Protein AF-A0A2V8UEK8-F1 (afdb_monomer_lite)

Radius of gyration: 35.35 Å; chains: 1; bounding box: 73×98×123 Å

pLDDT: mean 70.82, std 28.94, range [21.5, 98.19]

Structure (mmCIF, N/CA/C/O backbone):
data_AF-A0A2V8UEK8-F1
#
_entry.id   AF-A0A2V8UEK8-F1
#
loop_
_atom_site.group_PDB
_atom_site.id
_atom_site.type_symbol
_atom_site.label_atom_id
_atom_site.label_alt_id
_atom_site.label_comp_id
_atom_site.label_asym_id
_atom_site.label_entity_id
_atom_site.label_seq_id
_atom_site.pdbx_PDB_ins_code
_atom_site.Cartn_x
_atom_site.Cartn_y
_atom_site.Cartn_z
_atom_site.occupancy
_atom_site.B_iso_or_equiv
_atom_site.auth_seq_id
_atom_site.auth_comp_id
_atom_site.auth_asym_id
_atom_site.auth_atom_id
_atom_site.pdbx_PDB_model_num
ATOM 1 N N . MET A 1 1 ? -19.293 9.475 17.665 1.00 94.44 1 MET A N 1
ATOM 2 C CA . MET A 1 1 ? -17.972 9.534 16.999 1.00 94.44 1 MET A CA 1
ATOM 3 C C . MET A 1 1 ? -16.938 9.902 18.039 1.00 94.44 1 MET A C 1
ATOM 5 O O . MET A 1 1 ? -17.152 10.875 18.748 1.00 94.44 1 MET A O 1
ATOM 9 N N . GLN A 1 2 ? -15.843 9.156 18.135 1.00 96.62 2 GLN A N 1
ATOM 10 C CA . GLN A 1 2 ? -14.799 9.394 19.135 1.00 96.62 2 GLN A CA 1
ATOM 11 C C . GLN A 1 2 ? -13.412 9.442 18.499 1.00 96.62 2 GLN A C 1
ATOM 13 O O . GLN A 1 2 ? -13.095 8.666 17.598 1.00 96.62 2 GLN A O 1
ATOM 18 N N . LEU A 1 3 ? -12.566 10.345 18.976 1.00 96.81 3 LEU A N 1
ATOM 19 C CA . LEU A 1 3 ? -11.169 10.457 18.582 1.00 96.81 3 LEU A CA 1
ATOM 20 C C . LEU A 1 3 ? -10.285 10.130 19.789 1.00 96.81 3 LEU A C 1
ATOM 22 O O . LEU A 1 3 ? -10.272 10.858 20.774 1.00 96.81 3 LEU A O 1
ATOM 26 N N . LEU A 1 4 ? -9.538 9.028 19.720 1.00 95.31 4 LEU A N 1
ATOM 27 C CA . LEU A 1 4 ? -8.606 8.614 20.768 1.00 95.31 4 LEU A CA 1
ATOM 28 C C . LEU A 1 4 ? -7.188 9.075 20.431 1.00 95.31 4 LEU A C 1
ATOM 30 O O . LEU A 1 4 ? -6.543 8.514 19.539 1.00 95.31 4 LEU A O 1
ATOM 34 N N . THR A 1 5 ? -6.677 10.052 21.176 1.00 93.94 5 THR A N 1
ATOM 35 C CA . THR A 1 5 ? -5.314 10.570 20.995 1.00 93.94 5 THR A CA 1
ATOM 36 C C . THR A 1 5 ? -4.381 10.159 22.128 1.00 93.94 5 THR A C 1
ATOM 38 O O . THR A 1 5 ? -4.794 9.656 23.172 1.00 93.94 5 THR A O 1
ATOM 41 N N . GLY A 1 6 ? -3.076 10.282 21.908 1.00 90.25 6 GLY A N 1
ATOM 42 C CA . GLY A 1 6 ? -2.052 10.075 22.931 1.00 90.25 6 GLY A CA 1
ATOM 43 C C . GLY A 1 6 ? -0.683 9.796 22.318 1.00 90.25 6 GLY A C 1
ATOM 44 O O . GLY A 1 6 ? -0.573 9.425 21.145 1.00 90.25 6 GLY A O 1
ATOM 45 N N . ALA A 1 7 ? 0.377 9.900 23.117 1.00 86.56 7 ALA A N 1
ATOM 46 C CA . ALA A 1 7 ? 1.740 9.604 22.676 1.00 86.56 7 ALA A CA 1
ATOM 47 C C . ALA A 1 7 ? 1.918 8.142 22.207 1.00 86.56 7 ALA A C 1
ATOM 49 O O . ALA A 1 7 ? 1.105 7.250 22.483 1.00 86.56 7 ALA A O 1
ATOM 50 N N . ALA A 1 8 ? 2.994 7.857 21.470 1.00 83.81 8 ALA A N 1
ATOM 51 C CA . ALA A 1 8 ? 3.349 6.480 21.129 1.00 83.81 8 ALA A CA 1
ATOM 52 C C . ALA A 1 8 ? 3.545 5.648 22.413 1.00 83.81 8 ALA A C 1
ATOM 54 O O . ALA A 1 8 ? 4.325 6.020 23.282 1.00 83.81 8 ALA A O 1
ATOM 55 N N . GLY A 1 9 ? 2.837 4.519 22.531 1.00 83.12 9 GLY A N 1
ATOM 56 C CA . GLY A 1 9 ? 2.848 3.689 23.744 1.00 83.12 9 GLY A CA 1
ATOM 57 C C . GLY A 1 9 ? 1.742 3.993 24.765 1.00 83.12 9 GLY A C 1
ATOM 58 O O . GLY A 1 9 ? 1.603 3.231 25.714 1.00 83.12 9 GLY A O 1
ATOM 59 N N . SER A 1 10 ? 0.885 4.998 24.540 1.00 86.69 10 SER A N 1
ATOM 60 C CA . SER A 1 10 ? -0.218 5.356 25.456 1.00 86.69 10 SER A CA 1
ATOM 61 C C . SER A 1 10 ? -1.346 4.312 25.575 1.00 86.69 10 SER A C 1
ATOM 63 O O . SER A 1 10 ? -2.283 4.483 26.350 1.00 86.69 10 SER A O 1
ATOM 65 N N . GLY A 1 11 ? -1.290 3.218 24.808 1.00 89.12 11 GLY A N 1
ATOM 66 C CA . GLY A 1 11 ? -2.294 2.151 24.847 1.00 89.12 11 GLY A CA 1
ATOM 67 C C . GLY A 1 11 ? -3.506 2.352 23.928 1.00 89.12 11 GLY A C 1
ATOM 68 O O . GLY A 1 11 ? -4.516 1.686 24.135 1.00 89.12 11 GLY A O 1
ATOM 69 N N . LYS A 1 12 ? -3.416 3.205 22.896 1.00 92.88 12 LYS A N 1
ATOM 70 C CA . LYS A 1 12 ? -4.469 3.380 21.866 1.00 92.88 12 LYS A CA 1
ATOM 71 C C . LYS A 1 12 ? -4.897 2.052 21.232 1.00 92.88 12 LYS A C 1
ATOM 73 O O . LYS A 1 12 ? -6.015 1.598 21.454 1.00 92.88 12 LYS A O 1
ATOM 78 N N . THR A 1 13 ? -3.963 1.374 20.561 1.00 93.25 13 THR A N 1
ATOM 79 C CA . THR A 1 13 ? -4.191 0.051 19.961 1.00 93.25 13 THR A CA 1
ATOM 80 C C . THR A 1 13 ? -4.655 -0.967 21.000 1.00 93.25 13 THR A C 1
ATOM 82 O O . THR A 1 13 ? -5.566 -1.742 20.740 1.00 93.25 13 THR A O 1
ATOM 85 N N . PHE A 1 14 ? -4.089 -0.943 22.213 1.00 92.50 14 PHE A N 1
ATOM 86 C CA . PHE A 1 14 ? -4.525 -1.829 23.298 1.00 92.50 14 PHE A CA 1
ATOM 87 C C . PHE A 1 14 ? -6.008 -1.624 23.646 1.00 92.50 14 PHE A C 1
ATOM 89 O O . PHE A 1 14 ? -6.734 -2.601 23.780 1.00 92.50 14 PHE A O 1
ATOM 96 N N . THR A 1 15 ? -6.468 -0.374 23.721 1.00 93.94 15 THR A N 1
ATOM 97 C CA . THR A 1 15 ? -7.869 -0.024 24.006 1.00 93.94 15 THR A CA 1
ATOM 98 C C . THR A 1 15 ? -8.808 -0.558 22.923 1.00 93.94 15 THR A C 1
ATOM 100 O O . THR A 1 15 ? -9.812 -1.191 23.243 1.00 93.94 15 THR A O 1
ATOM 103 N N . VAL A 1 16 ? -8.451 -0.379 21.645 1.00 95.44 16 VAL A N 1
ATOM 104 C CA . VAL A 1 16 ? -9.220 -0.916 20.507 1.00 95.44 16 VAL A CA 1
ATOM 105 C C . VAL A 1 16 ? -9.274 -2.446 20.545 1.00 95.44 16 VAL A C 1
ATOM 107 O O . VAL A 1 16 ? -10.338 -3.039 20.373 1.00 95.44 16 VAL A O 1
ATOM 110 N N . LEU A 1 17 ? -8.142 -3.105 20.808 1.00 94.75 17 LEU A N 1
ATOM 111 C CA . LEU A 1 17 ? -8.080 -4.565 20.862 1.00 94.75 17 LEU A CA 1
ATOM 112 C C . LEU A 1 17 ? -8.841 -5.142 22.058 1.00 94.75 17 LEU A C 1
ATOM 114 O O . LEU A 1 17 ? -9.505 -6.158 21.892 1.00 94.75 17 LEU A O 1
ATOM 118 N N . GLU A 1 18 ? -8.801 -4.519 23.237 1.00 94.50 18 GLU A N 1
ATOM 119 C CA . GLU A 1 18 ? -9.632 -4.938 24.377 1.00 94.50 18 GLU A CA 1
ATOM 120 C C . GLU A 1 18 ? -11.126 -4.785 24.075 1.00 94.50 18 GLU A C 1
ATOM 122 O O . GLU A 1 18 ? -11.905 -5.701 24.354 1.00 94.50 18 GLU A O 1
ATOM 127 N N . GLY A 1 19 ? -11.520 -3.689 23.418 1.00 95.06 19 GLY A N 1
ATOM 128 C CA . GLY A 1 19 ? -12.879 -3.516 22.901 1.00 95.06 19 GLY A CA 1
ATOM 129 C C . GLY A 1 19 ? -13.280 -4.654 21.960 1.00 95.06 19 GLY A C 1
ATOM 130 O O . GLY A 1 19 ? -14.350 -5.249 22.114 1.00 95.06 19 GLY A O 1
ATOM 131 N N . LEU A 1 20 ? -12.383 -5.035 21.046 1.00 95.56 20 LEU A N 1
ATOM 132 C CA . LEU A 1 20 ? -12.596 -6.159 20.137 1.00 95.56 20 LEU A CA 1
ATOM 133 C C . LEU A 1 20 ? -12.695 -7.495 20.883 1.00 95.56 20 LEU A C 1
ATOM 135 O O . LEU A 1 20 ? -13.594 -8.282 20.596 1.00 95.56 20 LEU A O 1
ATOM 139 N N . ARG A 1 21 ? -11.830 -7.757 21.871 1.00 95.12 21 ARG A N 1
ATOM 140 C CA . ARG A 1 21 ? -11.907 -8.967 22.710 1.00 95.12 21 ARG A CA 1
ATOM 141 C C . ARG A 1 21 ? -13.257 -9.059 23.415 1.00 95.12 21 ARG A C 1
ATOM 143 O O . ARG A 1 21 ? -13.873 -10.123 23.417 1.00 95.12 21 ARG A O 1
ATOM 150 N N . ALA A 1 22 ? -13.732 -7.955 23.986 1.00 94.88 22 ALA A N 1
ATOM 151 C CA . ALA A 1 22 ? -15.025 -7.902 24.657 1.00 94.88 22 ALA A CA 1
ATOM 152 C C . ALA A 1 22 ? -16.191 -8.154 23.685 1.00 94.88 22 ALA A C 1
ATOM 154 O O . ALA A 1 22 ? -17.085 -8.938 24.001 1.00 94.88 22 ALA A O 1
ATOM 155 N N . ALA A 1 23 ? -16.159 -7.556 22.491 1.00 94.69 23 ALA A N 1
ATOM 156 C CA . ALA A 1 23 ? -17.160 -7.782 21.449 1.00 94.69 23 ALA A CA 1
ATOM 157 C C . ALA A 1 23 ? -17.199 -9.247 20.982 1.00 94.69 23 ALA A C 1
ATOM 159 O O . ALA A 1 23 ? -18.268 -9.852 20.919 1.00 94.69 23 ALA A O 1
ATOM 160 N N . LEU A 1 24 ? -16.032 -9.855 20.744 1.00 93.62 24 LEU A N 1
ATOM 161 C CA . LEU A 1 24 ? -15.925 -11.258 20.336 1.00 93.62 24 LEU A CA 1
ATOM 162 C C . LEU A 1 24 ? -16.458 -12.218 21.408 1.00 93.62 24 LEU A C 1
ATOM 164 O O . LEU A 1 24 ? -17.166 -13.164 21.072 1.00 93.62 24 LEU A O 1
ATOM 168 N N . ARG A 1 25 ? -16.192 -11.956 22.696 1.00 92.38 25 ARG A N 1
ATOM 169 C CA . ARG A 1 25 ? -16.760 -12.744 23.809 1.00 92.38 25 ARG A CA 1
ATOM 170 C C . ARG A 1 25 ? -18.288 -12.677 23.847 1.00 92.38 25 ARG A C 1
ATOM 172 O O . ARG A 1 25 ? -18.927 -13.678 24.150 1.00 92.38 25 ARG A O 1
ATOM 179 N N . ARG A 1 26 ? -18.869 -11.526 23.492 1.00 94.00 26 ARG A N 1
ATOM 180 C CA . ARG A 1 26 ? -20.325 -11.341 23.351 1.00 94.00 26 ARG A CA 1
ATOM 181 C C . ARG A 1 26 ? -20.888 -11.860 22.022 1.00 94.00 26 ARG A C 1
ATOM 183 O O . ARG A 1 26 ? -22.087 -11.743 21.804 1.00 94.00 26 ARG A O 1
ATOM 190 N N . LYS A 1 27 ? -20.049 -12.425 21.141 1.00 91.00 27 LYS A N 1
ATOM 191 C CA . LYS A 1 27 ? -20.405 -12.848 19.773 1.00 91.00 27 LYS A CA 1
ATOM 192 C C . LYS A 1 27 ? -21.012 -11.718 18.929 1.00 91.00 27 LYS A C 1
ATOM 194 O O . LYS A 1 27 ? -21.853 -11.955 18.066 1.00 91.00 27 LYS A O 1
ATOM 199 N N . ASP A 1 28 ? -20.561 -10.489 19.160 1.00 91.69 28 ASP A N 1
ATOM 200 C CA . ASP A 1 28 ? -21.034 -9.320 18.429 1.00 91.69 28 ASP A CA 1
ATOM 201 C C . ASP A 1 28 ? -20.384 -9.245 17.038 1.00 91.69 28 ASP A C 1
ATOM 203 O O . ASP A 1 28 ? -19.223 -8.862 16.873 1.00 91.69 28 ASP A O 1
ATOM 207 N N . ALA A 1 29 ? -21.152 -9.625 16.017 1.00 88.31 29 ALA A N 1
ATOM 208 C CA . ALA A 1 29 ? -20.717 -9.610 14.624 1.00 88.31 29 ALA A CA 1
ATOM 209 C C . ALA A 1 29 ? -20.779 -8.214 13.972 1.00 88.31 29 ALA A C 1
ATOM 211 O O . ALA A 1 29 ? -20.388 -8.077 12.806 1.00 88.31 29 ALA A O 1
ATOM 212 N N . SER A 1 30 ? -21.248 -7.186 14.688 1.00 94.06 30 SER A N 1
ATOM 213 C CA . SER A 1 30 ? -21.422 -5.823 14.171 1.00 94.06 30 SER A CA 1
ATOM 214 C C . SER A 1 30 ? -20.175 -4.939 14.305 1.00 94.06 30 SER A C 1
ATOM 216 O O . SER A 1 30 ? -20.149 -3.813 13.808 1.00 94.06 30 SER A O 1
ATOM 218 N N . VAL A 1 31 ? -19.110 -5.449 14.926 1.00 96.38 31 VAL A N 1
ATOM 219 C CA . VAL A 1 31 ? -17.871 -4.699 15.164 1.00 96.38 31 VAL A CA 1
ATOM 220 C C . VAL A 1 31 ? -16.866 -4.888 14.030 1.00 96.38 31 VAL A C 1
ATOM 222 O O . VAL A 1 31 ? -16.656 -6.001 13.541 1.00 96.38 31 VAL A O 1
ATOM 225 N N . ARG A 1 32 ? -16.209 -3.805 13.610 1.00 97.12 32 ARG A N 1
ATOM 226 C CA . ARG A 1 32 ? -15.123 -3.820 12.622 1.00 97.12 32 ARG A CA 1
ATOM 227 C C . ARG A 1 32 ? -13.915 -3.037 13.125 1.00 97.12 32 ARG A C 1
ATOM 229 O O . ARG A 1 32 ? -14.060 -1.954 13.676 1.00 97.12 32 ARG A O 1
ATOM 236 N N . VAL A 1 33 ? -12.724 -3.569 12.873 1.00 97.81 33 VAL A N 1
ATOM 237 C CA . VAL A 1 33 ? -11.439 -2.897 13.072 1.00 97.81 33 VAL A CA 1
ATOM 238 C C . VAL A 1 33 ? -10.767 -2.728 11.723 1.00 97.81 33 VAL A C 1
ATOM 240 O O . VAL A 1 33 ? -10.531 -3.701 11.002 1.00 97.81 33 VAL A O 1
ATOM 243 N N . LEU A 1 34 ? -10.472 -1.480 11.387 1.00 97.94 34 LEU A N 1
ATOM 244 C CA . LEU A 1 34 ? -9.828 -1.074 10.155 1.00 97.94 34 LEU A CA 1
ATOM 245 C C . LEU A 1 34 ? -8.414 -0.598 10.468 1.00 97.94 34 LEU A C 1
ATOM 247 O O . LEU A 1 34 ? -8.206 0.220 11.361 1.00 97.94 34 LEU A O 1
ATOM 251 N N . VAL A 1 35 ? -7.448 -1.107 9.715 1.00 97.50 35 VAL A N 1
ATOM 252 C CA . VAL A 1 35 ? -6.029 -0.748 9.839 1.00 97.50 35 VAL A CA 1
ATOM 253 C C . VAL A 1 35 ? -5.451 -0.354 8.477 1.00 97.50 35 VAL A C 1
ATOM 255 O O . VAL A 1 35 ? -6.007 -0.743 7.444 1.00 97.50 35 VAL A O 1
ATOM 258 N N . PRO A 1 36 ? -4.349 0.411 8.415 1.00 94.31 36 PRO A N 1
ATOM 259 C CA . PRO A 1 36 ? -3.842 0.927 7.143 1.00 94.31 36 PRO A CA 1
ATOM 260 C C . PRO A 1 36 ? -3.289 -0.163 6.218 1.00 94.31 36 PRO A C 1
ATOM 262 O O . PRO A 1 36 ? -3.483 -0.094 5.005 1.00 94.31 36 PRO A O 1
ATOM 265 N N . THR A 1 37 ? -2.613 -1.181 6.764 1.00 93.44 37 THR A N 1
ATOM 266 C CA . THR A 1 37 ? -1.841 -2.149 5.966 1.00 93.44 37 THR A CA 1
ATOM 267 C C . THR A 1 37 ? -2.265 -3.594 6.202 1.00 93.44 37 THR A C 1
ATOM 269 O O . THR A 1 37 ? -2.695 -3.981 7.292 1.00 93.44 37 THR A O 1
ATOM 272 N N . VAL A 1 38 ? -2.099 -4.427 5.169 1.00 92.19 38 VAL A N 1
ATOM 273 C CA . VAL A 1 38 ? -2.359 -5.876 5.246 1.00 92.19 38 VAL A CA 1
ATOM 274 C C . VAL A 1 38 ? -1.447 -6.531 6.282 1.00 92.19 38 VAL A C 1
ATOM 276 O O . VAL A 1 38 ? -1.898 -7.387 7.041 1.00 92.19 38 VAL A O 1
ATOM 279 N N . THR A 1 39 ? -0.194 -6.079 6.368 1.00 91.44 39 THR A N 1
ATOM 280 C CA . THR A 1 39 ? 0.784 -6.544 7.355 1.00 91.44 39 THR A CA 1
ATOM 281 C C . THR A 1 39 ? 0.323 -6.283 8.785 1.00 91.44 39 THR A C 1
ATOM 283 O O . THR A 1 39 ? 0.366 -7.194 9.609 1.00 91.44 39 THR A O 1
ATOM 286 N N . MET A 1 40 ? -0.182 -5.080 9.082 1.00 93.38 40 MET A N 1
ATOM 287 C CA . MET A 1 40 ? -0.743 -4.773 10.400 1.00 93.38 40 MET A CA 1
ATOM 288 C C . MET A 1 40 ? -1.984 -5.627 10.679 1.00 93.38 40 MET A C 1
ATOM 290 O O . MET A 1 40 ? -2.095 -6.210 11.756 1.00 93.38 40 MET A O 1
ATOM 294 N N . ALA A 1 41 ? -2.875 -5.786 9.695 1.00 95.12 41 ALA A N 1
ATOM 295 C CA . ALA A 1 41 ? -4.062 -6.626 9.846 1.00 95.12 41 ALA A CA 1
ATOM 296 C C . ALA A 1 41 ? -3.706 -8.091 10.128 1.00 95.12 41 ALA A C 1
ATOM 298 O O . ALA A 1 41 ? -4.364 -8.758 10.924 1.00 95.12 41 ALA A O 1
ATOM 299 N N . GLN A 1 42 ? -2.679 -8.620 9.462 1.00 92.94 42 GLN A N 1
ATOM 300 C CA . GLN A 1 42 ? -2.164 -9.957 9.730 1.00 92.94 42 GLN A CA 1
ATOM 301 C C . GLN A 1 42 ? -1.561 -10.032 11.136 1.00 92.94 42 GLN A C 1
ATOM 303 O O . GLN A 1 42 ? -1.957 -10.893 11.912 1.00 92.94 42 GLN A O 1
ATOM 308 N N . HIS A 1 43 ? -0.679 -9.097 11.494 1.00 91.56 43 HIS A N 1
ATOM 309 C CA . HIS A 1 43 ? -0.009 -9.090 12.791 1.00 91.56 43 HIS A CA 1
ATOM 310 C C . HIS A 1 43 ? -0.994 -9.079 13.968 1.00 91.56 43 HIS A C 1
ATOM 312 O O . HIS A 1 43 ? -0.854 -9.876 14.896 1.00 91.56 43 HIS A O 1
ATOM 318 N N . LEU A 1 44 ? -2.013 -8.217 13.912 1.00 93.69 44 LEU A N 1
ATOM 319 C CA . LEU A 1 44 ? -3.023 -8.122 14.964 1.00 93.69 44 LEU A CA 1
ATOM 320 C C . LEU A 1 44 ? -3.917 -9.368 15.028 1.00 93.69 44 LEU A C 1
ATOM 322 O O . LEU A 1 44 ? -4.252 -9.821 16.120 1.00 93.69 44 LEU A O 1
ATOM 326 N N . ARG A 1 45 ? -4.275 -9.965 13.883 1.00 94.75 45 ARG A N 1
ATOM 327 C CA . ARG A 1 45 ? -5.006 -11.245 13.862 1.00 94.75 45 ARG A CA 1
ATOM 328 C C . ARG A 1 45 ? -4.179 -12.370 14.476 1.00 94.75 45 ARG A C 1
ATOM 330 O O . ARG A 1 45 ? -4.700 -13.102 15.310 1.00 94.75 45 ARG A O 1
ATOM 337 N N . ASP A 1 46 ? -2.896 -12.457 14.136 1.00 91.62 46 ASP A N 1
ATOM 338 C CA . ASP A 1 46 ? -1.985 -13.457 14.698 1.00 91.62 46 ASP A CA 1
ATOM 339 C C . ASP A 1 46 ? -1.796 -13.252 16.212 1.00 91.62 46 ASP A C 1
ATOM 341 O O . ASP A 1 46 ? -1.710 -14.217 16.972 1.00 91.62 46 ASP A O 1
ATOM 345 N N . GLU A 1 47 ? -1.745 -12.000 16.681 1.00 91.12 47 GLU A N 1
ATOM 346 C CA . GLU A 1 47 ? -1.711 -11.678 18.112 1.00 91.12 47 GLU A CA 1
ATOM 347 C C . GLU A 1 47 ? -2.972 -12.158 18.837 1.00 91.12 47 GLU A C 1
ATOM 349 O O . GLU A 1 47 ? -2.872 -12.775 19.898 1.00 91.12 47 GLU A O 1
ATOM 354 N N . MET A 1 48 ? -4.147 -11.918 18.261 1.00 91.88 48 MET A N 1
ATOM 355 C CA . MET A 1 48 ? -5.423 -12.326 18.849 1.00 91.88 48 MET A CA 1
ATOM 356 C C . MET A 1 48 ? -5.612 -13.848 18.829 1.00 91.88 48 MET A C 1
ATOM 358 O O . MET A 1 48 ? -6.045 -14.417 19.832 1.00 91.88 48 MET A O 1
ATOM 362 N N . ALA A 1 49 ? -5.209 -14.514 17.743 1.00 92.06 49 ALA A N 1
ATOM 363 C CA . ALA A 1 49 ? -5.254 -15.969 17.614 1.00 92.06 49 ALA A CA 1
ATOM 364 C C . ALA A 1 49 ? -4.384 -16.663 18.670 1.00 92.06 49 ALA A C 1
ATOM 366 O O . ALA A 1 49 ? -4.812 -17.641 19.280 1.00 92.06 49 ALA A O 1
ATOM 367 N N . ARG A 1 50 ? -3.201 -16.111 18.974 1.00 89.44 50 ARG A N 1
ATOM 368 C CA . ARG A 1 50 ? -2.353 -16.593 20.081 1.00 89.44 50 ARG A CA 1
ATOM 369 C C . ARG A 1 50 ? -3.013 -16.454 21.454 1.00 89.44 50 ARG A C 1
ATOM 371 O O . ARG A 1 50 ? -2.685 -17.213 22.356 1.00 89.44 50 ARG A O 1
ATOM 378 N N . GLY A 1 51 ? -3.929 -15.501 21.609 1.00 87.81 51 GLY A N 1
ATOM 379 C CA . GLY A 1 51 ? -4.771 -15.353 22.797 1.00 87.81 51 GLY A CA 1
ATOM 380 C C . GLY A 1 51 ? -6.005 -16.263 22.811 1.00 87.81 51 GLY A C 1
ATOM 381 O O . GLY A 1 51 ? -6.871 -16.064 23.657 1.00 87.81 51 GLY A O 1
ATOM 382 N N . GLY A 1 52 ? -6.121 -17.210 21.871 1.00 91.50 52 GLY A N 1
ATOM 383 C CA . GLY A 1 52 ? -7.245 -18.145 21.766 1.00 91.50 52 GLY A CA 1
ATOM 384 C C . GLY A 1 52 ? -8.483 -17.584 21.061 1.00 91.50 52 GLY A C 1
ATOM 385 O O . GLY A 1 52 ? -9.540 -18.206 21.106 1.00 91.50 52 GLY A O 1
ATOM 386 N N . LEU A 1 53 ? -8.388 -16.415 20.417 1.00 91.69 53 LEU A N 1
ATOM 387 C CA . LEU A 1 53 ? -9.517 -15.782 19.732 1.00 91.69 53 LEU A CA 1
ATOM 388 C C . LEU A 1 53 ? -9.404 -15.954 18.219 1.00 91.69 53 LEU A C 1
ATOM 390 O O . LEU A 1 53 ? -8.552 -15.342 17.577 1.00 91.69 53 LEU A O 1
ATOM 394 N N . VAL A 1 54 ? -10.310 -16.745 17.648 1.00 89.69 54 VAL A N 1
ATOM 395 C CA . VAL A 1 54 ? -10.443 -16.941 16.200 1.00 89.69 54 VAL A CA 1
ATOM 396 C C . VAL A 1 54 ? -11.729 -16.276 15.725 1.00 89.69 54 VAL A C 1
ATOM 398 O O . VAL A 1 54 ? -12.783 -16.423 16.339 1.00 89.69 54 VAL A O 1
ATOM 401 N N . PHE A 1 55 ? -11.641 -15.517 14.638 1.00 93.00 55 PHE A N 1
ATOM 402 C CA . PHE A 1 55 ? -12.760 -14.763 14.081 1.00 93.00 55 PHE A CA 1
ATOM 403 C C . PHE A 1 55 ? -12.595 -14.583 12.570 1.00 93.00 55 PHE A C 1
ATOM 405 O O . PHE A 1 55 ? -11.500 -14.737 12.025 1.00 93.00 55 PHE A O 1
ATOM 412 N N . SER A 1 56 ? -13.689 -14.237 11.885 1.00 91.88 56 SER A N 1
ATOM 413 C CA . SER A 1 56 ? -13.657 -13.970 10.444 1.00 91.88 56 SER A CA 1
ATOM 414 C C . SER A 1 56 ? -12.680 -12.831 10.114 1.00 91.88 56 SER A C 1
ATOM 416 O O . SER A 1 56 ? -12.762 -11.772 10.742 1.00 91.88 56 SER A O 1
ATOM 418 N N . PRO A 1 57 ? -11.831 -12.959 9.074 1.00 91.88 57 PRO A N 1
ATOM 419 C CA . PRO A 1 57 ? -10.963 -11.874 8.616 1.00 91.88 57 PRO A CA 1
ATOM 420 C C . PRO A 1 57 ? -11.691 -10.555 8.327 1.00 91.88 57 PRO A C 1
ATOM 422 O O . PRO A 1 57 ? -11.063 -9.507 8.366 1.00 91.88 57 PRO A O 1
ATOM 425 N N . SER A 1 58 ? -13.004 -10.577 8.067 1.00 92.75 58 SER A N 1
ATOM 426 C CA . SER A 1 58 ? -13.798 -9.359 7.866 1.00 92.75 58 SER A CA 1
ATOM 427 C C . SER A 1 58 ? -13.919 -8.484 9.118 1.00 92.75 58 SER A C 1
ATOM 429 O O . SER A 1 58 ? -14.255 -7.311 8.996 1.00 92.75 58 SER A O 1
ATOM 431 N N . VAL A 1 59 ? -13.685 -9.029 10.318 1.00 95.19 59 VAL A N 1
ATOM 432 C CA . VAL A 1 59 ? -13.760 -8.277 11.583 1.00 95.19 59 VAL A CA 1
ATOM 433 C C . VAL A 1 59 ? -12.542 -7.372 11.767 1.00 95.19 59 VAL A C 1
ATOM 435 O O . VAL A 1 59 ? -12.700 -6.266 12.268 1.00 95.19 59 VAL A O 1
ATOM 438 N N . LEU A 1 60 ? -11.351 -7.801 11.334 1.00 96.56 60 LEU A N 1
ATOM 439 C CA . LEU A 1 60 ? -10.110 -7.022 11.398 1.00 96.56 60 LEU A CA 1
ATOM 440 C C . LEU A 1 60 ? -9.424 -7.050 10.030 1.00 96.56 60 LEU A C 1
ATOM 442 O O . LEU A 1 60 ? -8.796 -8.044 9.657 1.00 96.56 60 LEU A O 1
ATOM 446 N N . GLN A 1 61 ? -9.544 -5.952 9.288 1.00 96.94 61 GLN A N 1
ATOM 447 C CA . GLN A 1 61 ? -9.106 -5.856 7.895 1.00 96.94 61 GLN A CA 1
ATOM 448 C C . GLN A 1 61 ? -8.609 -4.453 7.536 1.00 96.94 61 GLN A C 1
ATOM 450 O O . GLN A 1 61 ? -8.596 -3.549 8.363 1.00 96.94 61 GLN A O 1
ATOM 455 N N . THR A 1 62 ? -8.163 -4.265 6.295 1.00 96.88 62 THR A N 1
ATOM 456 C CA . THR A 1 62 ? -7.770 -2.942 5.803 1.00 96.88 62 THR A CA 1
ATOM 457 C C . THR A 1 62 ? -8.973 -2.131 5.345 1.00 96.88 62 THR A C 1
ATOM 459 O O . THR A 1 62 ? -10.008 -2.695 4.986 1.00 96.88 62 THR A O 1
ATOM 462 N N . LEU A 1 63 ? -8.815 -0.805 5.278 1.00 94.38 63 LEU A N 1
ATOM 463 C CA . LEU A 1 63 ? -9.825 0.077 4.683 1.00 94.38 63 LEU A CA 1
ATOM 464 C C . LEU A 1 63 ? -10.148 -0.320 3.231 1.00 94.38 63 LEU A C 1
ATOM 466 O O . LEU A 1 63 ? -11.311 -0.356 2.846 1.00 94.38 63 LEU A O 1
ATOM 470 N N . ALA A 1 64 ? -9.126 -0.694 2.452 1.00 92.69 64 ALA A N 1
ATOM 471 C CA . ALA A 1 64 ? -9.290 -1.127 1.063 1.00 92.69 64 ALA A CA 1
ATOM 472 C C . ALA A 1 64 ? -10.167 -2.384 0.940 1.00 92.69 64 ALA A C 1
ATOM 474 O O . ALA A 1 64 ? -11.079 -2.411 0.123 1.00 92.69 64 ALA A O 1
ATOM 475 N N . ARG A 1 65 ? -9.944 -3.394 1.794 1.00 95.06 65 ARG A N 1
ATOM 476 C CA . ARG A 1 65 ? -10.758 -4.618 1.795 1.00 95.06 65 ARG A CA 1
ATOM 477 C C . ARG A 1 65 ? -12.168 -4.372 2.325 1.00 95.06 65 ARG A C 1
ATOM 479 O O . ARG A 1 65 ? -13.123 -5.006 1.887 1.00 95.06 65 ARG A O 1
ATOM 486 N N . PHE A 1 66 ? -12.302 -3.452 3.278 1.00 95.94 66 PHE A N 1
ATOM 487 C CA . PHE A 1 66 ? -13.596 -3.091 3.834 1.00 95.94 66 PHE A CA 1
ATOM 488 C C . PHE A 1 66 ? -14.527 -2.513 2.770 1.00 95.94 66 PHE A C 1
ATOM 490 O O . PHE A 1 66 ? -15.684 -2.905 2.746 1.00 95.94 66 PHE A O 1
ATOM 497 N N . ILE A 1 67 ? -14.042 -1.651 1.872 1.00 95.94 67 ILE A N 1
ATOM 498 C CA . ILE A 1 67 ? -14.902 -1.013 0.865 1.00 95.94 67 ILE A CA 1
ATOM 499 C C . ILE A 1 67 ? -15.296 -1.925 -0.304 1.00 95.94 67 ILE A C 1
ATOM 501 O O . ILE A 1 67 ? -16.261 -1.606 -0.993 1.00 95.94 67 ILE A O 1
ATOM 505 N N . ASP A 1 68 ? -14.607 -3.051 -0.527 1.00 95.00 68 ASP A N 1
ATOM 506 C CA . ASP A 1 68 ? -14.816 -3.932 -1.689 1.00 95.00 68 ASP A CA 1
ATOM 507 C C . ASP A 1 68 ? -16.288 -4.278 -1.985 1.00 95.00 68 ASP A C 1
ATOM 509 O O . ASP A 1 68 ? -16.671 -4.230 -3.157 1.00 95.00 68 ASP A O 1
ATOM 513 N N . PRO A 1 69 ? -17.154 -4.574 -0.990 1.00 95.00 69 PRO A N 1
ATOM 514 C CA . PRO A 1 69 ? -18.562 -4.861 -1.246 1.00 95.00 69 PRO A CA 1
ATOM 515 C C . PRO A 1 69 ? -19.322 -3.725 -1.939 1.00 95.00 69 PRO A C 1
ATOM 517 O O . PRO A 1 69 ? -20.263 -4.006 -2.677 1.00 95.00 69 PRO A O 1
ATOM 520 N N . TRP A 1 70 ? -18.905 -2.474 -1.727 1.00 96.44 70 TRP A N 1
ATOM 521 C CA . TRP A 1 70 ? -19.532 -1.275 -2.285 1.00 96.44 70 TRP A CA 1
ATOM 522 C C . TRP A 1 70 ? -18.944 -0.841 -3.623 1.00 96.44 70 TRP A C 1
ATOM 524 O O . TRP A 1 70 ? -19.493 0.069 -4.229 1.00 96.44 70 TRP A O 1
ATOM 534 N N . VAL A 1 71 ? -17.857 -1.451 -4.096 1.00 96.31 71 VAL A N 1
ATOM 535 C CA . VAL A 1 71 ? -17.159 -1.034 -5.331 1.00 96.31 71 VAL A CA 1
ATOM 536 C C . VAL A 1 71 ? -16.788 -2.221 -6.223 1.00 96.31 71 VAL A C 1
ATOM 538 O O . VAL A 1 71 ? -15.781 -2.198 -6.932 1.00 96.31 71 VAL A O 1
ATOM 541 N N . LYS A 1 72 ? -17.592 -3.291 -6.177 1.00 94.19 72 LYS A N 1
ATOM 542 C CA . LYS A 1 72 ? -17.377 -4.511 -6.977 1.00 94.19 72 LYS A CA 1
ATOM 543 C C . LYS A 1 72 ? -17.392 -4.250 -8.485 1.00 94.19 72 LYS A C 1
ATOM 545 O O . LYS A 1 72 ? -16.702 -4.928 -9.233 1.00 94.19 72 LYS A O 1
ATOM 550 N N . ASP A 1 73 ? -18.188 -3.279 -8.909 1.00 95.00 73 ASP A N 1
ATOM 551 C CA . ASP A 1 73 ? -18.376 -2.828 -10.287 1.00 95.00 73 ASP A CA 1
ATOM 552 C C . ASP A 1 73 ? -17.294 -1.854 -10.775 1.00 95.00 73 ASP A C 1
ATOM 554 O O . ASP A 1 73 ? -17.266 -1.534 -11.960 1.00 95.00 73 ASP A O 1
ATOM 558 N N . LEU A 1 74 ? -16.396 -1.418 -9.885 1.00 96.56 74 LEU A N 1
ATOM 559 C CA . LEU A 1 74 ? -15.297 -0.506 -10.201 1.00 96.56 74 LEU A CA 1
ATOM 560 C C . LEU A 1 74 ? -13.958 -1.063 -9.683 1.00 96.56 74 LEU A C 1
ATOM 562 O O . LEU A 1 74 ? -13.408 -0.533 -8.710 1.00 96.56 74 LEU A O 1
ATOM 566 N N . PRO A 1 75 ? -13.427 -2.158 -10.263 1.00 95.50 75 PRO A N 1
ATOM 567 C CA . PRO A 1 75 ? -12.141 -2.737 -9.873 1.00 95.50 75 PRO A CA 1
ATOM 568 C C . PRO A 1 75 ? -11.000 -1.712 -9.897 1.00 95.50 75 PRO A C 1
ATOM 570 O O . PRO A 1 75 ? -10.975 -0.795 -10.718 1.00 95.50 75 PRO A O 1
ATOM 573 N N . GLN A 1 76 ? -10.045 -1.862 -8.975 1.00 95.38 76 GLN A N 1
ATOM 574 C CA . GLN A 1 76 ? -8.894 -0.966 -8.920 1.00 95.38 76 GLN A CA 1
ATOM 575 C C . GLN A 1 76 ? -7.932 -1.255 -10.077 1.00 95.38 76 GLN A C 1
ATOM 577 O O . GLN A 1 76 ? -7.565 -2.410 -10.297 1.00 95.38 76 GLN A O 1
ATOM 582 N N . VAL A 1 77 ? -7.489 -0.214 -10.782 1.00 95.31 77 VAL A N 1
ATOM 583 C CA . VAL A 1 77 ? -6.408 -0.343 -11.768 1.00 95.31 77 VAL A CA 1
ATOM 584 C C . VAL A 1 77 ? -5.091 -0.699 -11.067 1.00 95.31 77 VAL A C 1
ATOM 586 O O . VAL A 1 77 ? -4.785 -0.171 -9.995 1.00 95.31 77 VAL A O 1
ATOM 589 N N . SER A 1 78 ? -4.314 -1.622 -11.638 1.00 93.06 78 SER A N 1
ATOM 590 C CA . SER A 1 78 ? -2.968 -1.908 -11.130 1.00 93.06 78 SER A CA 1
ATOM 591 C C . SER A 1 78 ? -1.986 -0.821 -11.587 1.00 93.06 78 SER A C 1
ATOM 593 O O . SER A 1 78 ? -2.146 -0.319 -12.701 1.00 93.06 78 SER A O 1
ATOM 595 N N . PRO A 1 79 ? -0.948 -0.484 -10.798 1.00 91.19 79 PRO A N 1
ATOM 596 C CA . PRO A 1 79 ? -0.002 0.571 -11.171 1.00 91.19 79 PRO A CA 1
ATOM 597 C C . PRO A 1 79 ? 0.617 0.399 -12.573 1.00 91.19 79 PRO A C 1
ATOM 599 O O . PRO A 1 79 ? 0.542 1.340 -13.356 1.00 91.19 79 PRO A O 1
ATOM 602 N N . PRO A 1 80 ? 1.078 -0.801 -12.997 1.00 89.50 80 PRO A N 1
ATOM 603 C CA . PRO A 1 80 ? 1.635 -0.964 -14.345 1.00 89.50 80 PRO A CA 1
ATOM 604 C C . PRO A 1 80 ? 0.607 -0.753 -15.464 1.00 89.50 80 PRO A C 1
ATOM 606 O O . PRO A 1 80 ? 0.931 -0.238 -16.531 1.00 89.50 80 PRO A O 1
ATOM 609 N N . VAL A 1 81 ? -0.650 -1.160 -15.244 1.00 92.25 81 VAL A N 1
ATOM 610 C CA . VAL A 1 81 ? -1.726 -0.921 -16.219 1.00 92.25 81 VAL A CA 1
ATOM 611 C C . VAL A 1 81 ? -2.061 0.565 -16.273 1.00 92.25 81 VAL A C 1
ATOM 613 O O . VAL A 1 81 ? -2.354 1.077 -17.350 1.00 92.25 81 VAL A O 1
ATOM 616 N N . PHE A 1 82 ? -2.009 1.256 -15.135 1.00 95.00 82 PHE A N 1
ATOM 617 C CA . PHE A 1 82 ? -2.229 2.692 -15.070 1.00 95.00 82 PHE A CA 1
ATOM 618 C C . PHE A 1 82 ? -1.132 3.470 -15.808 1.00 95.00 82 PHE A C 1
ATOM 620 O O . PHE A 1 82 ? -1.468 4.293 -16.655 1.00 95.00 82 PHE A O 1
ATOM 627 N N . ASP A 1 83 ? 0.145 3.132 -15.610 1.00 92.69 83 ASP A N 1
ATOM 628 C CA . ASP A 1 83 ? 1.270 3.744 -16.333 1.00 92.69 83 ASP A CA 1
ATOM 629 C C . ASP A 1 83 ? 1.120 3.597 -17.858 1.00 92.69 83 ASP A C 1
ATOM 631 O O . ASP A 1 83 ? 1.206 4.580 -18.597 1.00 92.69 83 ASP A O 1
ATOM 635 N N . LEU A 1 84 ? 0.791 2.390 -18.338 1.00 92.81 84 LEU A N 1
ATOM 636 C CA . LEU A 1 84 ? 0.539 2.126 -19.763 1.00 92.81 84 LEU A CA 1
ATOM 637 C C . LEU A 1 84 ? -0.689 2.877 -20.301 1.00 92.81 84 LEU A C 1
ATOM 639 O O . LEU A 1 84 ? -0.736 3.271 -21.471 1.00 92.81 84 LEU A O 1
ATOM 643 N N . LEU A 1 85 ? -1.723 3.060 -19.472 1.00 95.44 85 LEU A N 1
ATOM 644 C CA . LEU A 1 85 ? -2.886 3.865 -19.843 1.00 95.44 85 LEU A CA 1
ATOM 645 C C . LEU A 1 85 ? -2.499 5.333 -19.992 1.00 95.44 85 LEU A C 1
ATOM 647 O O . LEU A 1 85 ? -2.901 5.953 -20.977 1.00 95.44 85 LEU A O 1
ATOM 651 N N . VAL A 1 86 ? -1.703 5.867 -19.066 1.00 96.50 86 VAL A N 1
ATOM 652 C CA . VAL A 1 86 ? -1.197 7.243 -19.113 1.00 96.50 86 VAL A CA 1
ATOM 653 C C . VAL A 1 86 ? -0.330 7.458 -20.351 1.00 96.50 86 VAL A C 1
ATOM 655 O O . VAL A 1 86 ? -0.583 8.410 -21.089 1.00 96.50 86 VAL A O 1
ATOM 658 N N . GLU A 1 87 ? 0.603 6.551 -20.652 1.00 95.88 87 GLU A N 1
ATOM 659 C CA . GLU A 1 87 ? 1.398 6.563 -21.890 1.00 95.88 87 GLU A CA 1
ATOM 660 C C . GLU A 1 87 ? 0.495 6.640 -23.132 1.00 95.88 87 GLU A C 1
ATOM 662 O O . GLU A 1 87 ? 0.637 7.522 -23.986 1.00 95.88 87 GLU A O 1
ATOM 667 N N . ARG A 1 88 ? -0.490 5.740 -23.229 1.00 95.69 88 ARG A N 1
ATOM 668 C CA . ARG A 1 88 ? -1.392 5.688 -24.384 1.00 95.69 88 ARG A CA 1
ATOM 669 C C . ARG A 1 88 ? -2.242 6.951 -24.518 1.00 95.69 88 ARG A C 1
ATOM 671 O O . ARG A 1 88 ? -2.524 7.370 -25.643 1.00 95.69 88 ARG A O 1
ATOM 678 N N . CYS A 1 89 ? -2.692 7.525 -23.405 1.00 97.06 89 CYS A N 1
ATOM 679 C CA . CYS A 1 89 ? -3.468 8.763 -23.401 1.00 97.06 89 CYS A CA 1
ATOM 680 C C . CYS A 1 89 ? -2.594 9.947 -23.817 1.00 97.06 89 CYS A C 1
ATOM 682 O O . CYS A 1 89 ? -2.987 10.697 -24.706 1.00 97.06 89 CYS A O 1
ATOM 684 N N . LEU A 1 90 ? -1.376 10.050 -23.283 1.00 96.56 90 LEU A N 1
ATOM 685 C CA . LEU A 1 90 ? -0.402 11.072 -23.662 1.00 96.56 90 LEU A CA 1
ATOM 686 C C . LEU A 1 90 ? -0.134 11.070 -25.173 1.00 96.56 90 LEU A C 1
ATOM 688 O O . LEU A 1 90 ? -0.203 12.120 -25.812 1.00 96.56 90 LEU A O 1
ATOM 692 N N . HIS A 1 91 ? 0.100 9.896 -25.765 1.00 94.88 91 HIS A N 1
ATOM 693 C CA . HIS A 1 91 ? 0.304 9.770 -27.211 1.00 94.88 91 HIS A CA 1
ATOM 694 C C . HIS A 1 91 ? -0.945 10.070 -28.042 1.00 94.88 91 HIS A C 1
ATOM 696 O O . HIS A 1 91 ? -0.822 10.486 -29.193 1.00 94.88 91 HIS A O 1
ATOM 702 N N . ARG A 1 92 ? -2.144 9.856 -27.492 1.00 94.38 92 ARG A N 1
ATOM 703 C CA . ARG A 1 92 ? -3.395 10.168 -28.190 1.00 94.38 92 ARG A CA 1
ATOM 704 C C . ARG A 1 92 ? -3.684 11.662 -28.202 1.00 94.38 92 ARG A C 1
ATOM 706 O O . ARG A 1 92 ? -4.092 12.173 -29.239 1.00 94.38 92 ARG A O 1
ATOM 713 N N . VAL A 1 93 ? -3.484 12.331 -27.068 1.00 95.00 93 VAL A N 1
ATOM 714 C CA . VAL A 1 93 ? -3.670 13.782 -26.961 1.00 95.00 93 VAL A CA 1
ATOM 715 C C . VAL A 1 93 ? -2.581 14.506 -27.759 1.00 95.00 93 VAL A C 1
ATOM 717 O O . VAL A 1 93 ? -2.886 15.438 -28.496 1.00 95.00 93 VAL A O 1
ATOM 720 N N . ASN A 1 94 ? -1.333 14.022 -27.696 1.00 93.25 94 ASN A N 1
ATOM 721 C CA . ASN A 1 94 ? -0.209 14.500 -28.507 1.00 93.25 94 ASN A CA 1
ATOM 722 C C . ASN A 1 94 ? 0.016 16.027 -28.416 1.00 93.25 94 ASN A C 1
ATOM 724 O O . ASN A 1 94 ? 0.204 16.702 -29.432 1.00 93.25 94 ASN A O 1
ATOM 728 N N . CYS A 1 95 ? -0.008 16.574 -27.195 1.00 93.31 95 CYS A N 1
ATOM 729 C CA . CYS A 1 95 ? 0.263 17.992 -26.943 1.00 93.31 95 CYS A CA 1
ATOM 730 C C . CYS A 1 95 ? 1.687 18.369 -27.386 1.00 93.31 95 CYS A C 1
ATOM 732 O O . CYS A 1 95 ? 2.655 17.655 -27.097 1.00 93.31 95 CYS A O 1
ATOM 734 N N . ALA A 1 96 ? 1.838 19.531 -28.027 1.00 94.06 96 ALA A N 1
ATOM 735 C CA . ALA A 1 96 ? 3.134 20.017 -28.503 1.00 94.06 96 ALA A CA 1
ATOM 736 C C . ALA A 1 96 ? 4.119 20.278 -27.348 1.00 94.06 96 ALA A C 1
ATOM 738 O O . ALA A 1 96 ? 5.323 20.060 -27.483 1.00 94.06 96 ALA A O 1
ATOM 739 N N . GLU A 1 97 ? 3.599 20.684 -26.192 1.00 94.81 97 GLU A N 1
ATOM 740 C CA . GLU A 1 97 ? 4.343 21.002 -24.976 1.00 94.81 97 GLU A CA 1
ATOM 741 C C . GLU A 1 97 ? 5.105 19.794 -24.421 1.00 94.81 97 GLU A C 1
ATOM 743 O O . GLU A 1 97 ? 6.189 19.949 -23.857 1.00 94.81 97 GLU A O 1
ATOM 748 N N . PHE A 1 98 ? 4.575 18.584 -24.620 1.00 95.50 98 PHE A N 1
ATOM 749 C CA . PHE A 1 98 ? 5.201 17.345 -24.162 1.00 95.50 98 PHE A CA 1
ATOM 750 C C . PHE A 1 98 ? 6.001 16.628 -25.254 1.00 95.50 98 PHE A C 1
ATOM 752 O O . PHE A 1 98 ? 6.649 15.628 -24.959 1.00 95.50 98 PHE A O 1
ATOM 759 N N . ALA A 1 99 ? 6.049 17.137 -26.490 1.00 93.25 99 ALA A N 1
ATOM 760 C CA . ALA A 1 99 ? 6.644 16.433 -27.632 1.00 93.25 99 ALA A CA 1
ATOM 761 C C . ALA A 1 99 ? 8.097 15.967 -27.400 1.00 93.25 99 ALA A C 1
ATOM 763 O O . ALA A 1 99 ? 8.483 14.882 -27.833 1.00 93.25 99 ALA A O 1
ATOM 764 N N . LYS A 1 100 ? 8.903 16.759 -26.677 1.00 94.75 100 LYS A N 1
ATOM 765 C CA . LYS A 1 100 ? 10.310 16.429 -26.377 1.00 94.75 100 LYS A CA 1
ATOM 766 C C . LYS A 1 100 ? 10.477 15.304 -25.354 1.00 94.75 100 LYS A C 1
ATOM 768 O O . LYS A 1 100 ? 11.517 14.660 -25.349 1.00 94.75 100 LYS A O 1
ATOM 773 N N . VAL A 1 101 ? 9.484 15.079 -24.496 1.00 95.62 101 VAL A N 1
ATOM 774 C CA . VAL A 1 101 ? 9.568 14.153 -23.352 1.00 95.62 101 VAL A CA 1
ATOM 775 C C . VAL A 1 101 ? 8.557 13.012 -23.425 1.00 95.62 101 VAL A C 1
ATOM 777 O O . VAL A 1 101 ? 8.678 12.048 -22.680 1.00 95.62 101 VAL A O 1
ATOM 780 N N . ALA A 1 102 ? 7.600 13.067 -24.353 1.00 93.81 102 ALA A N 1
ATOM 781 C CA . ALA A 1 102 ? 6.501 12.110 -24.449 1.00 93.81 102 ALA A CA 1
ATOM 782 C C . ALA A 1 102 ? 6.929 10.667 -24.751 1.00 93.81 102 ALA A C 1
ATOM 784 O O . ALA A 1 102 ? 6.125 9.762 -24.583 1.00 93.81 102 ALA A O 1
ATOM 785 N N . HIS A 1 103 ? 8.168 10.441 -25.190 1.00 91.19 103 HIS A N 1
ATOM 786 C CA . HIS A 1 103 ? 8.729 9.110 -25.438 1.00 91.19 103 HIS A CA 1
ATOM 787 C C . HIS A 1 103 ? 9.503 8.540 -24.234 1.00 91.19 103 HIS A C 1
ATOM 789 O O . HIS A 1 103 ? 9.960 7.401 -24.286 1.00 91.19 103 HIS A O 1
ATOM 795 N N . LEU A 1 104 ? 9.710 9.328 -23.173 1.00 94.31 104 LEU A N 1
ATOM 796 C CA . LEU A 1 104 ? 10.512 8.933 -22.018 1.00 94.31 104 LEU A CA 1
ATOM 797 C C . LEU A 1 104 ? 9.638 8.197 -20.996 1.00 94.31 104 LEU A C 1
ATOM 799 O O . LEU A 1 104 ? 8.744 8.799 -20.404 1.00 94.31 104 LEU A O 1
ATOM 803 N N . ALA A 1 105 ? 9.958 6.936 -20.699 1.00 90.06 105 ALA A N 1
ATOM 804 C CA . ALA A 1 105 ? 9.223 6.135 -19.711 1.00 90.06 105 ALA A CA 1
ATOM 805 C C . ALA A 1 105 ? 9.159 6.799 -18.319 1.00 90.06 105 ALA A C 1
ATOM 807 O O . ALA A 1 105 ? 8.126 6.786 -17.653 1.00 90.06 105 ALA A O 1
ATOM 808 N N . GLY A 1 106 ? 10.243 7.462 -17.897 1.00 92.44 106 GLY A N 1
ATOM 809 C CA . GLY A 1 106 ? 10.267 8.208 -16.633 1.00 92.44 106 GLY A CA 1
ATOM 810 C C . GLY A 1 106 ? 9.283 9.384 -16.598 1.00 92.44 106 GLY A C 1
ATOM 811 O O . GLY A 1 106 ? 8.768 9.724 -15.534 1.00 92.44 106 GLY A O 1
ATOM 812 N N . PHE A 1 107 ? 8.972 9.981 -17.754 1.00 94.94 107 PHE A N 1
ATOM 813 C CA . PHE A 1 107 ? 7.957 11.028 -17.848 1.00 94.94 107 PHE A CA 1
ATOM 814 C C . PHE A 1 107 ? 6.544 10.451 -17.705 1.00 94.94 107 PHE A C 1
ATOM 816 O O . PHE A 1 107 ? 5.731 11.042 -16.998 1.00 94.94 107 PHE A O 1
ATOM 823 N N . HIS A 1 108 ? 6.265 9.278 -18.290 1.00 94.44 108 HIS A N 1
ATOM 824 C CA . HIS A 1 108 ? 4.981 8.582 -18.114 1.00 94.44 108 HIS A CA 1
ATOM 825 C C . HIS A 1 108 ? 4.714 8.264 -16.644 1.00 94.44 108 HIS A C 1
ATOM 827 O O . HIS A 1 108 ? 3.670 8.650 -16.122 1.00 94.44 108 HIS A O 1
ATOM 833 N N . ALA A 1 109 ? 5.693 7.663 -15.960 1.00 92.19 109 ALA A N 1
ATOM 834 C CA . ALA A 1 109 ? 5.596 7.347 -14.536 1.00 92.19 109 ALA A CA 1
ATOM 835 C C . ALA A 1 109 ? 5.392 8.609 -13.682 1.00 92.19 109 ALA A C 1
ATOM 837 O O . ALA A 1 109 ? 4.585 8.626 -12.751 1.00 92.19 109 ALA A O 1
ATOM 838 N N . LYS A 1 110 ? 6.085 9.710 -14.011 1.00 96.00 110 LYS A N 1
ATOM 839 C CA . LYS A 1 110 ? 5.901 10.969 -13.281 1.00 96.00 110 LYS A CA 1
ATOM 840 C C . LYS A 1 110 ? 4.518 11.576 -13.516 1.00 96.00 110 LYS A C 1
ATOM 842 O O . LYS A 1 110 ? 3.933 12.111 -12.578 1.00 96.00 110 LYS A O 1
ATOM 847 N N . LEU A 1 111 ? 3.993 11.487 -14.736 1.00 95.75 111 LEU A N 1
ATOM 848 C CA . LEU A 1 111 ? 2.657 11.966 -15.073 1.00 95.75 111 LEU A CA 1
ATOM 849 C C . LEU A 1 111 ? 1.570 11.148 -14.364 1.00 95.75 111 LEU A C 1
ATOM 851 O O . LEU A 1 111 ? 0.644 11.733 -13.805 1.00 95.75 111 LEU A O 1
ATOM 855 N N . ALA A 1 112 ? 1.722 9.823 -14.318 1.00 96.44 112 ALA A N 1
ATOM 856 C CA . ALA A 1 112 ? 0.855 8.932 -13.554 1.00 96.44 112 ALA A CA 1
ATOM 857 C C . ALA A 1 112 ? 0.839 9.310 -12.064 1.00 96.44 112 ALA A C 1
ATOM 859 O O . ALA A 1 112 ? -0.232 9.525 -11.498 1.00 96.44 112 ALA A O 1
ATOM 860 N N . ALA A 1 113 ? 2.016 9.507 -11.459 1.00 95.81 113 ALA A N 1
ATOM 861 C CA . ALA A 1 113 ? 2.129 9.935 -10.065 1.00 95.81 113 ALA A CA 1
ATOM 862 C C . ALA A 1 113 ? 1.431 11.282 -9.799 1.00 95.81 113 ALA A C 1
ATOM 864 O O . ALA A 1 113 ? 0.684 11.403 -8.834 1.00 95.81 113 ALA A O 1
ATOM 865 N N . VAL A 1 114 ? 1.613 12.282 -10.672 1.00 95.31 114 VAL A N 1
ATOM 866 C CA . VAL A 1 114 ? 0.946 13.592 -10.533 1.00 95.31 114 VAL A CA 1
ATOM 867 C C . VAL A 1 114 ? -0.576 13.459 -10.613 1.00 95.31 114 VAL A C 1
ATOM 869 O O . VAL A 1 114 ? -1.291 14.093 -9.836 1.00 95.31 114 VAL A O 1
ATOM 872 N N . ILE A 1 115 ? -1.085 12.632 -11.529 1.00 95.44 115 ILE A N 1
ATOM 873 C CA . ILE A 1 115 ? -2.523 12.368 -11.639 1.00 95.44 115 ILE A CA 1
ATOM 874 C C . ILE A 1 115 ? -3.038 11.694 -10.359 1.00 95.44 115 ILE A C 1
ATOM 876 O O . ILE A 1 115 ? -4.036 12.143 -9.797 1.00 95.44 115 ILE A O 1
ATOM 880 N N . GLU A 1 116 ? -2.355 10.664 -9.853 1.00 93.94 116 GLU A N 1
ATOM 881 C CA . GLU A 1 116 ? -2.735 10.007 -8.595 1.00 93.94 116 GLU A CA 1
ATOM 882 C C . GLU A 1 116 ? -2.709 10.963 -7.397 1.00 93.94 116 GLU A C 1
ATOM 884 O O . GLU A 1 116 ? -3.626 10.926 -6.572 1.00 93.94 116 GLU A O 1
ATOM 889 N N . GLU A 1 117 ? -1.705 11.838 -7.308 1.00 93.50 117 GLU A N 1
ATOM 890 C CA . GLU A 1 117 ? -1.605 12.876 -6.277 1.00 93.50 117 GLU A CA 1
ATOM 891 C C . GLU A 1 117 ? -2.803 13.835 -6.342 1.00 93.50 117 GLU A C 1
ATOM 893 O O . GLU A 1 117 ? -3.438 14.089 -5.315 1.00 93.50 117 GLU A O 1
ATOM 898 N N . CYS A 1 118 ? -3.171 14.304 -7.542 1.00 92.19 118 CYS A N 1
ATOM 899 C CA . CYS A 1 118 ? -4.333 15.173 -7.739 1.00 92.19 118 CYS A CA 1
ATOM 900 C C . CYS A 1 118 ? -5.623 14.490 -7.271 1.00 92.19 118 CYS A C 1
ATOM 902 O O . CYS A 1 118 ? -6.354 15.048 -6.451 1.00 92.19 118 CYS A O 1
ATOM 904 N N . VAL A 1 119 ? -5.879 13.257 -7.721 1.00 92.00 119 VAL A N 1
ATOM 905 C CA . VAL A 1 119 ? -7.097 12.516 -7.353 1.00 92.00 119 VAL A CA 1
ATOM 906 C C . VAL A 1 119 ? -7.119 12.213 -5.849 1.00 92.00 119 VAL A C 1
ATOM 908 O O . VAL A 1 119 ? -8.169 12.304 -5.213 1.00 92.00 119 VAL A O 1
ATOM 911 N N . THR A 1 120 ? -5.968 11.906 -5.245 1.00 89.88 120 THR A N 1
ATOM 912 C CA . THR A 1 120 ? -5.843 11.675 -3.794 1.00 89.88 120 THR A CA 1
ATOM 913 C C . THR A 1 120 ? -6.147 12.934 -2.980 1.00 89.88 120 THR A C 1
ATOM 915 O O . THR A 1 120 ? -6.741 12.843 -1.905 1.00 89.88 120 THR A O 1
ATOM 918 N N . ALA A 1 121 ? -5.805 14.107 -3.513 1.00 86.75 121 ALA A N 1
ATOM 919 C CA . ALA A 1 121 ? -6.173 15.405 -2.957 1.00 86.75 121 ALA A CA 1
ATOM 920 C C . ALA A 1 121 ? -7.623 15.828 -3.278 1.00 86.75 121 ALA A C 1
ATOM 922 O O . ALA A 1 121 ? -8.025 16.933 -2.926 1.00 86.75 121 ALA A O 1
ATOM 923 N N . GLY A 1 122 ? -8.416 14.984 -3.952 1.00 83.75 122 GLY A N 1
ATOM 924 C CA . GLY A 1 122 ? -9.789 15.308 -4.352 1.00 83.75 122 GLY A CA 1
ATOM 925 C C . GLY A 1 122 ? -9.884 16.296 -5.521 1.00 83.75 122 GLY A C 1
ATOM 926 O O . GLY A 1 122 ? -10.920 16.930 -5.703 1.00 83.75 122 GLY A O 1
ATOM 927 N N . CYS A 1 123 ? -8.815 16.446 -6.305 1.00 89.56 123 CYS A N 1
ATOM 928 C CA . CYS A 1 123 ? -8.743 17.326 -7.465 1.00 89.56 123 CYS A CA 1
ATOM 929 C C . CYS A 1 123 ? -8.850 16.505 -8.761 1.00 89.56 123 CYS A C 1
ATOM 931 O O . CYS A 1 123 ? -7.928 15.772 -9.119 1.00 89.56 123 CYS A O 1
ATOM 933 N N . ASP A 1 124 ? -9.980 16.618 -9.461 1.00 90.06 124 ASP A N 1
ATOM 934 C CA . ASP A 1 124 ? -10.169 16.028 -10.791 1.00 90.06 124 ASP A CA 1
ATOM 935 C C . ASP A 1 124 ? -9.591 16.916 -11.914 1.00 90.06 124 ASP A C 1
ATOM 937 O O . ASP A 1 124 ? -9.086 18.015 -11.676 1.00 90.06 124 ASP A O 1
ATOM 941 N N . ALA A 1 125 ? -9.650 16.446 -13.165 1.00 91.12 125 ALA A N 1
ATOM 942 C CA . ALA A 1 125 ? -9.086 17.166 -14.309 1.00 91.12 125 ALA A CA 1
ATOM 943 C C . ALA A 1 125 ? -9.711 18.558 -14.526 1.00 91.12 125 ALA A C 1
ATOM 945 O O . ALA A 1 125 ? -9.016 19.497 -14.928 1.00 91.12 125 ALA A O 1
ATOM 946 N N . ARG A 1 126 ? -11.009 18.716 -14.233 1.00 90.12 126 ARG A N 1
ATOM 947 C CA . ARG A 1 126 ? -11.717 19.996 -14.354 1.00 90.12 126 ARG A CA 1
ATOM 948 C C . ARG A 1 126 ? -11.284 20.951 -13.245 1.00 90.12 126 ARG A C 1
ATOM 950 O O . ARG A 1 126 ? -10.880 22.077 -13.525 1.00 90.12 126 ARG A O 1
ATOM 957 N N . ALA A 1 127 ? -11.319 20.480 -12.005 1.00 90.31 127 ALA A N 1
ATOM 958 C CA . ALA A 1 127 ? -10.881 21.196 -10.818 1.00 90.31 127 ALA A CA 1
ATOM 959 C C . ALA A 1 127 ? -9.417 21.643 -10.928 1.00 90.31 127 ALA A C 1
ATOM 961 O O . ALA A 1 127 ? -9.075 22.736 -10.467 1.00 90.31 127 ALA A O 1
ATOM 962 N N . LEU A 1 128 ? -8.569 20.820 -11.551 1.00 90.38 128 LEU A N 1
ATOM 963 C CA . LEU A 1 128 ? -7.175 21.138 -11.827 1.00 90.38 128 LEU A CA 1
ATOM 964 C C . LEU A 1 128 ? -7.061 22.248 -12.880 1.00 90.38 128 LEU A C 1
ATOM 966 O O . LEU A 1 128 ? -6.336 23.215 -12.664 1.00 90.38 128 LEU A O 1
ATOM 970 N N . ARG A 1 129 ? -7.814 22.161 -13.984 1.00 90.25 129 ARG A N 1
ATOM 971 C CA . ARG A 1 129 ? -7.844 23.191 -15.037 1.00 90.25 129 ARG A CA 1
ATOM 972 C C . ARG A 1 129 ? -8.252 24.565 -14.506 1.00 90.25 129 ARG A C 1
ATOM 974 O O . ARG A 1 129 ? -7.671 25.561 -14.918 1.00 90.25 129 ARG A O 1
ATOM 981 N N . GLU A 1 130 ? -9.232 24.612 -13.607 1.00 90.06 130 GLU A N 1
ATOM 982 C CA . GLU A 1 130 ? -9.727 25.855 -12.999 1.00 90.06 130 GLU A CA 1
ATOM 983 C C . GLU A 1 130 ? -8.714 26.485 -12.023 1.00 90.06 130 GLU A C 1
ATOM 985 O O . GLU A 1 130 ? -8.711 27.701 -11.842 1.00 90.06 130 GLU A O 1
ATOM 990 N N . ARG A 1 131 ? -7.846 25.676 -11.398 1.00 88.81 131 ARG A N 1
ATOM 991 C CA . ARG A 1 131 ? -6.865 26.124 -10.390 1.00 88.81 131 ARG A CA 1
ATOM 992 C C . ARG A 1 131 ? -5.469 26.383 -10.950 1.00 88.81 131 ARG A C 1
ATOM 994 O O . ARG A 1 131 ? -4.687 27.091 -10.317 1.00 88.81 131 ARG A O 1
ATOM 1001 N N . LEU A 1 132 ? -5.123 25.783 -12.087 1.00 86.38 132 LEU A N 1
ATOM 1002 C CA . LEU A 1 132 ? -3.810 25.963 -12.693 1.00 86.38 132 LEU A CA 1
ATOM 1003 C C . LEU A 1 132 ? -3.687 27.346 -13.350 1.00 86.38 132 LEU A C 1
ATOM 1005 O O . LEU A 1 132 ? -4.624 27.812 -14.000 1.00 86.38 132 LEU A O 1
ATOM 1009 N N . PRO A 1 133 ? -2.509 27.991 -13.257 1.00 81.38 133 PRO A N 1
ATOM 1010 C CA . PRO A 1 133 ? -2.241 29.195 -14.029 1.00 81.38 133 PRO A CA 1
ATOM 1011 C C . PRO A 1 133 ? -2.350 28.885 -15.526 1.00 81.38 133 PRO A C 1
ATOM 1013 O O . PRO A 1 133 ? -1.975 27.794 -15.970 1.00 81.38 133 PRO A O 1
ATOM 1016 N N . ALA A 1 134 ? -2.831 29.858 -16.307 1.00 81.81 134 ALA A N 1
ATOM 1017 C CA . ALA A 1 134 ? -3.089 29.739 -17.744 1.00 81.81 134 ALA A CA 1
ATOM 1018 C C . ALA A 1 134 ? -1.794 29.615 -18.576 1.00 81.81 134 ALA A C 1
ATOM 1020 O O . ALA A 1 134 ? -1.434 30.492 -19.355 1.00 81.81 134 ALA A O 1
ATOM 1021 N N . THR A 1 135 ? -1.096 28.496 -18.408 1.00 89.81 135 THR A N 1
ATOM 1022 C CA . THR A 1 135 ? 0.147 28.124 -19.087 1.00 89.81 135 THR A CA 1
ATOM 1023 C C . THR A 1 135 ? -0.119 26.982 -20.067 1.00 89.81 135 THR A C 1
ATOM 1025 O O . THR A 1 135 ? -1.027 26.176 -19.850 1.00 89.81 135 THR A O 1
ATOM 1028 N N . GLY A 1 136 ? 0.684 26.875 -21.134 1.00 88.31 136 GLY A N 1
ATOM 1029 C CA . GLY A 1 136 ? 0.573 25.762 -22.092 1.00 88.31 136 GLY A CA 1
ATOM 1030 C C . GLY A 1 136 ? 0.736 24.395 -21.417 1.00 88.31 136 GLY A C 1
ATOM 1031 O O . GLY A 1 136 ? -0.065 23.493 -21.636 1.00 88.31 136 GLY A O 1
ATOM 1032 N N . LEU A 1 137 ? 1.696 24.276 -20.491 1.00 90.44 137 LEU A N 1
ATOM 1033 C CA . LEU A 1 137 ? 1.925 23.046 -19.724 1.00 90.44 137 LEU A CA 1
ATOM 1034 C C . LEU A 1 137 ? 0.745 22.682 -18.817 1.00 90.44 137 LEU A C 1
ATOM 1036 O O . LEU A 1 137 ? 0.385 21.511 -18.730 1.00 90.44 137 LEU A O 1
ATOM 1040 N N . GLY A 1 138 ? 0.127 23.669 -18.159 1.00 90.94 138 GLY A N 1
ATOM 1041 C CA . 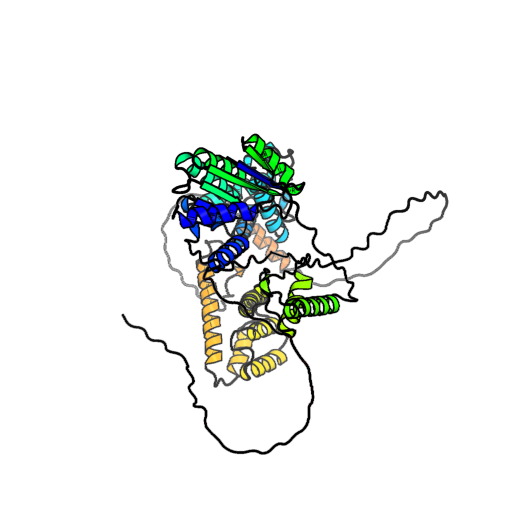GLY A 1 138 ? -1.038 23.427 -17.310 1.00 90.94 138 GLY A CA 1
ATOM 1042 C C . GLY A 1 138 ? -2.247 22.928 -18.104 1.00 90.94 138 GLY A C 1
ATOM 1043 O O . GLY A 1 138 ? -2.927 21.998 -17.674 1.00 90.94 138 GLY A O 1
ATOM 1044 N N . ARG A 1 139 ? -2.472 23.490 -19.300 1.00 90.44 139 ARG A N 1
ATOM 1045 C CA . ARG A 1 139 ? -3.520 23.020 -20.220 1.00 90.44 139 ARG A CA 1
ATOM 1046 C C . ARG A 1 139 ? -3.243 21.601 -20.707 1.00 90.44 139 ARG A C 1
ATOM 1048 O O . ARG A 1 139 ? -4.113 20.749 -20.558 1.00 90.44 139 ARG A O 1
ATOM 1055 N N . ALA A 1 140 ? -2.026 21.334 -21.180 1.00 93.38 140 ALA A N 1
ATOM 1056 C CA . ALA A 1 140 ? -1.618 20.010 -21.643 1.00 93.38 140 ALA A CA 1
ATOM 1057 C C . ALA A 1 140 ? -1.766 18.940 -20.544 1.00 93.38 140 ALA A C 1
ATOM 1059 O O . ALA A 1 140 ? -2.284 17.854 -20.797 1.00 93.38 140 ALA A O 1
ATOM 1060 N N . LEU A 1 141 ? -1.379 19.249 -19.299 1.00 94.31 141 LEU A N 1
ATOM 1061 C CA . LEU A 1 141 ? -1.572 18.350 -18.156 1.00 94.31 141 LEU A CA 1
ATOM 1062 C C . LEU A 1 141 ? -3.058 18.047 -17.916 1.00 94.31 141 LEU A C 1
ATOM 1064 O O . LEU A 1 141 ? -3.428 16.883 -17.765 1.00 94.31 141 LEU A O 1
ATOM 1068 N N . ALA A 1 142 ? -3.911 19.075 -17.900 1.00 94.44 142 ALA A N 1
ATOM 1069 C CA . ALA A 1 142 ? -5.345 18.900 -17.689 1.00 94.44 142 ALA A CA 1
ATOM 1070 C C . ALA A 1 142 ? -6.017 18.109 -18.827 1.00 94.44 142 ALA A C 1
ATOM 1072 O O . ALA A 1 142 ? -6.911 17.311 -18.565 1.00 94.44 142 ALA A O 1
ATOM 1073 N N . GLU A 1 143 ? -5.595 18.305 -20.079 1.00 94.94 143 GLU A N 1
ATOM 1074 C CA . GLU A 1 143 ? -6.086 17.544 -21.238 1.00 94.94 143 GLU A CA 1
ATOM 1075 C C . GLU A 1 143 ? -5.713 16.061 -21.152 1.00 94.94 143 GLU A C 1
ATOM 1077 O O . GLU A 1 143 ? -6.572 15.196 -21.344 1.00 94.94 143 GLU A O 1
ATOM 1082 N N . VAL A 1 144 ? -4.457 15.750 -20.812 1.00 96.50 144 VAL A N 1
ATOM 1083 C CA . VAL A 1 144 ? -4.032 14.355 -20.630 1.00 96.50 144 VAL A CA 1
ATOM 1084 C C . VAL A 1 144 ? -4.755 13.719 -19.447 1.00 96.50 144 VAL A C 1
ATOM 1086 O O . VAL A 1 144 ? -5.231 12.593 -19.568 1.00 96.50 144 VAL A O 1
ATOM 1089 N N . PHE A 1 145 ? -4.903 14.428 -18.326 1.00 96.81 145 PHE A N 1
ATOM 1090 C CA . PHE A 1 145 ? -5.644 13.922 -17.171 1.00 96.81 145 PHE A CA 1
ATOM 1091 C C . PHE A 1 145 ? -7.128 13.666 -17.509 1.00 96.81 145 PHE A C 1
ATOM 1093 O O . PHE A 1 145 ? -7.689 12.639 -17.120 1.00 96.81 145 PHE A O 1
ATOM 1100 N N . GLU A 1 146 ? -7.767 14.533 -18.296 1.00 96.62 146 GLU A N 1
ATOM 1101 C CA . GLU A 1 146 ? -9.140 14.314 -18.762 1.00 96.62 146 GLU A CA 1
ATOM 1102 C C . GLU A 1 146 ? -9.253 13.072 -19.665 1.00 96.62 146 GLU A C 1
ATOM 1104 O O . GLU A 1 146 ? -10.167 12.266 -19.489 1.00 96.62 146 GLU A O 1
ATOM 1109 N N . GLU A 1 147 ? -8.314 12.867 -20.594 1.00 97.69 147 GLU A N 1
ATOM 1110 C CA . GLU A 1 147 ? -8.273 11.656 -21.430 1.00 97.69 147 GLU A CA 1
ATOM 1111 C C . GLU A 1 147 ? -8.029 10.387 -20.598 1.00 97.69 147 GLU A C 1
ATOM 1113 O O . GLU A 1 147 ? -8.676 9.366 -20.834 1.00 97.69 147 GLU A O 1
ATOM 1118 N N . VAL A 1 148 ? -7.145 10.447 -19.596 1.00 97.50 148 VAL A N 1
ATOM 1119 C CA . VAL A 1 148 ? -6.895 9.333 -18.667 1.00 97.50 148 VAL A CA 1
ATOM 1120 C C . VAL A 1 148 ? -8.156 8.992 -17.879 1.00 97.50 148 VAL A C 1
ATOM 1122 O O . VAL A 1 148 ? -8.503 7.816 -17.779 1.00 97.50 148 VAL A O 1
ATOM 1125 N N . SER A 1 149 ? -8.868 10.001 -17.373 1.00 96.25 149 SER A N 1
ATOM 1126 C CA . SER A 1 149 ? -10.121 9.816 -16.630 1.00 96.25 149 SER A CA 1
ATOM 1127 C C . SER A 1 149 ? -11.181 9.145 -17.506 1.00 96.25 149 SER A C 1
ATOM 1129 O O . SER A 1 149 ? -11.709 8.102 -17.131 1.00 96.25 149 SER A O 1
ATOM 1131 N N . ARG A 1 150 ? -11.385 9.644 -18.735 1.00 96.50 150 ARG A N 1
ATOM 1132 C CA . ARG A 1 150 ? -12.294 9.023 -19.716 1.00 96.50 150 ARG A CA 1
ATOM 1133 C C . ARG A 1 150 ? -11.904 7.575 -20.027 1.00 96.50 150 ARG A C 1
ATOM 1135 O O . ARG A 1 150 ? -12.749 6.688 -20.032 1.00 96.50 150 ARG A O 1
ATOM 1142 N N . SER A 1 151 ? -10.614 7.309 -20.228 1.00 96.62 151 SER A N 1
ATOM 1143 C CA . SER A 1 151 ? -10.116 5.959 -20.513 1.00 96.62 151 SER A CA 1
ATOM 1144 C C . SER A 1 151 ? -10.278 4.993 -19.327 1.00 96.62 151 SER A C 1
ATOM 1146 O O . SER A 1 151 ? -10.429 3.788 -19.544 1.00 96.62 151 SER A O 1
ATOM 1148 N N . LEU A 1 152 ? -10.216 5.479 -18.084 1.00 96.44 152 LEU A N 1
ATOM 1149 C CA . LEU A 1 152 ? -10.519 4.688 -16.888 1.00 96.44 152 LEU A CA 1
ATOM 1150 C C . LEU A 1 152 ? -12.015 4.358 -16.807 1.00 96.44 152 LEU A C 1
ATOM 1152 O O . LEU A 1 152 ? -12.363 3.188 -16.619 1.00 96.44 152 LEU A O 1
ATOM 1156 N N . ASP A 1 153 ? -12.877 5.350 -17.039 1.00 95.00 153 ASP A N 1
ATOM 1157 C CA . ASP A 1 153 ? -14.336 5.196 -17.022 1.00 95.00 153 ASP A CA 1
ATOM 1158 C C . ASP A 1 153 ? -14.821 4.208 -18.093 1.00 95.00 153 ASP A C 1
ATOM 1160 O O . ASP A 1 153 ? -15.551 3.264 -17.780 1.00 95.00 153 ASP A O 1
ATOM 1164 N N . ASP A 1 154 ? -14.328 4.334 -19.331 1.00 95.94 154 ASP A N 1
ATOM 1165 C CA . ASP A 1 154 ? -14.639 3.426 -20.448 1.00 95.94 154 ASP A CA 1
ATOM 1166 C C . ASP A 1 154 ? -14.313 1.960 -20.118 1.00 95.94 154 ASP A C 1
ATOM 1168 O O . ASP A 1 154 ? -14.960 1.023 -20.594 1.00 95.94 154 ASP A O 1
ATOM 1172 N N . ARG A 1 155 ? -13.285 1.746 -19.290 1.00 95.12 155 ARG A N 1
ATOM 1173 C CA . ARG A 1 155 ? -12.816 0.421 -18.863 1.00 95.12 155 ARG A CA 1
ATOM 1174 C C . ARG A 1 155 ? -13.429 -0.036 -17.546 1.00 95.12 155 ARG A C 1
ATOM 1176 O O . ARG A 1 155 ? -13.143 -1.157 -17.127 1.00 95.12 155 ARG A O 1
ATOM 1183 N N . LYS A 1 156 ? -14.245 0.802 -16.898 1.00 95.81 156 LYS A N 1
ATOM 1184 C CA . LYS A 1 156 ? -14.781 0.583 -15.548 1.00 95.81 156 LYS A CA 1
ATOM 1185 C C . LYS A 1 156 ? -13.672 0.291 -14.534 1.00 95.81 156 LYS A C 1
ATOM 1187 O O . LYS A 1 156 ? -13.796 -0.598 -13.695 1.00 95.81 156 LYS A O 1
ATOM 1192 N N . LEU A 1 157 ? -12.565 1.022 -14.634 1.00 96.44 157 LEU A N 1
ATOM 1193 C CA . LEU A 1 157 ? -11.435 0.924 -13.717 1.00 96.44 157 LEU A CA 1
ATOM 1194 C C . LEU A 1 157 ? -11.382 2.163 -12.828 1.00 96.44 157 LEU A C 1
ATOM 1196 O O . LEU A 1 157 ? -11.518 3.281 -13.306 1.00 96.44 157 LEU A O 1
ATOM 1200 N N . GLY A 1 158 ? -11.147 1.969 -11.533 1.00 94.81 158 GLY A N 1
ATOM 1201 C CA . GLY A 1 158 ? -11.037 3.060 -10.569 1.00 94.81 158 GLY A CA 1
ATOM 1202 C C . GLY A 1 158 ? -9.633 3.201 -9.998 1.00 94.81 158 GLY A C 1
ATOM 1203 O O . GLY A 1 158 ? -8.961 2.210 -9.708 1.00 94.81 158 GLY A O 1
ATOM 1204 N N . LEU A 1 159 ? -9.217 4.437 -9.737 1.00 95.38 159 LEU A N 1
ATOM 1205 C CA . LEU A 1 159 ? -8.132 4.704 -8.794 1.00 95.38 159 LEU A CA 1
ATOM 1206 C C . LEU A 1 159 ? -8.622 4.474 -7.357 1.00 95.38 159 LEU A C 1
ATOM 1208 O O . LEU A 1 159 ? -9.827 4.464 -7.082 1.00 95.38 159 LEU A O 1
ATOM 1212 N N . ARG A 1 160 ? -7.687 4.309 -6.411 1.00 93.62 160 ARG A N 1
ATOM 1213 C CA . ARG A 1 160 ? -8.017 4.104 -4.987 1.00 93.62 160 ARG A CA 1
ATOM 1214 C C . ARG A 1 160 ? -8.943 5.202 -4.455 1.00 93.62 160 ARG A C 1
ATOM 1216 O O . ARG A 1 160 ? -9.939 4.898 -3.806 1.00 93.62 160 ARG A O 1
ATOM 1223 N N . ALA A 1 161 ? -8.623 6.460 -4.742 1.00 93.00 161 ALA A N 1
ATOM 1224 C CA . ALA A 1 161 ? -9.394 7.615 -4.298 1.00 93.00 161 ALA A CA 1
ATOM 1225 C C . ALA A 1 161 ? -10.814 7.646 -4.898 1.00 93.00 161 ALA A C 1
ATOM 1227 O O . ALA A 1 161 ? -11.777 7.833 -4.156 1.00 93.00 161 ALA A O 1
ATOM 1228 N N . THR A 1 162 ? -10.974 7.343 -6.191 1.00 93.50 162 THR A N 1
ATOM 1229 C CA . THR A 1 162 ? -12.293 7.225 -6.843 1.00 93.50 162 THR A CA 1
ATOM 1230 C C . THR A 1 162 ? -13.136 6.112 -6.220 1.00 93.50 162 THR A C 1
ATOM 1232 O O . THR A 1 162 ? -14.319 6.299 -5.944 1.00 93.50 162 THR A O 1
ATOM 1235 N N . ARG A 1 163 ? -12.520 4.959 -5.922 1.00 96.12 163 ARG A N 1
ATOM 1236 C CA . ARG A 1 163 ? -13.185 3.854 -5.215 1.00 96.12 163 ARG A CA 1
ATOM 1237 C C . ARG A 1 163 ? -13.630 4.264 -3.811 1.00 96.12 163 ARG A C 1
ATOM 1239 O O . ARG A 1 163 ? -14.750 3.959 -3.420 1.00 96.12 163 ARG A O 1
ATOM 1246 N N . LEU A 1 164 ? -12.790 4.974 -3.059 1.00 95.44 164 LEU A N 1
ATOM 1247 C CA . LEU A 1 164 ? -13.152 5.486 -1.732 1.00 95.44 164 LEU A CA 1
ATOM 1248 C C . LEU A 1 164 ? -14.327 6.470 -1.800 1.00 95.44 164 LEU A C 1
ATOM 1250 O O . LEU A 1 164 ? -15.245 6.361 -0.991 1.00 95.44 164 LEU A O 1
ATOM 1254 N N . ALA A 1 165 ? -14.334 7.375 -2.781 1.00 93.38 165 ALA A N 1
ATOM 1255 C CA . ALA A 1 165 ? -15.426 8.324 -2.986 1.00 93.38 165 ALA A CA 1
ATOM 1256 C C . ALA A 1 165 ? -16.750 7.618 -3.334 1.00 93.38 165 ALA A C 1
ATOM 1258 O O . ALA A 1 165 ? -17.778 7.897 -2.715 1.00 93.38 165 ALA A O 1
ATOM 1259 N N . LEU A 1 166 ? -16.721 6.647 -4.256 1.00 95.19 166 LEU A N 1
ATOM 1260 C CA . LEU A 1 166 ? -17.897 5.841 -4.605 1.00 95.19 166 LEU A CA 1
ATOM 1261 C C . LEU A 1 166 ? -18.408 5.028 -3.406 1.00 95.19 166 LEU A C 1
ATOM 1263 O O . LEU A 1 166 ? -19.613 4.978 -3.151 1.00 95.19 166 LEU A O 1
ATOM 1267 N N . ALA A 1 167 ? -17.497 4.421 -2.641 1.00 97.06 167 ALA A N 1
ATOM 1268 C CA . ALA A 1 167 ? -17.846 3.703 -1.422 1.00 97.06 167 ALA A CA 1
ATOM 1269 C C . ALA A 1 167 ? -18.484 4.634 -0.383 1.00 97.06 167 ALA A C 1
ATOM 1271 O O . ALA A 1 167 ? -19.489 4.266 0.216 1.00 97.06 167 ALA A O 1
ATOM 1272 N N . ALA A 1 168 ? -17.948 5.843 -0.195 1.00 96.44 168 ALA A N 1
ATOM 1273 C CA . ALA A 1 168 ? -18.501 6.834 0.723 1.00 96.44 168 ALA A CA 1
ATOM 1274 C C . ALA A 1 168 ? -19.934 7.235 0.338 1.00 96.44 168 ALA A C 1
ATOM 1276 O O . ALA A 1 168 ? -20.803 7.274 1.208 1.00 96.44 168 ALA A O 1
ATOM 1277 N N . ALA A 1 169 ? -20.198 7.470 -0.953 1.00 95.69 169 ALA A N 1
ATOM 1278 C CA . ALA A 1 169 ? -21.540 7.778 -1.448 1.00 95.69 169 ALA A CA 1
ATOM 1279 C C . ALA A 1 169 ? -22.528 6.639 -1.136 1.00 95.69 169 ALA A C 1
ATOM 1281 O O . ALA A 1 169 ? -23.520 6.846 -0.434 1.00 95.69 169 ALA A O 1
ATOM 1282 N N . ARG A 1 170 ? -22.193 5.407 -1.542 1.00 96.56 170 ARG A N 1
ATOM 1283 C CA . ARG A 1 170 ? -23.054 4.232 -1.334 1.00 96.56 170 ARG A CA 1
ATOM 1284 C C . ARG A 1 170 ? -23.249 3.897 0.146 1.00 96.56 170 ARG A C 1
ATOM 1286 O O . ARG A 1 170 ? -24.361 3.599 0.563 1.00 96.56 170 ARG A O 1
ATOM 1293 N N . ILE A 1 171 ? -22.203 3.994 0.970 1.00 96.25 171 ILE A N 1
ATOM 1294 C CA . ILE A 1 171 ? -22.302 3.804 2.428 1.00 96.25 171 ILE A CA 1
ATOM 1295 C C . ILE A 1 171 ? -23.174 4.890 3.067 1.00 96.25 171 ILE A C 1
ATOM 1297 O O . ILE A 1 171 ? -23.903 4.599 4.014 1.00 96.25 171 ILE A O 1
ATOM 1301 N N . GLY A 1 172 ? -23.143 6.123 2.560 1.00 93.44 172 GLY A N 1
ATOM 1302 C CA . GLY A 1 172 ? -24.037 7.185 3.019 1.00 93.44 172 GLY A CA 1
ATOM 1303 C C . GLY A 1 172 ? -25.515 6.833 2.814 1.00 93.44 172 GLY A C 1
ATOM 1304 O O . GLY A 1 172 ? -26.334 7.045 3.714 1.00 93.44 172 GLY A O 1
ATOM 1305 N N . GLU A 1 173 ? -25.835 6.241 1.665 1.00 92.00 173 GLU A N 1
ATOM 1306 C CA . GLU A 1 173 ? -27.187 5.816 1.290 1.00 92.00 173 GLU A CA 1
ATOM 1307 C C . GLU A 1 173 ? -27.620 4.550 2.045 1.00 92.00 173 GLU A C 1
ATOM 1309 O O . GLU A 1 173 ? -28.603 4.579 2.789 1.00 92.00 173 GLU A O 1
ATOM 1314 N N . THR A 1 174 ? -26.861 3.457 1.916 1.00 91.56 174 THR A N 1
ATOM 1315 C CA . THR A 1 174 ? -27.251 2.114 2.385 1.00 91.56 174 THR A CA 1
ATOM 1316 C C . THR A 1 174 ? -26.752 1.769 3.789 1.00 91.56 174 THR A C 1
ATOM 1318 O O . THR A 1 174 ? -27.174 0.775 4.376 1.00 91.56 174 THR A O 1
ATOM 1321 N N . GLY A 1 175 ? -25.810 2.543 4.332 1.00 89.31 175 GLY A N 1
ATOM 1322 C CA . GLY A 1 175 ? -25.057 2.202 5.538 1.00 89.31 175 GLY A CA 1
ATOM 1323 C C . GLY A 1 175 ? -23.900 1.228 5.297 1.00 89.31 175 GLY A C 1
ATOM 1324 O O . GLY A 1 175 ? -23.742 0.643 4.224 1.00 89.31 175 GLY A O 1
ATOM 1325 N N . ALA A 1 176 ? -23.093 1.034 6.344 1.00 90.50 176 ALA A N 1
ATOM 1326 C CA . ALA A 1 176 ? -21.902 0.179 6.372 1.00 90.50 176 ALA A CA 1
ATOM 1327 C C . ALA A 1 176 ? -22.226 -1.328 6.547 1.00 90.50 176 ALA A C 1
ATOM 1329 O O . ALA A 1 176 ? -21.491 -2.081 7.193 1.00 90.50 176 ALA A O 1
ATOM 1330 N N . GLY A 1 177 ? -23.349 -1.782 5.981 1.00 88.06 177 GLY A N 1
ATOM 1331 C CA . GLY A 1 177 ? -23.828 -3.157 6.096 1.00 88.06 177 GLY A CA 1
ATOM 1332 C C . GLY A 1 177 ? -24.158 -3.515 7.547 1.00 88.06 177 GLY A C 1
ATOM 1333 O O . GLY A 1 177 ? -24.861 -2.778 8.235 1.00 88.06 177 GLY A O 1
ATOM 1334 N N . LEU A 1 178 ? -23.628 -4.645 8.024 1.00 87.00 178 LEU A N 1
ATOM 1335 C CA . LEU A 1 178 ? -23.815 -5.095 9.410 1.00 87.00 178 LEU A CA 1
ATOM 1336 C C . LEU A 1 178 ? -22.955 -4.328 10.427 1.00 87.00 178 LEU A C 1
ATOM 1338 O O . LEU A 1 178 ? -23.121 -4.536 11.626 1.00 87.00 178 LEU A O 1
ATOM 1342 N N . ALA A 1 179 ? -22.019 -3.483 9.982 1.00 92.88 179 ALA A N 1
ATOM 1343 C CA . ALA A 1 179 ? -21.119 -2.786 10.890 1.00 92.88 179 ALA A CA 1
ATOM 1344 C C . ALA A 1 179 ? -21.856 -1.664 11.642 1.00 92.88 179 ALA A C 1
ATOM 1346 O O . ALA A 1 179 ? -22.316 -0.701 11.029 1.00 92.88 179 ALA A O 1
ATOM 1347 N N . LYS A 1 180 ? -21.957 -1.791 12.968 1.00 94.88 180 LYS A N 1
ATOM 1348 C CA . LYS A 1 180 ? -22.524 -0.774 13.871 1.00 94.88 180 LYS A CA 1
ATOM 1349 C C . LYS A 1 180 ? -21.458 -0.056 14.684 1.00 94.88 180 LYS A C 1
ATOM 1351 O O . LYS A 1 180 ? -21.672 1.092 15.056 1.00 94.88 180 LYS A O 1
ATOM 1356 N N . THR A 1 181 ? -20.306 -0.690 14.883 1.00 96.88 181 THR A N 1
ATOM 1357 C CA . THR A 1 181 ? -19.143 -0.089 15.540 1.00 96.88 181 THR A CA 1
ATOM 1358 C C . THR A 1 181 ? -17.911 -0.296 14.674 1.00 96.88 181 THR A C 1
ATOM 1360 O O . THR A 1 181 ? -17.618 -1.419 14.258 1.00 96.88 181 THR A O 1
ATOM 1363 N N . ILE A 1 182 ? -17.191 0.784 14.383 1.00 97.88 182 ILE A N 1
ATOM 1364 C CA . ILE A 1 182 ? -16.024 0.782 13.502 1.00 97.88 182 ILE A CA 1
ATOM 1365 C C . ILE A 1 182 ? -14.871 1.493 14.205 1.00 97.88 182 ILE A C 1
ATOM 1367 O O . ILE A 1 182 ? -14.951 2.678 14.518 1.00 97.88 182 ILE A O 1
ATOM 1371 N N . TRP A 1 183 ? -13.769 0.781 14.412 1.00 98.19 183 TRP A N 1
ATOM 1372 C CA . TRP A 1 183 ? -12.545 1.337 14.977 1.00 98.19 183 TRP A CA 1
ATOM 1373 C C . TRP A 1 183 ? -11.463 1.426 13.911 1.00 98.19 183 TRP A C 1
ATOM 1375 O O . TRP A 1 183 ? -11.147 0.429 13.269 1.00 98.19 183 TRP A O 1
ATOM 1385 N N . LEU A 1 184 ? -10.885 2.608 13.726 1.00 97.81 184 LEU A N 1
ATOM 1386 C CA . LEU A 1 184 ? -9.758 2.847 12.834 1.00 97.81 184 LEU A CA 1
ATOM 1387 C C . LEU A 1 184 ? -8.494 3.011 13.679 1.00 97.81 184 LEU A C 1
ATOM 1389 O O . LEU A 1 184 ? -8.419 3.942 14.477 1.00 97.81 184 LEU A O 1
ATOM 1393 N N . ASP A 1 185 ? -7.515 2.119 13.510 1.00 96.62 185 ASP A N 1
ATOM 1394 C CA . ASP A 1 185 ? -6.273 2.122 14.295 1.00 96.62 185 ASP A CA 1
ATOM 1395 C C . ASP A 1 185 ? -5.019 2.076 13.413 1.00 96.62 185 ASP A C 1
ATOM 1397 O O . ASP A 1 185 ? -4.968 1.365 12.409 1.00 96.62 185 ASP A O 1
ATOM 1401 N N . GLY A 1 186 ? -3.990 2.830 13.808 1.00 92.62 186 GLY A N 1
ATOM 1402 C CA . GLY A 1 186 ? -2.676 2.831 13.153 1.00 92.62 186 GLY A CA 1
ATOM 1403 C C . GLY A 1 186 ? -2.514 3.810 11.987 1.00 92.62 186 GLY A C 1
ATOM 1404 O O . GLY A 1 186 ? -1.461 3.812 11.352 1.00 92.62 186 GLY A O 1
ATOM 1405 N N . PHE A 1 187 ? -3.519 4.639 11.702 1.00 92.88 187 PHE A N 1
ATOM 1406 C CA . PHE A 1 187 ? -3.415 5.715 10.714 1.00 92.88 187 PHE A CA 1
ATOM 1407 C C . PHE A 1 187 ? -2.656 6.914 11.306 1.00 92.88 187 PHE A C 1
ATOM 1409 O O . PHE A 1 187 ? -2.818 7.242 12.479 1.00 92.88 187 PHE A O 1
ATOM 1416 N N . PHE A 1 188 ? -1.825 7.564 10.490 1.00 88.44 188 PHE A N 1
ATOM 1417 C CA . PHE A 1 188 ? -1.087 8.783 10.867 1.00 88.44 188 PHE A CA 1
ATOM 1418 C C . PHE A 1 188 ? -1.651 10.011 10.155 1.00 88.44 188 PHE A C 1
ATOM 1420 O O . PHE A 1 188 ? -1.782 11.080 10.742 1.00 88.44 188 PHE A O 1
ATOM 1427 N N . SER A 1 189 ? -2.030 9.829 8.894 1.00 91.12 189 SER A N 1
ATOM 1428 C CA . SER A 1 189 ? -2.724 10.810 8.078 1.00 91.12 189 SER A CA 1
ATOM 1429 C C . SER A 1 189 ? -3.916 10.159 7.386 1.00 91.12 189 SER A C 1
ATOM 1431 O O . SER A 1 189 ? -3.933 8.944 7.172 1.00 91.12 189 SER A O 1
ATOM 1433 N N . LEU A 1 190 ? -4.926 10.969 7.076 1.00 92.00 190 LEU A N 1
ATOM 1434 C CA . LEU A 1 190 ? -6.093 10.554 6.304 1.00 92.00 190 LEU A CA 1
ATOM 1435 C C . LEU A 1 190 ? -6.306 11.545 5.162 1.00 92.00 190 LEU A C 1
ATOM 1437 O O . LEU A 1 190 ? -6.343 12.760 5.371 1.00 92.00 190 LEU A O 1
ATOM 1441 N N . THR A 1 191 ? -6.430 11.001 3.957 1.00 91.12 191 THR A N 1
ATOM 1442 C CA . THR A 1 191 ? -6.688 11.760 2.727 1.00 91.12 191 THR A CA 1
ATOM 1443 C C . THR A 1 191 ? -8.145 12.224 2.654 1.00 91.12 191 THR A C 1
ATOM 1445 O O . THR A 1 191 ? -9.005 11.744 3.396 1.00 91.12 191 THR A O 1
ATOM 1448 N N . ASP A 1 192 ? -8.451 13.146 1.741 1.00 90.12 192 ASP A N 1
ATOM 1449 C CA . ASP A 1 192 ? -9.804 13.687 1.555 1.00 90.12 192 ASP A CA 1
ATOM 1450 C C . ASP A 1 192 ? -10.854 12.593 1.280 1.00 90.12 192 ASP A C 1
ATOM 1452 O O . ASP A 1 192 ? -11.878 12.574 1.973 1.00 90.12 192 ASP A O 1
ATOM 1456 N N . PRO A 1 193 ? -10.605 11.618 0.380 1.00 91.81 193 PRO A N 1
ATOM 1457 C CA . PRO A 1 193 ? -11.520 10.496 0.177 1.00 91.81 193 PRO A CA 1
ATOM 1458 C C . PRO A 1 193 ? -11.683 9.601 1.415 1.00 91.81 193 PRO A C 1
ATOM 1460 O O . PRO A 1 193 ? -12.777 9.100 1.677 1.00 91.81 193 PRO A O 1
ATOM 1463 N N . GLU A 1 194 ? -10.622 9.396 2.202 1.00 94.75 194 GLU A N 1
ATOM 1464 C CA . GLU A 1 194 ? -10.683 8.578 3.423 1.00 94.75 194 GLU A CA 1
ATOM 1465 C C . GLU A 1 194 ? -11.507 9.267 4.516 1.00 94.75 194 GLU A C 1
ATOM 1467 O O . GLU A 1 194 ? -12.318 8.624 5.182 1.00 94.75 194 GLU A O 1
ATOM 1472 N N . LEU A 1 195 ? -11.369 10.585 4.662 1.00 94.62 195 LEU A N 1
ATOM 1473 C CA . LEU A 1 195 ? -12.177 11.376 5.587 1.00 94.62 195 LEU A CA 1
ATOM 1474 C C . LEU A 1 195 ? -13.641 11.464 5.147 1.00 94.62 195 LEU A C 1
ATOM 1476 O O . LEU A 1 195 ? -14.534 11.352 5.989 1.00 94.62 195 LEU A O 1
ATOM 1480 N N . ALA A 1 196 ? -13.907 11.601 3.845 1.00 93.50 196 ALA A N 1
ATOM 1481 C CA . ALA A 1 196 ? -15.264 11.547 3.304 1.00 93.50 196 ALA A CA 1
ATOM 1482 C C . ALA A 1 196 ? -15.938 10.199 3.612 1.00 93.50 196 ALA A C 1
ATOM 1484 O O . ALA A 1 196 ? -17.095 10.162 4.037 1.00 93.50 196 ALA A O 1
ATOM 1485 N N . LEU A 1 197 ? -15.194 9.098 3.483 1.00 95.75 197 LEU A N 1
ATOM 1486 C CA . LEU A 1 197 ? -15.656 7.764 3.853 1.00 95.75 197 LEU A CA 1
ATOM 1487 C C . LEU A 1 197 ? -15.917 7.635 5.361 1.00 95.75 197 LEU A C 1
ATOM 1489 O O . LEU A 1 197 ? -16.960 7.116 5.754 1.00 95.75 197 LEU A O 1
ATOM 1493 N N . ILE A 1 198 ? -15.018 8.133 6.214 1.00 96.38 198 ILE A N 1
ATOM 1494 C CA . ILE A 1 198 ? -15.212 8.146 7.674 1.00 96.38 198 ILE A CA 1
ATOM 1495 C C . ILE A 1 198 ? -16.473 8.923 8.048 1.00 96.38 198 ILE A C 1
ATOM 1497 O O . ILE A 1 198 ? -17.294 8.425 8.820 1.00 96.38 198 ILE A O 1
ATOM 1501 N N . LYS A 1 199 ? -16.676 10.096 7.442 1.00 95.38 199 LYS A N 1
ATOM 1502 C CA . LYS A 1 199 ? -17.882 10.905 7.626 1.00 95.38 199 LYS A CA 1
ATOM 1503 C C . LYS A 1 199 ? -19.141 10.159 7.182 1.00 95.38 199 LYS A C 1
ATOM 1505 O O . LYS A 1 199 ? -20.152 10.215 7.877 1.00 95.38 199 LYS A O 1
ATOM 1510 N N . ALA A 1 200 ? -19.095 9.446 6.056 1.00 95.88 200 ALA A N 1
ATOM 1511 C CA . ALA A 1 200 ? -20.220 8.645 5.578 1.00 95.88 200 ALA A CA 1
ATOM 1512 C C . ALA A 1 200 ? -20.558 7.490 6.536 1.00 95.88 200 ALA A C 1
ATOM 1514 O O . ALA A 1 200 ? -21.726 7.303 6.876 1.00 95.88 200 ALA A O 1
ATOM 1515 N N . MET A 1 201 ? -19.547 6.762 7.024 1.00 96.12 201 MET A N 1
ATOM 1516 C CA . MET A 1 201 ? -19.725 5.684 8.007 1.00 96.12 201 MET A CA 1
ATOM 1517 C C . MET A 1 201 ? -20.331 6.201 9.315 1.00 96.12 201 MET A C 1
ATOM 1519 O O . MET A 1 201 ? -21.271 5.609 9.847 1.00 96.12 201 MET A O 1
ATOM 1523 N N . ALA A 1 202 ? -19.838 7.338 9.802 1.00 94.75 202 ALA A N 1
ATOM 1524 C CA . ALA A 1 202 ? -20.248 7.913 11.074 1.00 94.75 202 ALA A CA 1
ATOM 1525 C C . ALA A 1 202 ? -21.715 8.365 11.140 1.00 94.75 202 ALA A C 1
ATOM 1527 O O . ALA A 1 202 ? -22.253 8.537 12.230 1.00 94.75 202 ALA A O 1
ATOM 1528 N N . ARG A 1 203 ? -22.392 8.521 9.995 1.00 92.19 203 ARG A N 1
ATOM 1529 C CA . ARG A 1 203 ? -23.832 8.825 9.960 1.00 92.19 203 ARG A CA 1
ATOM 1530 C C . ARG A 1 203 ? -24.700 7.688 10.505 1.00 92.19 203 ARG A C 1
ATOM 1532 O O . ARG A 1 203 ? -25.832 7.938 10.900 1.00 92.19 203 ARG A O 1
ATOM 1539 N N . ARG A 1 204 ? -24.223 6.438 10.449 1.00 90.38 204 ARG A N 1
ATOM 1540 C CA . ARG A 1 204 ? -25.030 5.236 10.749 1.00 90.38 204 ARG A CA 1
ATOM 1541 C C . ARG A 1 204 ? -24.311 4.198 11.622 1.00 90.38 204 ARG A C 1
ATOM 1543 O O . ARG A 1 204 ? -24.907 3.164 11.929 1.00 90.38 204 ARG A O 1
ATOM 1550 N N . ALA A 1 205 ? -23.060 4.450 11.998 1.00 94.81 205 ALA A N 1
ATOM 1551 C CA . ALA A 1 205 ? -22.249 3.598 12.860 1.00 94.81 205 ALA A CA 1
ATOM 1552 C C . ALA A 1 205 ? -21.482 4.446 13.883 1.00 94.81 205 ALA A C 1
ATOM 1554 O O . ALA A 1 205 ? -21.116 5.589 13.605 1.00 94.81 205 ALA A O 1
ATOM 1555 N N . ASP A 1 206 ? -21.196 3.869 15.047 1.00 96.00 206 ASP A N 1
ATOM 1556 C CA . ASP A 1 206 ? -20.276 4.473 15.999 1.00 96.00 206 ASP A CA 1
ATOM 1557 C C . ASP A 1 206 ? -18.839 4.286 15.508 1.00 96.00 206 ASP A C 1
ATOM 1559 O O . ASP A 1 206 ? -18.352 3.163 15.359 1.00 96.00 206 ASP A O 1
ATOM 1563 N N . VAL A 1 207 ? -18.178 5.401 15.204 1.00 97.62 207 VAL A N 1
ATOM 1564 C CA . VAL A 1 207 ? -16.828 5.414 14.645 1.00 97.62 207 VAL A CA 1
ATOM 1565 C C . VAL A 1 207 ? -15.853 5.953 15.680 1.00 97.62 207 VAL A C 1
ATOM 1567 O O . VAL A 1 207 ? -16.002 7.088 16.143 1.00 97.62 207 VAL A O 1
ATOM 1570 N N . THR A 1 208 ? -14.822 5.167 15.986 1.00 97.88 208 THR A N 1
ATOM 1571 C CA . THR A 1 208 ? -13.660 5.620 16.758 1.00 97.88 208 THR A CA 1
ATOM 1572 C C . THR A 1 208 ? -12.424 5.643 15.875 1.00 97.88 208 THR A C 1
ATOM 1574 O O . THR A 1 208 ? -12.109 4.647 15.229 1.00 97.88 208 THR A O 1
ATOM 1577 N N . VAL A 1 209 ? -11.691 6.751 15.872 1.00 97.69 209 VAL A N 1
ATOM 1578 C CA . VAL A 1 209 ? -10.391 6.862 15.196 1.00 97.69 209 VAL A CA 1
ATOM 1579 C C . VAL A 1 209 ? -9.307 7.002 16.255 1.00 97.69 209 VAL A C 1
ATOM 1581 O O . VAL A 1 209 ? -9.468 7.784 17.189 1.00 97.69 209 VAL A O 1
ATOM 1584 N N . THR A 1 210 ? -8.203 6.268 16.129 1.00 96.50 210 THR A N 1
ATOM 1585 C CA . THR A 1 210 ? -7.008 6.496 16.947 1.00 96.50 210 THR A CA 1
ATOM 1586 C C . THR A 1 210 ? -5.973 7.293 16.161 1.00 96.50 210 THR A C 1
ATOM 1588 O O . THR A 1 210 ? -5.725 7.010 14.991 1.00 96.50 210 THR A O 1
ATOM 1591 N N . LEU A 1 211 ? -5.356 8.289 16.802 1.00 94.44 211 LEU A N 1
ATOM 1592 C CA . LEU A 1 211 ? -4.250 9.063 16.231 1.00 94.44 211 LEU A CA 1
ATOM 1593 C C . LEU A 1 211 ? -3.141 9.268 17.273 1.00 94.44 211 LEU A C 1
ATOM 1595 O O . LEU A 1 211 ? -3.424 9.399 18.467 1.0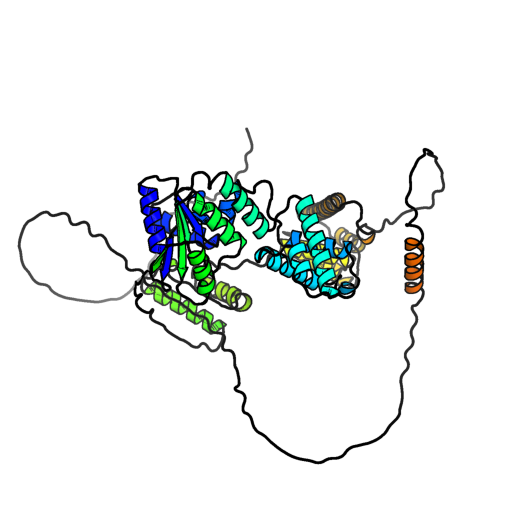0 94.44 211 LEU A O 1
ATOM 1599 N N . PRO A 1 212 ? -1.858 9.278 16.880 1.00 91.19 212 PRO A N 1
ATOM 1600 C CA . PRO A 1 212 ? -0.805 9.756 17.766 1.00 91.19 212 PRO A CA 1
ATOM 1601 C C . PRO A 1 212 ? -0.943 11.268 18.014 1.00 91.19 212 PRO A C 1
ATOM 1603 O O . PRO A 1 212 ? -1.500 11.992 17.197 1.00 91.19 212 PRO A O 1
ATOM 1606 N N . SER A 1 213 ? -0.431 11.754 19.145 1.00 86.44 213 SER A N 1
ATOM 1607 C CA . SER A 1 213 ? -0.405 13.193 19.478 1.00 86.44 213 SER A CA 1
ATOM 1608 C C . SER A 1 213 ? 0.810 13.934 18.896 1.00 86.44 213 SER A C 1
ATOM 1610 O O . SER A 1 213 ? 1.266 14.906 19.488 1.00 86.44 213 SER A O 1
ATOM 1612 N N . ASP A 1 214 ? 1.388 13.446 17.798 1.00 85.81 214 ASP A N 1
ATOM 1613 C CA . ASP A 1 214 ? 2.551 14.067 17.156 1.00 85.81 214 ASP A CA 1
ATOM 1614 C C . ASP A 1 214 ? 2.147 15.089 16.077 1.00 85.81 214 ASP A C 1
ATOM 1616 O O . ASP A 1 214 ? 0.983 15.191 15.683 1.00 85.81 214 ASP A O 1
ATOM 1620 N N . GLU A 1 215 ? 3.120 15.873 15.604 1.00 86.56 215 GLU A N 1
ATOM 1621 C CA . GLU A 1 215 ? 2.901 16.915 14.590 1.00 86.56 215 GLU A CA 1
ATOM 1622 C C . GLU A 1 215 ? 2.397 16.350 13.255 1.00 86.56 215 GLU A C 1
ATOM 1624 O O . GLU A 1 215 ? 1.635 17.009 12.551 1.00 86.56 215 GLU A O 1
ATOM 1629 N N . ILE A 1 216 ? 2.765 15.107 12.924 1.00 87.44 216 ILE A N 1
ATOM 1630 C CA . ILE A 1 216 ? 2.364 14.447 11.674 1.00 87.44 216 ILE A CA 1
ATOM 1631 C C . ILE A 1 216 ? 0.842 14.262 11.647 1.00 87.44 216 ILE A C 1
ATOM 1633 O O . ILE A 1 216 ? 0.197 14.513 10.627 1.00 87.44 216 ILE A O 1
ATOM 1637 N N . ALA A 1 217 ? 0.251 13.865 12.775 1.00 90.56 217 ALA A N 1
ATOM 1638 C CA . ALA A 1 217 ? -1.188 13.658 12.887 1.00 90.56 217 ALA A CA 1
ATOM 1639 C C . ALA A 1 217 ? -1.996 14.946 13.131 1.00 90.56 217 ALA A C 1
ATOM 1641 O O . ALA A 1 217 ? -3.228 14.909 13.053 1.00 90.56 217 ALA A O 1
ATOM 1642 N N . ALA A 1 218 ? -1.347 16.088 13.391 1.00 92.00 218 ALA A N 1
ATOM 1643 C CA . ALA A 1 218 ? -2.011 17.326 13.808 1.00 92.00 218 ALA A CA 1
ATOM 1644 C C . ALA A 1 218 ? -3.062 17.825 12.799 1.00 92.00 218 ALA A C 1
ATOM 1646 O O . ALA A 1 218 ? -4.189 18.145 13.186 1.00 92.00 218 ALA A O 1
ATOM 1647 N N . ALA A 1 219 ? -2.733 17.822 11.502 1.00 92.88 219 ALA A N 1
ATOM 1648 C CA . ALA A 1 219 ? -3.662 18.238 10.449 1.00 92.88 219 ALA A CA 1
ATOM 1649 C C . ALA A 1 219 ? -4.895 17.321 10.381 1.00 92.88 219 ALA A C 1
ATOM 1651 O O . ALA A 1 219 ? -6.032 17.785 10.295 1.00 92.88 219 ALA A O 1
ATOM 1652 N N . THR A 1 220 ? -4.686 16.008 10.483 1.00 94.25 220 THR A N 1
ATOM 1653 C CA . THR A 1 220 ? -5.774 15.020 10.464 1.00 94.25 220 THR A CA 1
ATOM 1654 C C . THR A 1 220 ? -6.663 15.148 11.699 1.00 94.25 220 THR A C 1
ATOM 1656 O O . THR A 1 220 ? -7.889 15.126 11.581 1.00 94.25 220 THR A O 1
ATOM 1659 N N . ARG A 1 221 ? -6.061 15.355 12.878 1.00 95.25 221 ARG A N 1
ATOM 1660 C CA . ARG A 1 221 ? -6.777 15.632 14.129 1.00 95.25 221 ARG A CA 1
ATOM 1661 C C . ARG A 1 221 ? -7.684 16.852 13.984 1.00 95.25 221 ARG A C 1
ATOM 1663 O O . ARG A 1 221 ? -8.869 16.745 14.278 1.00 95.25 221 ARG A O 1
ATOM 1670 N N . ALA A 1 222 ? -7.163 17.977 13.488 1.00 95.62 222 ALA A N 1
ATOM 1671 C CA . ALA A 1 222 ? -7.953 19.196 13.298 1.00 95.62 222 ALA A CA 1
ATOM 1672 C C . ALA A 1 222 ? -9.176 18.960 12.395 1.00 95.62 222 ALA A C 1
ATOM 1674 O O . ALA A 1 222 ? -10.280 19.399 12.710 1.00 95.62 222 ALA A O 1
ATOM 1675 N N . ARG A 1 223 ? -9.006 18.197 11.308 1.00 95.56 223 ARG A N 1
ATOM 1676 C CA . ARG A 1 223 ? -10.104 17.853 10.395 1.00 95.56 223 ARG A CA 1
ATOM 1677 C C . ARG A 1 223 ? -11.155 16.955 11.050 1.00 95.56 223 ARG A C 1
ATOM 1679 O O . ARG A 1 223 ? -12.342 17.198 10.862 1.00 95.56 223 ARG A O 1
ATOM 1686 N N . LEU A 1 224 ? -10.752 15.945 11.825 1.00 96.12 224 LEU A N 1
ATOM 1687 C CA . LEU A 1 224 ? -11.686 15.079 12.563 1.00 96.12 224 LEU A CA 1
ATOM 1688 C C . LEU A 1 224 ? -12.470 15.857 13.627 1.00 96.12 224 LEU A C 1
ATOM 1690 O O . LEU A 1 224 ? -13.681 15.680 13.734 1.00 96.12 224 LEU A O 1
ATOM 1694 N N . LEU A 1 225 ? -11.817 16.769 14.351 1.00 96.44 225 LEU A N 1
ATOM 1695 C CA . LEU A 1 225 ? -12.492 17.664 15.297 1.00 96.44 225 LEU A CA 1
ATOM 1696 C C . LEU A 1 225 ? -13.518 18.560 14.591 1.00 96.44 225 LEU A C 1
ATOM 1698 O O . LEU A 1 225 ? -14.658 18.650 15.033 1.00 96.44 225 LEU A O 1
ATOM 1702 N N . ALA A 1 226 ? -13.158 19.143 13.442 1.00 96.19 226 ALA A N 1
ATOM 1703 C CA . ALA A 1 226 ? -14.082 19.933 12.624 1.00 96.19 226 ALA A CA 1
ATOM 1704 C C . ALA A 1 226 ? -15.269 19.111 12.075 1.00 96.19 226 ALA A C 1
ATOM 1706 O O . ALA A 1 226 ? -16.304 19.670 11.724 1.00 96.19 226 ALA A O 1
ATOM 1707 N N . MET A 1 227 ? -15.143 17.781 12.013 1.00 95.44 227 MET A N 1
ATOM 1708 C CA . MET A 1 227 ? -16.239 16.863 11.681 1.00 95.44 227 MET A CA 1
ATOM 1709 C C . MET A 1 227 ? -17.131 16.504 12.879 1.00 95.44 227 MET A C 1
ATOM 1711 O O . MET A 1 227 ? -18.099 15.770 12.691 1.00 95.44 227 MET A O 1
ATOM 1715 N N . GLY A 1 228 ? -16.836 17.007 14.081 1.00 95.50 228 GLY A N 1
ATOM 1716 C CA . GLY A 1 228 ? -17.610 16.753 15.298 1.00 95.50 228 GLY A CA 1
ATOM 1717 C C . GLY A 1 228 ? -17.168 15.515 16.081 1.00 95.50 228 GLY A C 1
ATOM 1718 O O . GLY A 1 228 ? -17.963 14.954 16.830 1.00 95.50 228 GLY A O 1
ATOM 1719 N N . PHE A 1 229 ? -15.932 15.039 15.896 1.00 96.75 229 PHE A N 1
ATOM 1720 C CA . PHE A 1 229 ? -15.387 13.984 16.752 1.00 96.75 229 PHE A CA 1
ATOM 1721 C C . PHE A 1 229 ? -15.088 14.523 18.152 1.00 96.75 229 PHE A C 1
ATOM 1723 O O . PHE A 1 229 ? -14.373 15.512 18.300 1.00 96.75 229 PHE A O 1
ATOM 1730 N N . GLU A 1 230 ? -15.563 13.818 19.176 1.00 97.06 230 GLU A N 1
ATOM 1731 C CA . GLU A 1 230 ? -15.200 14.099 20.563 1.00 97.06 230 GLU A CA 1
ATOM 1732 C C . GLU A 1 230 ? -13.843 13.476 20.880 1.00 97.06 230 GLU A C 1
ATOM 1734 O O . GLU A 1 230 ? -13.642 12.269 20.711 1.00 97.06 230 GLU A O 1
ATOM 1739 N N . GLU A 1 231 ? -12.893 14.292 21.327 1.00 95.75 231 GLU A N 1
ATOM 1740 C CA . GLU A 1 231 ? -11.552 13.817 21.637 1.00 95.75 231 GLU A CA 1
ATOM 1741 C C . GLU A 1 231 ? -11.425 13.318 23.074 1.00 95.75 231 GLU A C 1
ATOM 1743 O O . GLU A 1 231 ? -11.827 13.972 24.034 1.00 95.75 231 GLU A O 1
ATOM 1748 N N . LYS A 1 232 ? -10.761 12.171 23.215 1.00 95.06 232 LYS A N 1
ATOM 1749 C CA . LYS A 1 232 ? -10.318 11.622 24.488 1.00 95.06 232 LYS A CA 1
ATOM 1750 C C . LYS A 1 232 ? -8.830 11.296 24.420 1.00 95.06 232 LYS A C 1
ATOM 1752 O O . LYS A 1 232 ? -8.401 10.384 23.710 1.00 95.06 232 LYS A O 1
ATOM 1757 N N . THR A 1 233 ? -8.052 12.016 25.219 1.00 92.94 233 THR A N 1
ATOM 1758 C CA . THR A 1 233 ? -6.600 11.847 25.312 1.00 92.94 233 THR A CA 1
ATOM 1759 C C . THR A 1 233 ? -6.239 10.752 26.313 1.00 92.94 233 THR A C 1
ATOM 1761 O O . THR A 1 233 ? -6.678 10.757 27.462 1.00 92.94 233 THR A O 1
ATOM 1764 N N . LEU A 1 234 ? -5.397 9.810 25.895 1.00 89.69 234 LEU A N 1
ATOM 1765 C CA . LEU A 1 234 ? -4.820 8.786 26.759 1.00 89.69 234 LEU A CA 1
ATOM 1766 C C . LEU A 1 234 ? -3.486 9.275 27.332 1.00 89.69 234 LEU A C 1
ATOM 1768 O O . LEU A 1 234 ? -2.487 9.348 26.616 1.00 89.69 234 LEU A O 1
ATOM 1772 N N . ALA A 1 235 ? -3.474 9.546 28.637 1.00 78.19 235 ALA A N 1
ATOM 1773 C CA . ALA A 1 235 ? -2.337 10.098 29.378 1.00 78.19 235 ALA A CA 1
ATOM 1774 C C . ALA A 1 235 ? -1.345 9.044 29.912 1.00 78.19 235 ALA A C 1
ATOM 1776 O O . ALA A 1 235 ? -0.573 9.331 30.817 1.00 78.19 235 ALA A O 1
ATOM 1777 N N . ARG A 1 236 ? -1.375 7.794 29.423 1.00 70.06 236 ARG A N 1
ATOM 1778 C CA . ARG A 1 236 ? -0.474 6.752 29.944 1.00 70.06 236 ARG A CA 1
ATOM 1779 C C . ARG A 1 236 ? 0.988 7.101 29.661 1.00 70.06 236 ARG A C 1
ATOM 1781 O O . ARG A 1 236 ? 1.423 7.026 28.510 1.00 70.06 236 ARG A O 1
ATOM 1788 N N . ASP A 1 237 ? 1.731 7.356 30.732 1.00 58.94 237 ASP A N 1
ATOM 1789 C CA . ASP A 1 237 ? 3.183 7.463 30.715 1.00 58.94 237 ASP A CA 1
ATOM 1790 C C . ASP A 1 237 ? 3.809 6.093 30.453 1.00 58.94 237 ASP A C 1
ATOM 1792 O O . ASP A 1 237 ? 3.618 5.123 31.191 1.00 58.94 237 ASP A O 1
ATOM 1796 N N . HIS A 1 238 ? 4.557 5.994 29.358 1.00 66.44 238 HIS A N 1
ATOM 1797 C CA . HIS A 1 238 ? 5.342 4.808 29.060 1.00 66.44 238 HIS A CA 1
ATOM 1798 C C . HIS A 1 238 ? 6.732 4.968 29.680 1.00 66.44 238 HIS A C 1
ATOM 1800 O O . HIS A 1 238 ? 7.403 5.974 29.452 1.00 66.44 238 HIS A O 1
ATOM 1806 N N . ILE A 1 239 ? 7.210 3.944 30.393 1.00 70.12 239 ILE A N 1
ATOM 1807 C CA . ILE A 1 239 ? 8.584 3.913 30.916 1.00 70.12 239 ILE A CA 1
ATOM 1808 C C . ILE A 1 239 ? 9.554 4.096 29.738 1.00 70.12 239 ILE A C 1
ATOM 1810 O O . ILE A 1 239 ? 9.499 3.299 28.793 1.00 70.12 239 ILE A O 1
ATOM 1814 N N . PRO A 1 240 ? 10.430 5.115 29.733 1.00 72.38 240 PRO A N 1
ATOM 1815 C CA . PRO A 1 240 ? 11.313 5.353 28.601 1.00 72.38 240 PRO A CA 1
ATOM 1816 C C . PRO A 1 240 ? 12.155 4.096 28.328 1.00 72.38 240 PRO A C 1
ATOM 1818 O O . PRO A 1 240 ? 12.687 3.489 29.261 1.00 72.38 240 PRO A O 1
ATOM 1821 N N . PRO A 1 241 ? 12.258 3.647 27.064 1.00 81.88 241 PRO A N 1
ATOM 1822 C CA . PRO A 1 241 ? 12.993 2.431 26.758 1.00 81.88 241 PRO A CA 1
ATOM 1823 C C . PRO A 1 241 ? 14.476 2.621 27.088 1.00 81.88 241 PRO A C 1
ATOM 1825 O O . PRO A 1 241 ? 15.036 3.697 26.857 1.00 81.88 241 PRO A O 1
ATOM 1828 N N . LYS A 1 242 ? 15.139 1.555 27.559 1.00 87.94 242 LYS A N 1
ATOM 1829 C CA . LYS A 1 242 ? 16.604 1.535 27.622 1.00 87.94 242 LYS A CA 1
ATOM 1830 C C . LYS A 1 242 ? 17.134 1.710 26.199 1.00 87.94 242 LYS A C 1
ATOM 1832 O O . LYS A 1 242 ? 16.775 0.944 25.304 1.00 87.94 242 LYS A O 1
ATOM 1837 N N . ARG A 1 243 ? 17.956 2.736 26.001 1.00 91.44 243 ARG A N 1
ATOM 1838 C CA . ARG A 1 243 ? 18.603 3.042 24.725 1.00 91.44 243 ARG A CA 1
ATOM 1839 C C . ARG A 1 243 ? 20.072 2.687 24.848 1.00 91.44 243 ARG A C 1
ATOM 1841 O O . ARG A 1 243 ? 20.723 3.099 25.800 1.00 91.44 243 ARG A O 1
ATOM 1848 N N . GLU A 1 244 ? 20.563 1.922 23.890 1.00 92.50 244 GLU A N 1
ATOM 1849 C CA . GLU A 1 244 ? 21.972 1.576 23.768 1.00 92.50 244 GLU A CA 1
ATOM 1850 C C . GLU A 1 244 ? 22.407 1.985 22.365 1.00 92.50 244 GLU A C 1
ATOM 1852 O O . GLU A 1 244 ? 21.737 1.649 21.387 1.00 92.50 244 GLU A O 1
ATOM 1857 N N . LEU A 1 245 ? 23.494 2.745 22.286 1.00 95.00 245 LEU A N 1
ATOM 1858 C CA . LEU A 1 245 ? 24.133 3.126 21.035 1.00 95.00 245 LEU A CA 1
ATOM 1859 C C . LEU A 1 245 ? 25.416 2.314 20.895 1.00 95.00 245 LEU A C 1
ATOM 1861 O O . LEU A 1 245 ? 26.111 2.075 21.882 1.00 95.00 245 LEU A O 1
ATOM 1865 N N . PHE A 1 246 ? 25.726 1.899 19.676 1.00 94.62 246 PHE A N 1
ATOM 1866 C CA . PHE A 1 246 ? 27.026 1.342 19.344 1.00 94.62 246 PHE A CA 1
ATOM 1867 C C . PHE A 1 246 ? 27.471 1.874 17.989 1.00 94.62 246 PHE A C 1
ATOM 1869 O O . PHE A 1 246 ? 26.655 2.367 17.211 1.00 94.62 246 PHE A O 1
ATOM 1876 N N . VAL A 1 247 ? 28.771 1.791 17.745 1.00 95.12 247 VAL A N 1
ATOM 1877 C CA . VAL A 1 247 ? 29.394 2.168 16.481 1.00 95.12 247 VAL A CA 1
ATOM 1878 C C . VAL A 1 247 ? 30.097 0.933 15.951 1.00 95.12 247 VAL A C 1
ATOM 1880 O O . VAL A 1 247 ? 30.783 0.241 16.704 1.00 95.12 247 VAL A O 1
ATOM 1883 N N . ALA A 1 248 ? 29.907 0.657 14.668 1.00 95.50 248 ALA A N 1
ATOM 1884 C CA . ALA A 1 248 ? 30.619 -0.386 13.956 1.00 95.50 248 ALA A CA 1
ATOM 1885 C C . ALA A 1 248 ? 31.496 0.247 12.865 1.00 95.50 248 ALA A C 1
ATOM 1887 O O . ALA A 1 248 ? 31.128 1.286 12.317 1.00 95.50 248 ALA A O 1
ATOM 1888 N N . PRO A 1 249 ? 32.649 -0.360 12.541 1.00 95.62 249 PRO A N 1
ATOM 1889 C CA . PRO A 1 249 ? 33.563 0.168 11.528 1.00 95.62 249 PRO A CA 1
ATOM 1890 C C . PRO A 1 249 ? 33.038 0.012 10.091 1.00 95.62 249 PRO A C 1
ATOM 1892 O O . PRO A 1 249 ? 33.545 0.668 9.188 1.00 95.62 249 PRO A O 1
ATOM 1895 N N . SER A 1 250 ? 32.048 -0.856 9.867 1.00 96.06 250 SER A N 1
ATOM 1896 C CA . SER A 1 250 ? 31.398 -1.068 8.571 1.00 96.06 250 SER A CA 1
ATOM 1897 C C . SER A 1 250 ? 29.967 -1.582 8.759 1.00 96.06 250 SER A C 1
ATOM 1899 O O . SER A 1 250 ? 29.602 -2.011 9.859 1.00 96.06 250 SER A O 1
ATOM 1901 N N . ILE A 1 251 ? 29.169 -1.577 7.688 1.00 94.75 251 ILE A N 1
ATOM 1902 C CA . ILE A 1 251 ? 27.787 -2.084 7.710 1.00 94.75 251 ILE A CA 1
ATOM 1903 C C . ILE A 1 251 ? 27.731 -3.595 7.982 1.00 94.75 251 ILE A C 1
ATOM 1905 O O . ILE A 1 251 ? 26.811 -4.069 8.643 1.00 94.75 251 ILE A O 1
ATOM 1909 N N . GLU A 1 252 ? 28.735 -4.354 7.541 1.00 96.12 252 GLU A N 1
ATOM 1910 C CA . GLU A 1 252 ? 28.862 -5.794 7.792 1.00 96.12 252 GLU A CA 1
ATOM 1911 C C . GLU A 1 252 ? 29.139 -6.057 9.270 1.00 96.12 252 GLU A C 1
ATOM 1913 O O . GLU A 1 252 ? 28.506 -6.909 9.886 1.00 96.12 252 GLU A O 1
ATOM 1918 N N . ARG A 1 253 ? 30.030 -5.272 9.886 1.00 97.00 253 ARG A N 1
ATOM 1919 C CA . ARG A 1 253 ? 30.274 -5.376 11.331 1.00 97.00 253 ARG A CA 1
ATOM 1920 C C . ARG A 1 253 ? 29.096 -4.878 12.156 1.00 97.00 253 ARG A C 1
ATOM 1922 O O . ARG A 1 253 ? 28.858 -5.402 13.241 1.00 97.00 253 ARG A O 1
ATOM 1929 N N . GLU A 1 254 ? 28.339 -3.911 11.646 1.00 96.44 254 GLU A N 1
ATOM 1930 C CA . GLU A 1 254 ? 27.071 -3.504 12.248 1.00 96.44 254 GLU A CA 1
ATOM 1931 C C . GLU A 1 254 ? 26.066 -4.662 12.232 1.00 96.44 254 GLU A C 1
ATOM 1933 O O . GLU A 1 254 ? 25.444 -4.944 13.256 1.00 96.44 254 GLU A O 1
ATOM 1938 N N . ALA A 1 255 ? 25.958 -5.373 11.105 1.00 96.06 255 ALA A N 1
ATOM 1939 C CA . ALA A 1 255 ? 25.116 -6.556 10.945 1.00 96.06 255 ALA A CA 1
ATOM 1940 C C . ALA A 1 255 ? 25.460 -7.661 11.947 1.00 96.06 255 ALA A C 1
ATOM 1942 O O . ALA A 1 255 ? 24.578 -8.145 12.662 1.00 96.06 255 ALA A O 1
ATOM 1943 N N . ASP A 1 256 ? 26.741 -8.032 12.010 1.00 97.12 256 ASP A N 1
ATOM 1944 C CA . ASP A 1 256 ? 27.250 -9.069 12.910 1.00 97.12 256 ASP A CA 1
ATOM 1945 C C . ASP A 1 256 ? 26.943 -8.716 14.373 1.00 97.12 256 ASP A C 1
ATOM 1947 O O . ASP A 1 256 ? 26.469 -9.551 15.146 1.00 97.12 256 ASP A O 1
ATOM 1951 N N . GLU A 1 257 ? 27.158 -7.455 14.760 1.00 97.25 257 GLU A N 1
ATOM 1952 C CA . GLU A 1 257 ? 26.900 -6.984 16.121 1.00 97.25 257 GLU A CA 1
ATOM 1953 C C . GLU A 1 257 ? 25.398 -6.948 16.448 1.00 97.25 257 GLU A C 1
ATOM 1955 O O . GLU A 1 257 ? 25.000 -7.293 17.565 1.00 97.25 257 GLU A O 1
ATOM 1960 N N . ILE A 1 258 ? 24.537 -6.601 15.483 1.00 96.62 258 ILE A N 1
ATOM 1961 C CA . ILE A 1 258 ? 23.078 -6.713 15.633 1.00 96.62 258 ILE A CA 1
ATOM 1962 C C . ILE A 1 258 ? 22.689 -8.176 15.877 1.00 96.62 258 ILE A C 1
ATOM 1964 O O . ILE A 1 258 ? 21.959 -8.454 16.833 1.00 96.62 258 ILE A O 1
ATOM 1968 N N . ALA A 1 259 ? 23.193 -9.113 15.068 1.00 97.50 259 ALA A N 1
ATOM 1969 C CA . ALA A 1 259 ? 22.915 -10.541 15.215 1.00 97.50 259 ALA A CA 1
ATOM 1970 C C . ALA A 1 259 ? 23.391 -11.074 16.576 1.00 97.50 259 ALA A C 1
ATOM 1972 O O . ALA A 1 259 ? 22.614 -11.697 17.308 1.00 97.50 259 ALA A O 1
ATOM 1973 N N . ARG A 1 260 ? 24.623 -10.737 16.982 1.00 97.38 260 ARG A N 1
ATOM 1974 C CA . ARG A 1 260 ? 25.178 -11.089 18.296 1.00 97.38 260 ARG A CA 1
ATOM 1975 C C . ARG A 1 260 ? 24.292 -10.586 19.438 1.00 97.38 260 ARG A C 1
ATOM 1977 O O . ARG A 1 260 ? 23.976 -11.346 20.352 1.00 97.38 260 ARG A O 1
ATOM 1984 N N . ARG A 1 261 ? 23.844 -9.325 19.386 1.00 96.38 261 ARG A N 1
ATOM 1985 C CA . ARG A 1 261 ? 22.956 -8.739 20.408 1.00 96.38 261 ARG A CA 1
ATOM 1986 C C . ARG A 1 261 ? 21.583 -9.396 20.443 1.00 96.38 261 ARG A C 1
ATOM 1988 O O . ARG A 1 261 ? 21.023 -9.551 21.527 1.00 96.38 261 ARG A O 1
ATOM 1995 N N . ILE A 1 262 ? 21.027 -9.775 19.293 1.00 97.00 262 ILE A N 1
ATOM 1996 C CA . ILE A 1 262 ? 19.764 -10.521 19.229 1.00 97.00 262 ILE A CA 1
ATOM 1997 C C . ILE A 1 262 ? 19.913 -11.847 19.975 1.00 97.00 262 ILE A C 1
ATOM 1999 O O . ILE A 1 262 ? 19.111 -12.127 20.868 1.00 97.00 262 ILE A O 1
ATOM 2003 N N . LEU A 1 263 ? 20.962 -12.616 19.672 1.00 97.62 263 LEU A N 1
ATOM 2004 C CA . LEU A 1 263 ? 21.238 -13.891 20.336 1.00 97.62 263 LEU A CA 1
ATOM 2005 C C . LEU A 1 263 ? 21.469 -13.718 21.840 1.00 97.62 263 LEU A C 1
ATOM 2007 O O . LEU A 1 263 ? 20.928 -14.489 22.625 1.00 97.62 263 LEU A O 1
ATOM 2011 N N . GLU A 1 264 ? 22.175 -12.668 22.261 1.00 96.75 264 GLU A N 1
ATOM 2012 C CA . GLU A 1 264 ? 22.358 -12.336 23.679 1.00 96.75 264 GLU A CA 1
ATOM 2013 C C . GLU A 1 264 ? 21.012 -12.082 24.384 1.00 96.75 264 GLU A C 1
ATOM 2015 O O . GLU A 1 264 ? 20.765 -12.584 25.482 1.00 96.75 264 GLU A O 1
ATOM 2020 N N . LYS A 1 265 ? 20.091 -11.341 23.749 1.00 95.38 265 LYS A N 1
ATOM 2021 C CA . LYS A 1 265 ? 18.756 -11.105 24.321 1.00 95.38 265 LYS A CA 1
ATOM 2022 C C . LYS A 1 265 ? 17.908 -12.373 24.372 1.00 95.38 265 LYS A C 1
ATOM 2024 O O . LYS A 1 265 ? 17.138 -12.526 25.321 1.00 95.38 265 LYS A O 1
ATOM 2029 N N . VAL A 1 266 ? 18.042 -13.256 23.386 1.00 97.25 266 VAL A N 1
ATOM 2030 C CA . VAL A 1 266 ? 17.324 -14.537 23.348 1.00 97.25 266 VAL A CA 1
ATOM 2031 C C . VAL A 1 266 ? 17.871 -15.513 24.386 1.00 97.25 266 VAL A C 1
ATOM 2033 O O . VAL A 1 266 ? 17.087 -16.115 25.114 1.00 97.25 266 VAL A O 1
ATOM 2036 N N . ALA A 1 267 ? 19.193 -15.589 24.547 1.00 96.75 267 ALA A N 1
ATOM 2037 C CA . ALA A 1 267 ? 19.832 -16.333 25.632 1.00 96.75 267 ALA A CA 1
ATOM 2038 C C . ALA A 1 267 ? 19.391 -15.814 27.015 1.00 96.75 267 ALA A C 1
ATOM 2040 O O . ALA A 1 267 ? 19.225 -16.591 27.949 1.00 96.75 267 ALA A O 1
ATOM 2041 N N . GLY A 1 268 ? 19.109 -14.510 27.126 1.00 95.50 268 GLY A N 1
ATOM 2042 C CA . GLY A 1 268 ? 18.487 -13.884 28.297 1.00 95.50 268 GLY A CA 1
ATOM 2043 C C . GLY A 1 268 ? 16.975 -14.123 28.459 1.00 95.50 268 GLY A C 1
ATOM 2044 O O . GLY A 1 268 ? 16.349 -13.450 29.276 1.00 95.50 268 GLY A O 1
ATOM 2045 N N . GLY A 1 269 ? 16.370 -15.023 27.677 1.00 95.69 269 GLY A N 1
ATOM 2046 C CA . GLY A 1 269 ? 14.971 -15.442 27.798 1.00 95.69 269 GLY A CA 1
ATOM 2047 C C . GLY A 1 269 ? 13.962 -14.656 26.956 1.00 95.69 269 GLY A C 1
ATOM 2048 O O . GLY A 1 269 ? 12.762 -14.910 27.062 1.00 95.69 269 GLY A O 1
ATOM 2049 N N . ARG A 1 270 ? 14.394 -13.707 26.111 1.00 95.12 270 ARG A N 1
ATOM 2050 C CA . ARG A 1 270 ? 13.473 -13.047 25.168 1.00 95.12 270 ARG A CA 1
ATOM 2051 C C . ARG A 1 270 ? 13.138 -13.957 23.994 1.00 95.12 270 ARG A C 1
ATOM 2053 O O . ARG A 1 270 ? 13.973 -14.704 23.501 1.00 95.12 270 ARG A O 1
ATOM 2060 N N . SER A 1 271 ? 11.922 -13.832 23.479 1.00 93.44 271 SER A N 1
ATOM 2061 C CA . SER A 1 271 ? 11.526 -14.518 22.247 1.00 93.44 271 SER A CA 1
ATOM 2062 C C . SER A 1 271 ? 11.923 -13.693 21.016 1.00 93.44 271 SER A C 1
ATOM 2064 O O . SER A 1 271 ? 11.750 -12.474 21.022 1.00 93.44 271 SER A O 1
ATOM 2066 N N . PHE A 1 272 ? 12.366 -14.339 19.926 1.00 94.19 272 PHE A N 1
ATOM 2067 C CA . PHE A 1 272 ? 12.702 -13.660 18.658 1.00 94.19 272 PHE A CA 1
ATOM 2068 C C . PHE A 1 272 ? 11.597 -12.715 18.162 1.00 94.19 272 PHE A C 1
ATOM 2070 O O . PHE A 1 272 ? 11.877 -11.637 17.652 1.00 94.19 272 PHE A O 1
ATOM 2077 N N . ARG A 1 273 ? 10.327 -13.078 18.375 1.00 89.62 273 ARG A N 1
ATOM 2078 C CA . ARG A 1 273 ? 9.158 -12.292 17.943 1.00 89.62 273 ARG A CA 1
ATOM 2079 C C . ARG A 1 273 ? 9.006 -10.934 18.641 1.00 89.62 273 ARG A C 1
ATOM 2081 O O . ARG A 1 273 ? 8.209 -10.114 18.201 1.00 89.62 273 ARG A O 1
ATOM 2088 N N . GLU A 1 274 ? 9.697 -10.727 19.761 1.00 91.06 274 GLU A N 1
ATOM 2089 C CA . GLU A 1 274 ? 9.690 -9.471 20.524 1.00 91.06 274 GLU A CA 1
ATOM 2090 C C . GLU A 1 274 ? 10.794 -8.509 20.063 1.00 91.06 274 GLU A C 1
ATOM 2092 O O . GLU A 1 274 ? 10.937 -7.411 20.606 1.00 91.06 274 GLU A O 1
ATOM 2097 N N . ILE A 1 275 ? 11.588 -8.926 19.075 1.00 94.44 275 ILE A N 1
ATOM 2098 C CA . ILE A 1 275 ? 12.713 -8.176 18.536 1.00 94.44 275 ILE A CA 1
ATOM 2099 C C . ILE A 1 275 ? 12.356 -7.723 17.120 1.00 94.44 275 ILE A C 1
ATOM 2101 O O . ILE A 1 275 ? 11.974 -8.523 16.270 1.00 94.44 275 ILE A O 1
ATOM 2105 N N . GLY A 1 276 ? 12.467 -6.417 16.875 1.00 93.44 276 GLY A N 1
ATOM 2106 C CA . GLY A 1 276 ? 12.278 -5.813 15.560 1.00 93.44 276 GLY A CA 1
ATOM 2107 C C . GLY A 1 276 ? 13.519 -5.035 15.136 1.00 93.44 276 GLY A C 1
ATOM 2108 O O . GLY A 1 276 ? 14.106 -4.311 15.943 1.00 93.44 276 GLY A O 1
ATOM 2109 N N . ILE A 1 277 ? 13.891 -5.167 13.864 1.00 93.56 277 ILE A N 1
ATOM 2110 C CA . ILE A 1 277 ? 14.963 -4.398 13.226 1.00 93.56 277 ILE A CA 1
ATOM 2111 C C . ILE A 1 277 ? 14.302 -3.391 12.286 1.00 93.56 277 ILE A C 1
ATOM 2113 O O . ILE A 1 277 ? 13.489 -3.771 11.444 1.00 93.56 277 ILE A O 1
ATOM 2117 N N . ILE A 1 278 ? 14.629 -2.109 12.444 1.00 92.88 278 ILE A N 1
ATOM 2118 C CA . ILE A 1 278 ? 14.108 -1.031 11.600 1.00 92.88 278 ILE A CA 1
ATOM 2119 C C . ILE A 1 278 ? 15.287 -0.400 10.871 1.00 92.88 278 ILE A C 1
ATOM 2121 O O . ILE A 1 278 ? 16.180 0.171 11.497 1.00 92.88 278 ILE A O 1
ATOM 2125 N N . VAL A 1 279 ? 15.260 -0.489 9.546 1.00 90.81 279 VAL A N 1
ATOM 2126 C CA . VAL A 1 279 ? 16.260 0.102 8.655 1.00 90.81 279 VAL A CA 1
ATOM 2127 C C . VAL A 1 279 ? 15.611 1.202 7.828 1.00 90.81 279 VAL A C 1
ATOM 2129 O O . VAL A 1 279 ? 14.440 1.103 7.465 1.00 90.81 279 VAL A O 1
ATOM 2132 N N . ARG A 1 280 ? 16.363 2.269 7.549 1.00 86.62 280 ARG A N 1
ATOM 2133 C CA . ARG A 1 280 ? 15.888 3.363 6.691 1.00 86.62 280 ARG A CA 1
ATOM 2134 C C . ARG A 1 280 ? 16.122 3.064 5.210 1.00 86.62 280 ARG A C 1
ATOM 2136 O O . ARG A 1 280 ? 15.240 3.320 4.402 1.00 86.62 280 ARG A O 1
ATOM 2143 N N . SER A 1 281 ? 17.285 2.502 4.881 1.00 84.12 281 SER A N 1
ATOM 2144 C CA . SER A 1 281 ? 17.684 2.167 3.511 1.00 84.12 281 SER A CA 1
ATOM 2145 C C . SER A 1 281 ? 17.600 0.659 3.304 1.00 84.12 281 SER A C 1
ATOM 2147 O O . SER A 1 281 ? 18.545 -0.070 3.608 1.00 84.12 281 SER A O 1
ATOM 2149 N N . GLY A 1 282 ? 16.442 0.195 2.825 1.00 84.62 282 GLY A N 1
ATOM 2150 C CA . GLY A 1 282 ? 16.183 -1.228 2.601 1.00 84.62 282 GLY A CA 1
ATOM 2151 C C . GLY A 1 282 ? 17.164 -1.859 1.609 1.00 84.62 282 GLY A C 1
ATOM 2152 O O . GLY A 1 282 ? 17.715 -2.912 1.896 1.00 84.62 282 GLY A O 1
ATOM 2153 N N . GLU A 1 283 ? 17.455 -1.178 0.502 1.00 83.62 283 GLU A N 1
ATOM 2154 C CA . GLU A 1 283 ? 18.335 -1.676 -0.570 1.00 83.62 283 GLU A CA 1
ATOM 2155 C C . GLU A 1 283 ? 19.737 -2.061 -0.076 1.00 83.62 283 GLU A C 1
ATOM 2157 O O . GLU A 1 283 ? 20.290 -3.069 -0.502 1.00 83.62 283 GLU A O 1
ATOM 2162 N N . VAL A 1 284 ? 20.283 -1.292 0.870 1.00 87.00 284 VAL A N 1
ATOM 2163 C CA . VAL A 1 284 ? 21.630 -1.515 1.414 1.00 87.00 284 VAL A CA 1
ATOM 2164 C C . VAL A 1 284 ? 21.618 -2.593 2.498 1.00 87.00 284 VAL A C 1
ATOM 2166 O O . VAL A 1 284 ? 22.429 -3.513 2.479 1.00 87.00 284 VAL A O 1
ATOM 2169 N N . TYR A 1 285 ? 20.696 -2.495 3.461 1.00 91.12 285 TYR A N 1
ATOM 2170 C CA . TYR A 1 285 ? 20.737 -3.358 4.643 1.00 91.12 285 TYR A CA 1
ATOM 2171 C C . TYR A 1 285 ? 20.015 -4.691 4.462 1.00 91.12 285 TYR A C 1
ATOM 2173 O O . TYR A 1 285 ? 20.386 -5.653 5.120 1.00 91.12 285 TYR A O 1
ATOM 2181 N N . VAL A 1 286 ? 18.972 -4.789 3.638 1.00 90.44 286 VAL A N 1
ATOM 2182 C CA . VAL A 1 286 ? 18.114 -5.988 3.605 1.00 90.44 286 VAL A CA 1
ATOM 2183 C C . VAL A 1 286 ? 18.840 -7.225 3.075 1.00 90.44 286 VAL A C 1
ATOM 2185 O O . VAL A 1 286 ? 18.737 -8.257 3.742 1.00 90.44 286 VAL A O 1
ATOM 2188 N N . PRO A 1 287 ? 19.588 -7.171 1.952 1.00 89.31 287 PRO A N 1
ATOM 2189 C CA . PRO A 1 287 ? 20.352 -8.329 1.485 1.00 89.31 287 PRO A CA 1
ATOM 2190 C C . PRO A 1 287 ? 21.397 -8.780 2.513 1.00 89.31 287 PRO A C 1
ATOM 2192 O O . PRO A 1 287 ? 21.498 -9.968 2.815 1.00 89.31 287 PRO A O 1
ATOM 2195 N N . LEU A 1 288 ? 22.105 -7.819 3.116 1.00 92.94 288 LEU A N 1
ATOM 2196 C CA . LEU A 1 288 ? 23.113 -8.071 4.144 1.00 92.94 288 LEU A CA 1
ATOM 2197 C C . LEU A 1 288 ? 22.499 -8.679 5.413 1.00 92.94 288 LEU A C 1
ATOM 2199 O O . LEU A 1 288 ? 22.929 -9.739 5.853 1.00 92.94 288 LEU A O 1
ATOM 2203 N N . MET A 1 289 ? 21.451 -8.060 5.970 1.00 93.94 289 MET A N 1
ATOM 2204 C CA . MET A 1 289 ? 20.741 -8.583 7.142 1.00 93.94 289 MET A CA 1
ATOM 2205 C C . MET A 1 289 ? 20.198 -9.982 6.878 1.00 93.94 289 MET A C 1
ATOM 2207 O O . MET A 1 289 ? 20.250 -10.815 7.772 1.00 93.94 289 MET A O 1
ATOM 2211 N N . ARG A 1 290 ? 19.675 -10.261 5.678 1.00 92.56 290 ARG A N 1
ATOM 2212 C CA . ARG A 1 290 ? 19.202 -11.604 5.331 1.00 92.56 290 ARG A CA 1
ATOM 2213 C C . ARG A 1 290 ? 20.331 -12.623 5.465 1.00 92.56 290 ARG A C 1
ATOM 2215 O O . ARG A 1 290 ? 20.181 -13.573 6.227 1.00 92.56 290 ARG A O 1
ATOM 2222 N N . ALA A 1 291 ? 21.454 -12.385 4.789 1.00 93.75 291 ALA A N 1
ATOM 2223 C CA . ALA A 1 291 ? 22.601 -13.285 4.815 1.00 93.75 291 ALA A CA 1
ATOM 2224 C C . ALA A 1 291 ? 23.170 -13.462 6.234 1.00 93.75 291 ALA A C 1
ATOM 2226 O O . ALA A 1 291 ? 23.427 -14.588 6.657 1.00 93.75 291 ALA A O 1
ATOM 2227 N N . THR A 1 292 ? 23.316 -12.371 6.994 1.00 96.88 292 THR A N 1
ATOM 2228 C CA . THR A 1 292 ? 23.817 -12.418 8.374 1.00 96.88 292 THR A CA 1
ATOM 2229 C C . THR A 1 292 ? 22.846 -13.140 9.309 1.00 96.88 292 THR A C 1
ATOM 2231 O O . THR A 1 292 ? 23.250 -13.996 10.084 1.00 96.88 292 THR A O 1
ATOM 2234 N N . LEU A 1 293 ? 21.547 -12.845 9.269 1.00 96.56 293 LEU A N 1
ATOM 2235 C CA . LEU A 1 293 ? 20.592 -13.508 10.163 1.00 96.56 293 LEU A CA 1
ATOM 2236 C C . LEU A 1 293 ? 20.487 -15.008 9.846 1.00 96.56 293 LEU A C 1
ATOM 2238 O O . LEU A 1 293 ? 20.442 -15.812 10.774 1.00 96.56 293 LEU A O 1
ATOM 2242 N N . GLU A 1 294 ? 20.522 -15.392 8.566 1.00 95.56 294 GLU A N 1
ATOM 2243 C CA . GLU A 1 294 ? 20.553 -16.797 8.144 1.00 95.56 294 GLU A CA 1
ATOM 2244 C C . GLU A 1 294 ? 21.829 -17.512 8.615 1.00 95.56 294 GLU A C 1
ATOM 2246 O O . GLU A 1 294 ? 21.734 -18.602 9.181 1.00 95.56 294 GLU A O 1
ATOM 2251 N N . SER A 1 295 ? 23.008 -16.895 8.469 1.00 96.88 295 SER A N 1
ATOM 2252 C CA . SER A 1 295 ? 24.277 -17.503 8.896 1.00 96.88 295 SER A CA 1
ATOM 2253 C C . SER A 1 295 ? 24.378 -17.682 10.415 1.00 96.88 295 SER A C 1
ATOM 2255 O O . SER A 1 295 ? 24.936 -18.673 10.883 1.00 96.88 295 SER A O 1
ATOM 2257 N N . PHE A 1 296 ? 23.777 -16.775 11.190 1.00 96.75 296 PHE A N 1
ATOM 2258 C CA . PHE A 1 296 ? 23.681 -16.870 12.649 1.00 96.75 296 PHE A CA 1
ATOM 2259 C C . PHE A 1 296 ? 22.488 -17.718 13.136 1.00 96.75 296 PHE A C 1
ATOM 2261 O O . PHE A 1 296 ? 22.281 -17.843 14.345 1.00 96.75 296 PHE A O 1
ATOM 2268 N N . GLY A 1 297 ? 21.687 -18.299 12.233 1.00 95.62 297 GLY A N 1
ATOM 2269 C CA . GLY A 1 297 ? 20.535 -19.138 12.585 1.00 95.62 297 GLY A CA 1
ATOM 2270 C C . GLY A 1 297 ? 19.374 -18.376 13.239 1.00 95.62 297 GLY A C 1
ATOM 2271 O O . GLY A 1 297 ? 18.590 -18.958 13.990 1.00 95.62 297 GLY A O 1
ATOM 2272 N N . ILE A 1 298 ? 19.259 -17.071 12.985 1.00 97.31 298 ILE A N 1
ATOM 2273 C CA . ILE A 1 298 ? 18.210 -16.209 13.531 1.00 97.31 298 ILE A CA 1
ATOM 2274 C C . ILE A 1 298 ? 16.997 -16.227 12.589 1.00 97.31 298 ILE A C 1
ATOM 2276 O O . ILE A 1 298 ? 17.087 -15.744 11.458 1.00 97.31 298 ILE A O 1
ATOM 2280 N N . PRO A 1 299 ? 15.822 -16.710 13.035 1.00 94.81 299 PRO A N 1
ATOM 2281 C CA . PRO A 1 299 ? 14.624 -16.681 12.211 1.00 94.81 299 PRO A CA 1
ATOM 2282 C C . PRO A 1 299 ? 14.133 -15.239 12.042 1.00 94.81 299 PRO A C 1
ATOM 2284 O O . PRO A 1 299 ? 13.808 -14.560 13.019 1.00 94.81 299 PRO A O 1
ATOM 2287 N N . ALA A 1 300 ? 14.034 -14.780 10.794 1.00 92.06 300 ALA A N 1
ATOM 2288 C CA . ALA A 1 300 ? 13.634 -13.415 10.475 1.00 92.06 300 ALA A CA 1
ATOM 2289 C C . ALA A 1 300 ? 12.555 -13.369 9.389 1.00 92.06 300 ALA A C 1
ATOM 2291 O O . ALA A 1 300 ? 12.639 -14.040 8.362 1.00 92.06 300 ALA A O 1
ATOM 2292 N N . ARG A 1 301 ? 11.544 -12.519 9.600 1.00 87.69 301 ARG A N 1
ATOM 2293 C CA . ARG A 1 301 ? 10.571 -12.146 8.569 1.00 87.69 301 ARG A CA 1
ATOM 2294 C C . ARG A 1 301 ? 10.896 -10.740 8.079 1.00 87.69 301 ARG A C 1
ATOM 2296 O O . ARG A 1 301 ? 10.746 -9.777 8.826 1.00 87.69 301 ARG A O 1
ATOM 2303 N N . LEU A 1 302 ? 11.326 -10.638 6.826 1.00 85.31 302 LEU A N 1
ATOM 2304 C CA . LEU A 1 302 ? 11.657 -9.373 6.172 1.00 85.31 302 LEU A CA 1
ATOM 2305 C C . LEU A 1 302 ? 10.424 -8.866 5.416 1.00 85.31 302 LEU A C 1
ATOM 2307 O O . LEU A 1 302 ? 9.888 -9.571 4.567 1.00 85.31 302 LEU A O 1
ATOM 2311 N N . TYR A 1 303 ? 9.963 -7.657 5.739 1.00 77.06 303 TYR A N 1
ATOM 2312 C CA . TYR A 1 303 ? 8.795 -7.019 5.110 1.00 77.06 303 TYR A CA 1
ATOM 2313 C C . TYR A 1 303 ? 9.185 -6.200 3.871 1.00 77.06 303 TYR A C 1
ATOM 2315 O O . TYR A 1 303 ? 8.694 -5.091 3.679 1.00 77.06 303 TYR A O 1
ATOM 2323 N N . PHE A 1 304 ? 10.097 -6.742 3.068 1.00 75.88 304 PHE A N 1
ATOM 2324 C CA . PHE A 1 304 ? 10.541 -6.161 1.807 1.00 75.88 304 PHE A CA 1
ATOM 2325 C C . PHE A 1 304 ? 10.229 -7.151 0.695 1.00 75.88 304 PHE A C 1
ATOM 2327 O O . PHE A 1 304 ? 10.462 -8.353 0.857 1.00 75.88 304 PHE A O 1
ATOM 2334 N N . ASP A 1 305 ? 9.698 -6.647 -0.411 1.00 68.81 305 ASP A N 1
ATOM 2335 C CA . ASP A 1 305 ? 9.427 -7.468 -1.580 1.00 68.81 305 ASP A CA 1
ATOM 2336 C C . ASP A 1 305 ? 10.749 -7.892 -2.226 1.00 68.81 305 ASP A C 1
ATOM 2338 O O . ASP A 1 305 ? 11.691 -7.106 -2.334 1.00 68.81 305 ASP A O 1
ATOM 2342 N N . SER A 1 306 ? 10.836 -9.153 -2.647 1.00 67.12 306 SER A N 1
ATOM 2343 C CA . SER A 1 306 ? 11.923 -9.583 -3.524 1.00 67.12 306 SER A CA 1
ATOM 2344 C C . SER A 1 306 ? 11.702 -8.986 -4.905 1.00 67.12 306 SER A C 1
ATOM 2346 O O . SER A 1 306 ? 10.600 -9.115 -5.451 1.00 67.12 306 SER A O 1
ATOM 2348 N N . VAL A 1 307 ? 12.735 -8.391 -5.497 1.00 76.19 307 VAL A N 1
ATOM 2349 C CA . VAL A 1 307 ? 12.624 -7.861 -6.854 1.00 76.19 307 VAL A CA 1
ATOM 2350 C C . VAL A 1 307 ? 12.382 -9.034 -7.800 1.00 76.19 307 VAL A C 1
ATOM 2352 O O . VAL A 1 307 ? 13.192 -9.953 -7.902 1.00 76.19 307 VAL A O 1
ATOM 2355 N N . LEU A 1 308 ? 11.238 -9.037 -8.489 1.00 78.25 308 LEU A N 1
ATOM 2356 C CA . LEU A 1 308 ? 10.874 -10.136 -9.388 1.00 78.25 308 LEU A CA 1
ATOM 2357 C C . LEU A 1 308 ? 11.933 -10.354 -10.476 1.00 78.25 308 LEU A C 1
ATOM 2359 O O . LEU A 1 308 ? 12.143 -11.489 -10.882 1.00 78.25 308 LEU A O 1
ATOM 2363 N N . THR A 1 309 ? 12.646 -9.305 -10.893 1.00 76.81 309 THR A N 1
ATOM 2364 C CA . THR A 1 309 ? 13.748 -9.384 -11.863 1.00 76.81 309 THR A CA 1
ATOM 2365 C C . THR A 1 309 ? 14.978 -10.133 -11.353 1.00 76.81 309 THR A C 1
ATOM 2367 O O . THR A 1 309 ? 15.866 -10.411 -12.144 1.00 76.81 309 THR A O 1
ATOM 2370 N N . GLU A 1 310 ? 15.059 -10.506 -10.078 1.00 78.88 310 GLU A N 1
ATOM 2371 C CA . GLU A 1 310 ? 16.110 -11.403 -9.582 1.00 78.88 310 GLU A CA 1
ATOM 2372 C C . GLU A 1 310 ? 15.751 -12.878 -9.811 1.00 78.88 310 GLU A C 1
ATOM 2374 O O . GLU A 1 310 ? 16.633 -13.736 -9.869 1.00 78.88 310 GLU A O 1
ATOM 2379 N N . GLN A 1 311 ? 14.464 -13.182 -10.007 1.00 80.69 311 GLN A N 1
ATOM 2380 C CA . GLN A 1 311 ? 13.974 -14.539 -10.229 1.00 80.69 311 GLN A CA 1
ATOM 2381 C C . GLN A 1 311 ? 14.351 -15.027 -11.630 1.00 80.69 311 GLN A C 1
ATOM 2383 O O . GLN A 1 311 ? 14.085 -14.355 -12.630 1.00 80.69 311 GLN A O 1
ATOM 2388 N N . ALA A 1 312 ? 14.903 -16.242 -11.721 1.00 77.50 312 ALA A N 1
ATOM 2389 C CA . ALA A 1 312 ? 15.366 -16.827 -12.983 1.00 77.50 312 ALA A CA 1
ATOM 2390 C C . ALA A 1 312 ? 14.282 -16.824 -14.076 1.00 77.50 312 ALA A C 1
ATOM 2392 O O . ALA A 1 312 ? 14.561 -16.449 -15.210 1.00 77.50 312 ALA A O 1
ATOM 2393 N N . ALA A 1 313 ? 13.032 -17.144 -13.723 1.00 77.56 313 ALA A N 1
ATOM 2394 C CA . ALA A 1 313 ? 11.912 -17.143 -14.664 1.00 77.56 313 ALA A CA 1
ATOM 2395 C C . ALA A 1 313 ? 11.633 -15.754 -15.267 1.00 77.56 313 ALA A C 1
ATOM 2397 O O . ALA A 1 313 ? 11.372 -15.637 -16.461 1.00 77.56 313 ALA A O 1
ATOM 2398 N N . VAL A 1 314 ? 11.719 -14.690 -14.465 1.00 81.25 314 VAL A N 1
ATOM 2399 C CA . VAL A 1 314 ? 11.469 -13.316 -14.930 1.00 81.25 314 VAL A CA 1
ATOM 2400 C C . VAL A 1 314 ? 12.641 -12.815 -15.761 1.00 81.25 314 VAL A C 1
ATOM 2402 O O . VAL A 1 314 ? 12.422 -12.235 -16.819 1.00 81.25 314 VAL A O 1
ATOM 2405 N N . ARG A 1 315 ? 13.881 -13.093 -15.336 1.00 83.69 315 ARG A N 1
ATOM 2406 C CA . ARG A 1 315 ? 15.089 -12.770 -16.114 1.00 83.69 315 ARG A CA 1
ATOM 2407 C C . ARG A 1 315 ? 15.102 -13.475 -17.460 1.00 83.69 315 ARG A C 1
ATOM 2409 O O . ARG A 1 315 ? 15.476 -12.868 -18.454 1.00 83.69 315 ARG A O 1
ATOM 2416 N N . PHE A 1 316 ? 14.681 -14.737 -17.486 1.00 79.94 316 PHE A N 1
ATOM 2417 C CA . PHE A 1 316 ? 14.524 -15.499 -18.715 1.00 79.94 316 PHE A CA 1
ATOM 2418 C C . PHE A 1 316 ? 13.512 -14.824 -19.645 1.00 79.94 316 PHE A C 1
ATOM 2420 O O . PHE A 1 316 ? 13.854 -14.497 -20.774 1.00 79.94 316 PHE A O 1
ATOM 2427 N N . LEU A 1 317 ? 12.296 -14.544 -19.164 1.00 78.81 317 LEU A N 1
ATOM 2428 C CA . LEU A 1 317 ? 11.253 -13.913 -19.979 1.00 78.81 317 LEU A CA 1
ATOM 2429 C C . LEU A 1 317 ? 11.648 -12.515 -20.477 1.00 78.81 317 LEU A C 1
ATOM 2431 O O . LEU A 1 317 ? 11.454 -12.219 -21.653 1.00 78.81 317 LEU A O 1
ATOM 2435 N N . ALA A 1 318 ? 12.213 -11.672 -19.609 1.00 82.75 318 ALA A N 1
ATOM 2436 C CA . ALA A 1 318 ? 12.694 -10.343 -19.984 1.00 82.75 318 ALA A CA 1
ATOM 2437 C C . ALA A 1 318 ? 13.823 -10.439 -21.018 1.00 82.75 318 ALA A C 1
ATOM 2439 O O . ALA A 1 318 ? 13.743 -9.839 -22.085 1.00 82.75 318 ALA A O 1
ATOM 2440 N N . GLY A 1 319 ? 14.814 -11.291 -20.756 1.00 83.38 319 GLY A N 1
ATOM 2441 C CA . GLY A 1 319 ? 15.938 -11.491 -21.656 1.00 83.38 319 GLY A CA 1
ATOM 2442 C C . GLY A 1 319 ? 15.533 -12.058 -23.019 1.00 83.38 319 GLY A C 1
ATOM 2443 O O . GLY A 1 319 ? 16.123 -11.690 -24.028 1.00 83.38 319 GLY A O 1
ATOM 2444 N N . VAL A 1 320 ? 14.494 -12.897 -23.092 1.00 78.69 320 VAL A N 1
ATOM 2445 C CA . VAL A 1 320 ? 13.925 -13.343 -24.376 1.00 78.69 320 VAL A CA 1
ATOM 2446 C C . VAL A 1 320 ? 13.399 -12.158 -25.179 1.00 78.69 320 VAL A C 1
ATOM 2448 O O . VAL A 1 320 ? 13.613 -12.102 -26.389 1.00 78.69 320 VAL A O 1
ATOM 2451 N N . VAL A 1 321 ? 12.681 -11.235 -24.532 1.00 79.62 321 VAL A N 1
ATOM 2452 C CA . VAL A 1 321 ? 12.155 -10.039 -25.201 1.00 79.62 321 VAL A CA 1
ATOM 2453 C C . VAL A 1 321 ? 13.307 -9.169 -25.690 1.00 79.62 321 VAL A C 1
ATOM 2455 O O . VAL A 1 321 ? 13.284 -8.748 -26.845 1.00 79.62 321 VAL A O 1
ATOM 2458 N N . ASP A 1 322 ? 14.338 -8.971 -24.869 1.00 84.50 322 ASP A N 1
ATOM 2459 C CA . ASP A 1 322 ? 15.514 -8.193 -25.259 1.00 84.50 322 ASP A CA 1
ATOM 2460 C C . ASP A 1 322 ? 16.258 -8.842 -26.435 1.00 84.50 322 ASP A C 1
ATOM 2462 O O . ASP A 1 322 ? 16.586 -8.157 -27.402 1.00 84.50 322 ASP A O 1
ATOM 2466 N N . ALA A 1 323 ? 16.449 -10.166 -26.406 1.00 77.88 323 ALA A N 1
ATOM 2467 C CA . ALA A 1 323 ? 17.046 -10.918 -27.507 1.00 77.88 323 ALA A CA 1
ATOM 2468 C C . ALA A 1 323 ? 16.209 -10.791 -28.787 1.00 77.88 323 ALA A C 1
ATOM 2470 O O . ALA A 1 323 ? 16.755 -10.545 -29.857 1.00 77.88 323 ALA A O 1
ATOM 2471 N N . MET A 1 324 ? 14.880 -10.886 -28.692 1.00 79.06 324 MET A N 1
ATOM 2472 C CA . MET A 1 324 ? 13.979 -10.704 -29.832 1.00 79.06 324 MET A CA 1
ATOM 2473 C C . MET A 1 324 ? 14.095 -9.295 -30.433 1.00 79.06 324 MET A C 1
ATOM 2475 O O . MET A 1 324 ? 14.188 -9.154 -31.652 1.00 79.06 324 MET A O 1
ATOM 2479 N N . LEU A 1 325 ? 14.110 -8.254 -29.594 1.00 79.62 325 LEU A N 1
ATOM 2480 C CA . LEU A 1 325 ? 14.256 -6.861 -30.030 1.00 79.62 325 LEU A CA 1
ATOM 2481 C C . LEU A 1 325 ? 15.651 -6.573 -30.606 1.00 79.62 325 LEU A C 1
ATOM 2483 O O . LEU A 1 325 ? 15.774 -5.761 -31.522 1.00 79.62 325 LEU A O 1
ATOM 2487 N N . GLY A 1 326 ? 16.675 -7.268 -30.107 1.00 81.62 326 GLY A N 1
ATOM 2488 C CA . GLY A 1 326 ? 18.049 -7.242 -30.607 1.00 81.62 326 GLY A CA 1
ATOM 2489 C C . GLY A 1 326 ? 18.287 -8.084 -31.865 1.00 81.62 326 GLY A C 1
ATOM 2490 O O . GLY A 1 326 ? 19.426 -8.196 -32.308 1.00 81.62 326 GLY A O 1
ATOM 2491 N N . GLY A 1 327 ? 17.248 -8.692 -32.451 1.00 79.81 327 GLY A N 1
ATOM 2492 C CA . GLY A 1 327 ? 17.387 -9.526 -33.651 1.00 79.81 327 GLY A CA 1
ATOM 2493 C C . GLY A 1 327 ? 18.040 -10.888 -33.394 1.00 79.81 327 GLY A C 1
ATOM 2494 O O . GLY A 1 327 ? 18.594 -11.491 -34.313 1.00 79.81 327 GLY A O 1
ATOM 2495 N N . TRP A 1 328 ? 17.948 -11.389 -32.164 1.00 79.75 328 TRP A N 1
ATOM 2496 C CA . TRP A 1 328 ? 18.549 -12.634 -31.686 1.00 79.75 328 TRP A CA 1
ATOM 2497 C C . TRP A 1 328 ? 20.074 -12.620 -31.760 1.00 79.75 328 TRP A C 1
ATOM 2499 O O . TRP A 1 328 ? 20.674 -13.551 -32.290 1.00 79.75 328 TRP A O 1
ATOM 2509 N N . GLU A 1 329 ? 20.702 -11.558 -31.252 1.00 89.06 329 GLU A N 1
ATOM 2510 C CA . GLU A 1 329 ? 22.157 -11.512 -31.071 1.00 89.06 329 GLU A CA 1
ATOM 2511 C C . GLU A 1 329 ? 22.603 -12.721 -30.236 1.00 89.06 329 GLU A C 1
ATOM 2513 O O . GLU A 1 329 ? 21.987 -13.063 -29.220 1.00 89.06 329 GLU A O 1
ATOM 2518 N N . HIS A 1 330 ? 23.605 -13.450 -30.720 1.00 86.94 330 HIS A N 1
ATOM 2519 C CA . HIS A 1 330 ? 23.935 -14.784 -30.227 1.00 86.94 330 HIS A CA 1
ATOM 2520 C C . HIS A 1 330 ? 24.460 -14.763 -28.790 1.00 86.94 330 HIS A C 1
ATOM 2522 O O . HIS A 1 330 ? 24.053 -15.622 -28.006 1.00 86.94 330 HIS A O 1
ATOM 2528 N N . ALA A 1 331 ? 25.295 -13.793 -28.403 1.00 88.19 331 ALA A N 1
ATOM 2529 C CA . ALA A 1 331 ? 25.822 -13.710 -27.040 1.00 88.19 331 ALA A CA 1
ATOM 2530 C C . ALA A 1 331 ? 24.706 -13.422 -26.020 1.00 88.19 331 ALA A C 1
ATOM 2532 O O . ALA A 1 331 ? 24.599 -14.106 -24.996 1.00 88.19 331 ALA A O 1
ATOM 2533 N N . GLN A 1 332 ? 23.823 -12.473 -26.330 1.00 85.44 332 GLN A N 1
ATOM 2534 C CA . GLN A 1 332 ? 22.631 -12.166 -25.546 1.00 85.44 332 GLN A CA 1
ATOM 2535 C C . GLN A 1 332 ? 21.685 -13.369 -25.479 1.00 85.44 332 GLN A C 1
ATOM 2537 O O . GLN A 1 332 ? 21.241 -13.752 -24.397 1.00 85.44 332 GLN A O 1
ATOM 2542 N N . THR A 1 333 ? 21.411 -14.015 -26.614 1.00 82.38 333 THR A N 1
ATOM 2543 C CA . THR A 1 333 ? 20.503 -15.169 -26.690 1.00 82.38 333 THR A CA 1
ATOM 2544 C C . THR A 1 333 ? 21.028 -16.349 -25.863 1.00 82.38 333 THR A C 1
ATOM 2546 O O . THR A 1 333 ? 20.260 -16.968 -25.125 1.00 82.38 333 THR A O 1
ATOM 2549 N N . LEU A 1 334 ? 22.338 -16.624 -25.898 1.00 82.19 334 LEU A N 1
ATOM 2550 C CA . LEU A 1 334 ? 22.977 -17.644 -25.058 1.00 82.19 334 LEU A CA 1
ATOM 2551 C C . LEU A 1 334 ? 22.840 -17.348 -23.561 1.00 82.19 334 LEU A C 1
ATOM 2553 O O . LEU A 1 334 ? 22.493 -18.244 -22.787 1.00 82.19 334 LEU A O 1
ATOM 2557 N N . ALA A 1 335 ? 23.094 -16.102 -23.148 1.00 84.62 335 ALA A N 1
ATOM 2558 C CA . ALA A 1 335 ? 22.974 -15.693 -21.749 1.00 84.62 335 ALA A CA 1
ATOM 2559 C C . ALA A 1 335 ? 21.552 -15.927 -21.211 1.00 84.62 335 ALA A C 1
ATOM 2561 O O . ALA A 1 335 ? 21.373 -16.345 -20.067 1.00 84.62 335 ALA A O 1
ATOM 2562 N N . VAL A 1 336 ? 20.544 -15.722 -22.061 1.00 80.44 336 VAL A N 1
ATOM 2563 C CA . VAL A 1 336 ? 19.134 -15.956 -21.740 1.00 80.44 336 VAL A CA 1
ATOM 2564 C C . VAL A 1 336 ? 18.809 -17.443 -21.677 1.00 80.44 336 VAL A C 1
ATOM 2566 O O . VAL A 1 336 ? 18.172 -17.880 -20.723 1.00 80.44 336 VAL A O 1
ATOM 2569 N N . MET A 1 337 ? 19.276 -18.251 -22.633 1.00 74.06 337 MET A N 1
ATOM 2570 C CA . MET A 1 337 ? 19.027 -19.701 -22.647 1.00 74.06 337 MET A CA 1
ATOM 2571 C C . MET A 1 337 ? 19.523 -20.404 -21.376 1.00 74.06 337 MET A C 1
ATOM 2573 O O . MET A 1 337 ? 18.883 -21.346 -20.910 1.00 74.06 337 MET A O 1
ATOM 2577 N N . LYS A 1 338 ? 20.601 -19.912 -20.754 1.00 75.12 338 LYS A N 1
ATOM 2578 C CA . LYS A 1 338 ? 21.098 -20.427 -19.467 1.00 75.12 338 LYS A CA 1
ATOM 2579 C C . LYS A 1 338 ? 20.166 -20.188 -18.281 1.00 75.12 338 LYS A C 1
ATOM 2581 O O . LYS A 1 338 ? 20.262 -20.888 -17.278 1.00 75.12 338 LYS A O 1
ATOM 2586 N N . LEU A 1 339 ? 19.264 -19.219 -18.380 1.00 74.19 339 LEU A N 1
ATOM 2587 C CA . LEU A 1 339 ? 18.276 -18.930 -17.340 1.00 74.19 339 LEU A CA 1
ATOM 2588 C C . LEU A 1 339 ? 17.021 -19.803 -17.471 1.00 74.19 339 LEU A C 1
ATOM 2590 O O . LEU A 1 339 ? 16.177 -19.790 -16.573 1.00 74.19 339 LEU A O 1
ATOM 2594 N N . ALA A 1 340 ? 16.886 -20.559 -18.567 1.00 69.50 340 ALA A N 1
ATOM 2595 C CA . ALA A 1 340 ? 15.737 -21.421 -18.792 1.00 69.50 340 ALA A CA 1
ATOM 2596 C C . ALA A 1 340 ? 15.688 -22.555 -17.743 1.00 69.50 340 ALA A C 1
ATOM 2598 O O . ALA A 1 340 ? 16.691 -23.262 -17.550 1.00 69.50 340 ALA A O 1
ATOM 2599 N N . PRO A 1 341 ? 14.533 -22.771 -17.083 1.00 57.00 341 PRO A N 1
ATOM 2600 C CA . PRO A 1 341 ? 14.371 -23.827 -16.090 1.00 57.00 341 PRO A CA 1
ATOM 2601 C C . PRO A 1 341 ? 14.796 -25.201 -16.628 1.00 57.00 341 PRO A C 1
ATOM 2603 O O . PRO A 1 341 ? 14.239 -25.714 -17.593 1.00 57.00 341 PRO A O 1
ATOM 2606 N N . GLY A 1 342 ? 15.805 -25.811 -16.001 1.00 55.69 342 GLY A N 1
ATOM 2607 C CA . GLY A 1 342 ? 16.267 -27.165 -16.331 1.00 55.69 342 GLY A CA 1
ATOM 2608 C C . GLY A 1 342 ? 17.174 -27.304 -17.563 1.00 55.69 342 GLY A C 1
ATOM 2609 O O . GLY A 1 342 ? 17.669 -28.406 -17.791 1.00 55.69 342 GLY A O 1
ATOM 2610 N N . ALA A 1 343 ? 17.436 -26.234 -18.325 1.00 58.66 343 ALA A N 1
ATOM 2611 C CA . ALA A 1 343 ? 18.321 -26.284 -19.498 1.00 58.66 343 ALA A CA 1
ATOM 2612 C C . ALA A 1 343 ? 19.742 -25.762 -19.214 1.00 58.66 343 ALA A C 1
ATOM 2614 O O . ALA A 1 343 ? 20.711 -26.295 -19.755 1.00 58.66 343 ALA A O 1
ATOM 2615 N N . GLY A 1 344 ? 19.876 -24.767 -18.329 1.00 59.56 344 GLY A N 1
ATOM 2616 C CA . GLY A 1 344 ? 21.117 -24.009 -18.122 1.00 59.56 344 GLY A CA 1
ATOM 2617 C C . GLY A 1 344 ? 22.300 -24.723 -17.459 1.00 59.56 344 GLY A C 1
ATOM 2618 O O . GLY A 1 344 ? 23.361 -24.121 -17.368 1.00 59.56 344 GLY A O 1
ATOM 2619 N N . ILE A 1 345 ? 22.135 -25.968 -16.994 1.00 62.81 345 ILE A N 1
ATOM 2620 C CA . ILE A 1 345 ? 23.179 -26.750 -16.289 1.00 62.81 345 ILE A CA 1
ATOM 2621 C C . ILE A 1 345 ? 23.397 -28.120 -16.962 1.00 62.81 345 ILE A C 1
ATOM 2623 O O . ILE A 1 345 ? 23.839 -29.083 -16.340 1.00 62.81 345 ILE A O 1
ATOM 2627 N N . SER A 1 346 ? 22.987 -28.269 -18.222 1.00 69.31 346 SER A N 1
ATOM 2628 C CA . SER A 1 346 ? 23.097 -29.546 -18.930 1.00 69.31 346 SER A CA 1
ATOM 2629 C C . SER A 1 346 ? 24.364 -29.586 -19.790 1.00 69.31 346 SER A C 1
ATOM 2631 O O . SER A 1 346 ? 24.658 -28.630 -20.499 1.00 69.31 346 SER A O 1
ATOM 2633 N N . ALA A 1 347 ? 25.086 -30.712 -19.798 1.00 74.00 347 ALA A N 1
ATOM 2634 C CA . ALA A 1 347 ? 26.275 -30.884 -20.644 1.00 74.00 347 ALA A CA 1
ATOM 2635 C C . ALA A 1 347 ? 26.025 -30.611 -22.151 1.00 74.00 347 ALA A C 1
ATOM 2637 O O . ALA A 1 347 ? 26.910 -30.070 -22.816 1.00 74.00 347 ALA A O 1
ATOM 2638 N N . PRO A 1 348 ? 24.841 -30.917 -22.727 1.00 69.44 348 PRO A N 1
ATOM 2639 C CA . PRO A 1 348 ? 24.500 -30.484 -24.083 1.00 69.44 348 PRO A CA 1
ATOM 2640 C C . PRO A 1 348 ? 24.408 -28.961 -24.244 1.00 69.44 348 PRO A C 1
ATOM 2642 O O . PRO A 1 348 ? 24.780 -28.446 -25.295 1.00 69.44 348 PRO A O 1
ATOM 2645 N N . MET A 1 349 ? 23.939 -28.240 -23.222 1.00 73.56 349 MET A N 1
ATOM 2646 C CA . MET A 1 349 ? 23.888 -26.776 -23.229 1.00 73.56 349 MET A CA 1
ATOM 2647 C C . MET A 1 349 ? 25.295 -26.171 -23.187 1.00 73.56 349 MET A C 1
ATOM 2649 O O . MET A 1 349 ? 25.552 -25.217 -23.913 1.00 73.56 349 MET A O 1
ATOM 2653 N N . ASP A 1 350 ? 26.224 -26.756 -22.430 1.00 78.88 350 ASP A N 1
ATOM 2654 C CA . ASP A 1 350 ? 27.624 -26.305 -22.420 1.00 78.88 350 ASP A CA 1
ATOM 2655 C C . ASP A 1 350 ? 28.291 -26.505 -23.792 1.00 78.88 350 ASP A C 1
ATOM 2657 O O . ASP A 1 350 ? 28.973 -25.614 -24.296 1.00 78.88 350 ASP A O 1
ATOM 2661 N N . ARG A 1 351 ? 28.038 -27.647 -24.451 1.00 77.69 351 ARG A N 1
ATOM 2662 C CA . ARG A 1 351 ? 28.512 -27.905 -25.826 1.00 77.69 351 ARG A CA 1
ATOM 2663 C C . ARG A 1 351 ? 27.898 -26.937 -26.834 1.00 77.69 351 ARG A C 1
ATOM 2665 O O . ARG A 1 351 ? 28.600 -26.438 -27.708 1.00 77.69 351 ARG A O 1
ATOM 2672 N N . PHE A 1 352 ? 26.602 -26.660 -26.705 1.00 79.06 352 PHE A N 1
ATOM 2673 C CA . PHE A 1 352 ? 25.918 -25.674 -27.537 1.00 79.06 352 PHE A CA 1
ATOM 2674 C C . PHE A 1 352 ? 26.504 -24.280 -27.354 1.00 79.06 352 PHE A C 1
ATOM 2676 O O . PHE A 1 352 ? 26.799 -23.609 -28.336 1.00 79.06 352 PHE A O 1
ATOM 2683 N N . GLU A 1 353 ? 26.722 -23.856 -26.111 1.00 82.62 353 GLU A N 1
ATOM 2684 C CA . GLU A 1 353 ? 27.349 -22.573 -25.824 1.00 82.62 353 GLU A CA 1
ATOM 2685 C C . GLU A 1 353 ? 28.748 -22.486 -26.428 1.00 82.62 353 GLU A C 1
ATOM 2687 O O . GLU A 1 353 ? 29.065 -21.471 -27.040 1.00 82.62 353 GLU A O 1
ATOM 2692 N N . PHE A 1 354 ? 29.567 -23.530 -26.282 1.00 86.25 354 PHE A N 1
ATOM 2693 C CA . PHE A 1 354 ? 30.914 -23.559 -26.843 1.00 86.25 354 PHE A CA 1
ATOM 2694 C C . PHE A 1 354 ? 30.894 -23.345 -28.363 1.00 86.25 354 PHE A C 1
ATOM 2696 O O . PHE A 1 354 ? 31.521 -22.413 -28.861 1.00 86.25 354 PHE A O 1
ATOM 2703 N N . LEU A 1 355 ? 30.080 -24.123 -29.083 1.00 84.06 355 LEU A N 1
ATOM 2704 C CA . LEU A 1 355 ? 29.961 -24.033 -30.542 1.00 84.06 355 LEU A CA 1
ATOM 2705 C C . LEU A 1 355 ? 29.389 -22.693 -31.023 1.00 84.06 355 LEU A C 1
ATOM 2707 O O . LEU A 1 355 ? 29.762 -22.206 -32.088 1.00 84.06 355 LEU A O 1
ATOM 2711 N N . VAL A 1 356 ? 28.467 -22.090 -30.268 1.00 83.81 356 VAL A N 1
ATOM 2712 C CA . VAL A 1 356 ? 27.948 -20.755 -30.597 1.00 83.81 356 VAL A CA 1
ATOM 2713 C C . VAL A 1 356 ? 28.994 -19.678 -30.291 1.00 83.81 356 VAL A C 1
ATOM 2715 O O . VAL A 1 356 ? 29.131 -18.745 -31.076 1.00 83.81 356 VAL A O 1
ATOM 2718 N N . ARG A 1 357 ? 29.774 -19.808 -29.206 1.00 87.88 357 ARG A N 1
ATOM 2719 C CA . ARG A 1 357 ? 30.852 -18.867 -28.849 1.00 87.88 357 ARG A CA 1
ATOM 2720 C C . ARG A 1 357 ? 31.961 -18.811 -29.897 1.00 87.88 357 ARG A C 1
ATOM 2722 O O . ARG A 1 357 ? 32.455 -17.723 -30.166 1.00 87.88 357 ARG A O 1
ATOM 2729 N N . GLU A 1 358 ? 32.304 -19.938 -30.518 1.00 89.75 358 GLU A N 1
ATOM 2730 C CA . GLU A 1 358 ? 33.252 -19.990 -31.646 1.00 89.75 358 GLU A CA 1
ATOM 2731 C C . GLU A 1 358 ? 32.766 -19.217 -32.882 1.00 89.75 358 GLU A C 1
ATOM 2733 O O . GLU A 1 358 ? 33.568 -18.830 -33.728 1.00 89.75 358 GLU A O 1
ATOM 2738 N N . ARG A 1 359 ? 31.453 -18.982 -32.989 1.00 86.06 359 ARG A N 1
ATOM 2739 C CA . ARG A 1 359 ? 30.807 -18.295 -34.115 1.00 86.06 359 ARG A CA 1
ATOM 2740 C C . ARG A 1 359 ? 30.392 -16.862 -33.780 1.00 86.06 359 ARG A C 1
ATOM 2742 O O . ARG A 1 359 ? 29.667 -16.249 -34.560 1.00 86.06 359 ARG A O 1
ATOM 2749 N N . LEU A 1 360 ? 30.814 -16.329 -32.629 1.00 88.12 360 LEU A N 1
ATOM 2750 C CA . LEU A 1 360 ? 30.557 -14.935 -32.277 1.00 88.12 360 LEU A CA 1
ATOM 2751 C C . LEU A 1 360 ? 31.470 -13.984 -33.074 1.00 88.12 360 LEU A C 1
ATOM 2753 O O . LEU A 1 360 ? 32.647 -14.291 -33.268 1.00 88.12 360 LEU A O 1
ATOM 2757 N N . PRO A 1 361 ? 30.975 -12.796 -33.466 1.00 90.19 361 PRO A N 1
ATOM 2758 C CA . PRO A 1 361 ? 29.607 -12.308 -33.280 1.00 90.19 361 PRO A CA 1
ATOM 2759 C C . PRO A 1 361 ? 28.629 -12.905 -34.305 1.00 90.19 361 PRO A C 1
ATOM 2761 O O . PRO A 1 361 ? 28.990 -13.165 -35.450 1.00 90.19 361 PRO A O 1
ATOM 2764 N N . GLY A 1 362 ? 27.360 -13.046 -33.922 1.00 87.94 362 GLY A N 1
ATOM 2765 C CA . GLY A 1 362 ? 26.311 -13.521 -34.822 1.00 87.94 362 GLY A CA 1
ATOM 2766 C C . GLY A 1 362 ? 24.916 -13.095 -34.372 1.00 87.94 362 GLY A C 1
ATOM 2767 O O . GLY A 1 362 ? 24.717 -12.674 -33.233 1.00 87.94 362 GLY A O 1
ATOM 2768 N N . ALA A 1 363 ? 23.945 -13.169 -35.283 1.00 87.31 363 ALA A N 1
ATOM 2769 C CA . ALA A 1 363 ? 22.548 -12.841 -35.010 1.00 87.31 363 ALA A CA 1
ATOM 2770 C C . ALA A 1 363 ? 21.590 -13.794 -35.744 1.00 87.31 363 ALA A C 1
ATOM 2772 O O . ALA A 1 363 ? 21.979 -14.502 -36.676 1.00 87.31 363 ALA A O 1
ATOM 2773 N N . GLY A 1 364 ? 20.325 -13.808 -35.327 1.00 75.00 364 GLY A N 1
ATOM 2774 C CA . GLY A 1 364 ? 19.277 -14.638 -35.915 1.00 75.00 364 GLY A CA 1
ATOM 2775 C C . GLY A 1 364 ? 19.184 -16.049 -35.323 1.00 75.00 364 GLY A C 1
ATOM 2776 O O . GLY A 1 364 ? 20.156 -16.628 -34.838 1.00 75.00 364 GLY A O 1
ATOM 2777 N N . LEU A 1 365 ? 17.978 -16.622 -35.390 1.00 71.44 365 LEU A N 1
ATOM 2778 C CA . LEU A 1 365 ? 17.674 -17.947 -34.835 1.00 71.44 365 LEU A CA 1
ATOM 2779 C C . LEU A 1 365 ? 18.118 -19.112 -35.722 1.00 71.44 365 LEU A C 1
ATOM 2781 O O . LEU A 1 365 ? 18.341 -20.203 -35.204 1.00 71.44 365 LEU A O 1
ATOM 2785 N N . ASP A 1 366 ? 18.207 -18.922 -37.037 1.00 73.00 366 ASP A N 1
ATOM 2786 C CA . ASP A 1 366 ? 18.514 -20.020 -37.961 1.00 73.00 366 ASP A CA 1
ATOM 2787 C C . ASP A 1 366 ? 19.951 -20.551 -37.793 1.00 73.00 366 ASP A C 1
ATOM 2789 O O . ASP A 1 366 ? 20.092 -21.760 -37.602 1.00 73.00 366 ASP A O 1
ATOM 2793 N N . PRO A 1 367 ? 20.997 -19.707 -37.673 1.00 75.81 367 PRO A N 1
ATOM 2794 C CA . PRO A 1 367 ? 22.344 -20.189 -37.354 1.00 75.81 367 PRO A CA 1
ATOM 2795 C C . PRO A 1 367 ? 22.423 -20.917 -36.002 1.00 75.81 367 PRO A C 1
ATOM 2797 O O . PRO A 1 367 ? 23.104 -21.932 -35.865 1.00 75.81 367 PRO A O 1
ATOM 2800 N N . LEU A 1 368 ? 21.680 -20.443 -34.992 1.00 71.56 368 LEU A N 1
ATOM 2801 C CA . LEU A 1 368 ? 21.593 -21.113 -33.689 1.00 71.56 368 LEU A CA 1
ATOM 2802 C C . LEU A 1 368 ? 20.905 -22.480 -33.802 1.00 71.56 368 LEU A C 1
ATOM 2804 O O . LEU A 1 368 ? 21.294 -23.435 -33.134 1.00 71.56 368 LEU A O 1
ATOM 2808 N N . ARG A 1 369 ? 19.8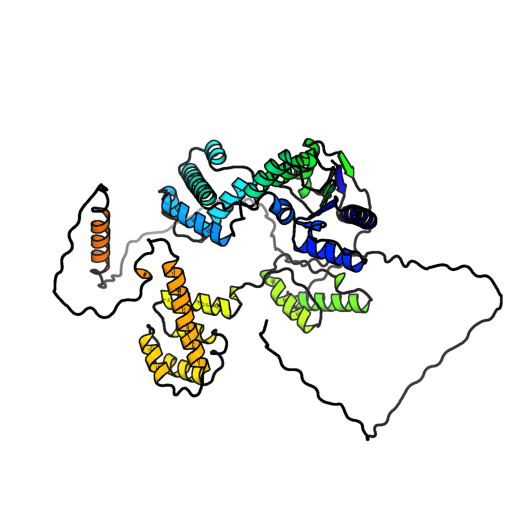89 -22.608 -34.662 1.00 69.06 369 ARG A N 1
ATOM 2809 C CA . ARG A 1 369 ? 19.216 -23.886 -34.929 1.00 69.06 369 ARG A CA 1
ATOM 2810 C C . ARG A 1 369 ? 20.130 -24.885 -35.618 1.00 69.06 369 ARG A C 1
ATOM 2812 O O . ARG A 1 369 ? 20.050 -26.061 -35.280 1.00 69.06 369 ARG A O 1
ATOM 2819 N N . GLU A 1 370 ? 20.969 -24.438 -36.545 1.00 75.12 370 GLU A N 1
ATOM 2820 C CA . GLU A 1 370 ? 21.955 -25.288 -37.220 1.00 75.12 370 GLU A CA 1
ATOM 2821 C C . GLU A 1 370 ? 22.971 -25.853 -36.224 1.00 75.12 370 GLU A C 1
ATOM 2823 O O . GLU A 1 370 ? 23.191 -27.063 -36.195 1.00 75.12 370 GLU A O 1
ATOM 2828 N N . VAL A 1 371 ? 23.512 -25.007 -35.338 1.00 76.44 371 VAL A N 1
ATOM 2829 C CA . VAL A 1 371 ? 24.395 -25.457 -34.248 1.00 76.44 371 VAL A CA 1
ATOM 2830 C C . VAL A 1 371 ? 23.674 -26.448 -33.337 1.00 76.44 371 VAL A C 1
ATOM 2832 O O . VAL A 1 371 ? 24.209 -27.505 -33.020 1.00 76.44 371 VAL A O 1
ATOM 2835 N N . GLY A 1 372 ? 22.434 -26.144 -32.948 1.00 68.88 372 GLY A N 1
ATOM 2836 C CA . GLY A 1 372 ? 21.640 -27.013 -32.079 1.00 68.88 372 GLY A CA 1
ATOM 2837 C C . GLY A 1 372 ? 21.255 -28.346 -32.723 1.00 68.88 372 GLY A C 1
ATOM 2838 O O . GLY A 1 372 ? 21.085 -29.330 -32.011 1.00 68.88 372 GLY A O 1
ATOM 2839 N N . ALA A 1 373 ? 21.126 -28.396 -34.051 1.00 65.94 373 ALA A N 1
ATOM 2840 C CA . ALA A 1 373 ? 20.852 -29.620 -34.802 1.00 65.94 373 ALA A CA 1
ATOM 2841 C C . ALA A 1 373 ? 22.093 -30.513 -34.949 1.00 65.94 373 ALA A C 1
ATOM 2843 O O . ALA A 1 373 ? 21.948 -31.729 -35.020 1.00 65.94 373 ALA A O 1
ATOM 2844 N N . ALA A 1 374 ? 23.292 -29.922 -34.961 1.00 65.31 374 ALA A N 1
ATOM 2845 C CA . ALA A 1 374 ? 24.561 -30.649 -35.006 1.00 65.31 374 ALA A CA 1
ATOM 2846 C C . ALA A 1 374 ? 24.925 -31.324 -33.668 1.00 65.31 374 ALA A C 1
ATOM 2848 O O . ALA A 1 374 ? 25.826 -32.158 -33.617 1.00 65.31 374 ALA A O 1
ATOM 2849 N N . ILE A 1 375 ? 24.231 -30.980 -32.580 1.00 63.75 375 ILE A N 1
ATOM 2850 C CA . ILE A 1 375 ? 24.416 -31.602 -31.268 1.00 63.75 375 ILE A CA 1
ATOM 2851 C C . ILE A 1 375 ? 23.484 -32.810 -31.174 1.00 63.75 375 ILE A C 1
ATOM 2853 O O . ILE A 1 375 ? 22.269 -32.662 -31.016 1.00 63.75 375 ILE A O 1
ATOM 2857 N N . GLU A 1 376 ? 24.050 -34.017 -31.244 1.00 52.00 376 GLU A N 1
ATOM 2858 C CA . GLU A 1 376 ? 23.312 -35.254 -30.974 1.00 52.00 376 GLU A CA 1
ATOM 2859 C C . GLU A 1 376 ? 22.636 -35.176 -29.597 1.00 52.00 376 GLU A C 1
ATOM 2861 O O . GLU A 1 376 ? 23.267 -34.986 -28.554 1.00 52.00 376 GLU A O 1
ATOM 2866 N N . THR A 1 377 ? 21.309 -35.286 -29.599 1.00 50.34 377 THR A N 1
ATOM 2867 C CA . THR A 1 377 ? 20.464 -35.090 -28.422 1.00 50.34 377 THR A CA 1
ATOM 2868 C C . THR A 1 377 ? 19.990 -36.437 -27.900 1.00 50.34 377 THR A C 1
ATOM 2870 O O . THR A 1 377 ? 19.040 -37.018 -28.410 1.00 50.34 377 THR A O 1
ATOM 2873 N N . VAL A 1 378 ? 20.602 -36.914 -26.817 1.00 43.09 378 VAL A N 1
ATOM 2874 C CA . VAL A 1 378 ? 20.050 -38.046 -26.049 1.00 43.09 378 VAL A CA 1
ATOM 2875 C C . VAL A 1 378 ? 18.886 -37.589 -25.142 1.00 43.09 378 VAL A C 1
ATOM 2877 O O . VAL A 1 378 ? 18.151 -38.413 -24.604 1.00 43.09 378 VAL A O 1
ATOM 2880 N N . ASP A 1 379 ? 18.652 -36.278 -24.977 1.00 48.06 379 ASP A N 1
ATOM 2881 C CA . ASP A 1 379 ? 17.850 -35.767 -23.859 1.00 48.06 379 ASP A CA 1
ATOM 2882 C C . ASP A 1 379 ? 16.531 -35.065 -24.257 1.00 48.06 379 ASP A C 1
ATOM 2884 O O . ASP A 1 379 ? 16.500 -34.013 -24.906 1.00 48.06 379 ASP A O 1
ATOM 2888 N N . LYS A 1 380 ? 15.410 -35.622 -23.775 1.00 45.25 380 LYS A N 1
ATOM 2889 C CA . LYS A 1 380 ? 14.026 -35.132 -23.945 1.00 45.25 380 LYS A CA 1
ATOM 2890 C C . LYS A 1 380 ? 13.819 -33.699 -23.418 1.00 45.25 380 LYS A C 1
ATOM 2892 O O . LYS A 1 380 ? 12.843 -33.051 -23.790 1.00 45.25 380 LYS A O 1
ATOM 2897 N N . ARG A 1 381 ? 14.727 -33.170 -22.590 1.00 45.81 381 ARG A N 1
ATOM 2898 C CA . ARG A 1 381 ? 14.640 -31.824 -21.988 1.00 45.81 381 ARG A CA 1
ATOM 2899 C C . ARG A 1 381 ? 14.949 -30.672 -22.951 1.00 45.81 381 ARG A C 1
ATOM 2901 O O . ARG A 1 381 ? 14.344 -29.612 -22.824 1.00 45.81 381 ARG A O 1
ATOM 2908 N N . LEU A 1 382 ? 15.772 -30.882 -23.981 1.00 44.72 382 LEU A N 1
ATOM 2909 C CA . LEU A 1 382 ? 15.988 -29.877 -25.037 1.00 44.72 382 LEU A CA 1
ATOM 2910 C C . LEU A 1 382 ? 14.780 -29.792 -25.991 1.00 44.72 382 LEU A C 1
ATOM 2912 O O . LEU A 1 382 ? 14.453 -28.730 -26.524 1.00 44.72 382 LEU A O 1
ATOM 2916 N N . ALA A 1 383 ? 14.043 -30.898 -26.143 1.00 45.19 383 ALA A N 1
ATOM 2917 C CA . ALA A 1 383 ? 12.744 -30.914 -26.809 1.00 45.19 383 ALA A CA 1
ATOM 2918 C C . ALA A 1 383 ? 11.661 -30.192 -25.985 1.00 45.19 383 ALA A C 1
ATOM 2920 O O . ALA A 1 383 ? 10.805 -29.539 -26.583 1.00 45.19 383 ALA A O 1
ATOM 2921 N N . ILE A 1 384 ? 11.738 -30.240 -24.645 1.00 44.41 384 ILE A N 1
ATOM 2922 C CA . ILE A 1 384 ? 10.920 -29.418 -23.737 1.00 44.41 384 ILE A CA 1
ATOM 2923 C C . ILE A 1 384 ? 11.281 -27.942 -23.899 1.00 44.41 384 ILE A C 1
ATOM 2925 O O . ILE A 1 384 ? 10.380 -27.159 -24.149 1.00 44.41 384 ILE A O 1
ATOM 2929 N N . ALA A 1 385 ? 12.564 -27.565 -23.919 1.00 43.34 385 ALA A N 1
ATOM 2930 C CA . ALA A 1 385 ? 12.973 -26.187 -24.203 1.00 43.34 385 ALA A CA 1
ATOM 2931 C C . ALA A 1 385 ? 12.445 -25.705 -25.568 1.00 43.34 385 ALA A C 1
ATOM 2933 O O . ALA A 1 385 ? 11.871 -24.628 -25.654 1.00 43.34 385 ALA A O 1
ATOM 2934 N N . ARG A 1 386 ? 12.505 -26.534 -26.623 1.00 42.84 386 ARG A N 1
ATOM 2935 C CA . ARG A 1 386 ? 11.944 -26.248 -27.965 1.00 42.84 386 ARG A CA 1
ATOM 2936 C C . ARG A 1 386 ? 10.405 -26.246 -28.001 1.00 42.84 386 ARG A C 1
ATOM 2938 O O . ARG A 1 386 ? 9.806 -25.633 -28.890 1.00 42.84 386 ARG A O 1
ATOM 2945 N N . ALA A 1 387 ? 9.747 -26.956 -27.087 1.00 45.41 387 ALA A N 1
ATOM 2946 C CA . ALA A 1 387 ? 8.298 -26.939 -26.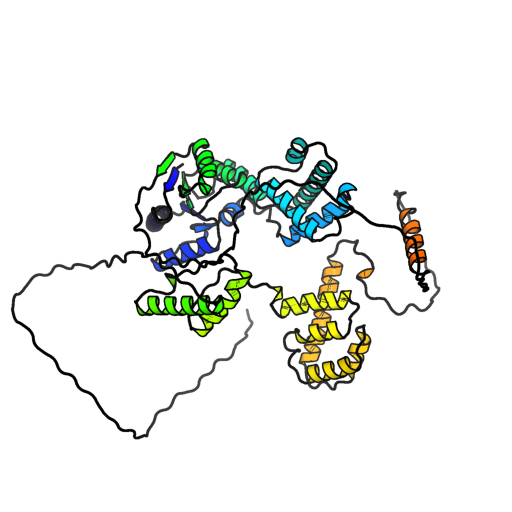887 1.00 45.41 387 ALA A CA 1
ATOM 2947 C C . ALA A 1 387 ? 7.860 -25.717 -26.067 1.00 45.41 387 ALA A C 1
ATOM 2949 O O . ALA A 1 387 ? 6.836 -25.128 -26.391 1.00 45.41 387 ALA A O 1
ATOM 2950 N N . GLU A 1 388 ? 8.667 -25.275 -25.104 1.00 45.59 388 GLU A N 1
ATOM 2951 C CA . GLU A 1 388 ? 8.501 -24.045 -24.334 1.00 45.59 388 GLU A CA 1
ATOM 2952 C C . GLU A 1 388 ? 8.828 -22.818 -25.175 1.00 45.59 388 GLU A C 1
ATOM 2954 O O . GLU A 1 388 ? 8.074 -21.865 -25.118 1.00 45.59 388 GLU A O 1
ATOM 2959 N N . THR A 1 389 ? 9.823 -22.848 -26.070 1.00 44.72 389 THR A N 1
ATOM 2960 C CA . THR A 1 389 ? 10.037 -21.777 -27.060 1.00 44.72 389 THR A CA 1
ATOM 2961 C C . THR A 1 389 ? 8.865 -21.717 -28.037 1.00 44.72 389 THR A C 1
ATOM 2963 O O . THR A 1 389 ? 8.405 -20.636 -28.381 1.00 44.72 389 THR A O 1
ATOM 2966 N N . ARG A 1 390 ? 8.299 -22.863 -28.452 1.00 46.28 390 ARG A N 1
ATOM 2967 C CA . ARG A 1 390 ? 7.034 -22.898 -29.215 1.00 46.28 390 ARG A CA 1
ATOM 2968 C C . ARG A 1 390 ? 5.840 -22.428 -28.384 1.00 46.28 390 ARG A C 1
ATOM 2970 O O . ARG A 1 390 ? 4.947 -21.802 -28.944 1.00 46.28 390 ARG A O 1
ATOM 2977 N N . GLY A 1 391 ? 5.821 -22.704 -27.084 1.00 45.50 391 GLY A N 1
ATOM 2978 C CA . GLY A 1 391 ? 4.835 -22.226 -26.116 1.00 45.50 391 GLY A CA 1
ATOM 2979 C C . GLY A 1 391 ? 4.933 -20.720 -25.895 1.00 45.50 391 GLY A C 1
ATOM 2980 O O . GLY A 1 391 ? 3.916 -20.046 -25.854 1.00 45.50 391 GLY A O 1
ATOM 2981 N N . MET A 1 392 ? 6.147 -20.184 -25.889 1.00 46.12 392 MET A N 1
ATOM 2982 C CA . MET A 1 392 ? 6.492 -18.777 -25.751 1.00 46.12 392 MET A CA 1
ATOM 2983 C C . MET A 1 392 ? 6.191 -18.027 -27.046 1.00 46.12 392 MET A C 1
ATOM 2985 O O . MET A 1 392 ? 5.522 -17.009 -27.008 1.00 46.12 392 MET A O 1
ATOM 2989 N N . VAL A 1 393 ? 6.519 -18.588 -28.213 1.00 45.16 393 VAL A N 1
ATOM 2990 C CA . VAL A 1 393 ? 6.077 -18.088 -29.527 1.00 45.16 393 VAL A CA 1
ATOM 2991 C C . VAL A 1 393 ? 4.553 -18.177 -29.672 1.00 45.16 393 VAL A C 1
ATOM 2993 O O . VAL A 1 393 ? 3.948 -17.301 -30.282 1.00 45.16 393 VAL A O 1
ATOM 2996 N N . ARG A 1 394 ? 3.889 -19.192 -29.100 1.00 44.06 394 ARG A N 1
ATOM 2997 C CA . ARG A 1 394 ? 2.418 -19.273 -29.036 1.00 44.06 394 ARG A CA 1
ATOM 2998 C C . ARG A 1 394 ? 1.828 -18.244 -28.077 1.00 44.06 394 ARG A C 1
ATOM 3000 O O . ARG A 1 394 ? 0.823 -17.649 -28.435 1.00 44.06 394 ARG A O 1
ATOM 3007 N N . ALA A 1 395 ? 2.444 -18.001 -26.924 1.00 41.47 395 ALA A N 1
ATOM 3008 C CA . ALA A 1 395 ? 2.038 -16.982 -25.960 1.00 41.47 395 ALA A CA 1
ATOM 3009 C C . ALA A 1 395 ? 2.241 -15.571 -26.527 1.00 41.47 395 ALA A C 1
ATOM 3011 O O . ALA A 1 395 ? 1.345 -14.744 -26.421 1.00 41.47 395 ALA A O 1
ATOM 3012 N N . ILE A 1 396 ? 3.345 -15.334 -27.238 1.00 43.91 396 ILE A N 1
ATOM 3013 C CA . ILE A 1 396 ? 3.619 -14.117 -28.009 1.00 43.91 396 ILE A CA 1
ATOM 3014 C C . ILE A 1 396 ? 2.605 -13.976 -29.150 1.00 43.91 396 ILE A C 1
ATOM 3016 O O . ILE A 1 396 ? 2.034 -12.908 -29.314 1.00 43.91 396 ILE A O 1
ATOM 3020 N N . LYS A 1 397 ? 2.282 -15.045 -29.896 1.00 40.16 397 LYS A N 1
ATOM 3021 C CA . LYS A 1 397 ? 1.216 -15.028 -30.921 1.00 40.16 397 LYS A CA 1
ATOM 3022 C C . LYS A 1 397 ? -0.179 -14.805 -30.328 1.00 40.16 397 LYS A C 1
ATOM 3024 O O . LYS A 1 397 ? -1.016 -14.189 -30.980 1.00 40.16 397 LYS A O 1
ATOM 3029 N N . TYR A 1 398 ? -0.446 -15.298 -29.123 1.00 37.81 398 TYR A N 1
ATOM 3030 C CA . TYR A 1 398 ? -1.713 -15.113 -28.416 1.00 37.81 398 TYR A CA 1
ATOM 3031 C C . TYR A 1 398 ? -1.836 -13.679 -27.882 1.00 37.81 398 TYR A C 1
ATOM 3033 O O . TYR A 1 398 ? -2.850 -13.029 -28.115 1.00 37.81 398 TYR A O 1
ATOM 3041 N N . ALA A 1 399 ? -0.770 -13.140 -27.288 1.00 35.88 399 ALA A N 1
ATOM 3042 C CA . ALA A 1 399 ? -0.657 -11.739 -26.892 1.00 35.88 399 ALA A CA 1
ATOM 3043 C C . ALA A 1 399 ? -0.731 -10.792 -28.105 1.00 35.88 399 ALA A C 1
ATOM 3045 O O . ALA A 1 399 ? -1.430 -9.787 -28.056 1.00 35.88 399 ALA A O 1
ATOM 3046 N N . ALA A 1 400 ? -0.111 -11.158 -29.232 1.00 37.28 400 ALA A N 1
ATOM 3047 C CA . ALA A 1 400 ? -0.178 -10.417 -30.491 1.00 37.28 400 ALA A CA 1
ATOM 3048 C C . ALA A 1 400 ? -1.576 -10.419 -31.128 1.00 37.28 400 ALA A C 1
ATOM 3050 O O . ALA A 1 400 ? -1.956 -9.445 -31.768 1.00 37.28 400 ALA A O 1
ATOM 3051 N N . ARG A 1 401 ? -2.365 -11.484 -30.933 1.00 36.84 401 ARG A N 1
ATOM 3052 C CA . ARG A 1 401 ? -3.782 -11.546 -31.341 1.00 36.84 401 ARG A CA 1
ATOM 3053 C C . ARG A 1 401 ? -4.718 -10.818 -30.373 1.00 36.84 401 ARG A C 1
ATOM 3055 O O . ARG A 1 401 ? -5.793 -10.402 -30.787 1.00 36.84 401 ARG A O 1
ATOM 3062 N N . ALA A 1 402 ? -4.319 -10.672 -29.111 1.00 35.69 402 ALA A N 1
ATOM 3063 C CA . ALA A 1 402 ? -5.044 -9.912 -28.094 1.00 35.69 402 ALA A CA 1
ATOM 3064 C C . ALA A 1 402 ? -4.752 -8.398 -28.146 1.00 35.69 402 ALA A C 1
ATOM 3066 O O . ALA A 1 402 ? -5.435 -7.615 -27.483 1.00 35.69 402 ALA A O 1
ATOM 3067 N N . LEU A 1 403 ? -3.758 -7.969 -28.933 1.00 35.81 403 LEU A N 1
ATOM 3068 C CA . LEU A 1 403 ? -3.481 -6.559 -29.186 1.00 35.81 403 LEU A CA 1
ATOM 3069 C C . LEU A 1 403 ? -4.551 -5.969 -30.128 1.00 35.81 403 LEU A C 1
ATOM 3071 O O . LEU A 1 403 ? -4.810 -6.536 -31.192 1.00 35.81 403 LEU A O 1
ATOM 3075 N N . PRO A 1 404 ? -5.177 -4.829 -29.779 1.00 35.88 404 PRO A N 1
ATOM 3076 C CA . PRO A 1 404 ? -6.136 -4.171 -30.658 1.00 35.88 404 PRO A CA 1
ATOM 3077 C C . PRO A 1 404 ? -5.461 -3.771 -31.976 1.00 35.88 404 PRO A C 1
ATOM 3079 O O . PRO A 1 404 ? -4.320 -3.311 -31.985 1.00 35.88 404 PRO A O 1
ATOM 3082 N N . SER A 1 405 ? -6.183 -3.955 -33.082 1.00 34.66 405 SER A N 1
ATOM 3083 C CA . SER A 1 405 ? -5.763 -3.709 -34.466 1.00 34.66 405 SER A CA 1
ATOM 3084 C C . SER A 1 405 ? -5.105 -2.332 -34.648 1.00 34.66 405 SER A C 1
ATOM 3086 O O . SER A 1 405 ? -5.792 -1.329 -34.843 1.00 34.66 405 SER A O 1
ATOM 3088 N N . GLY A 1 406 ? -3.774 -2.285 -34.547 1.00 39.38 406 GLY A N 1
ATOM 3089 C CA . GLY A 1 406 ? -2.983 -1.052 -34.632 1.00 39.38 406 GLY A CA 1
ATOM 3090 C C . GLY A 1 406 ? -1.504 -1.162 -34.227 1.00 39.38 406 GLY A C 1
ATOM 3091 O O . GLY A 1 406 ? -0.839 -0.133 -34.150 1.00 39.38 406 GLY A O 1
ATOM 3092 N N . ALA A 1 407 ? -0.968 -2.359 -33.958 1.00 33.06 407 ALA A N 1
ATOM 3093 C CA . ALA A 1 407 ? 0.453 -2.532 -33.645 1.00 33.06 407 ALA A CA 1
ATOM 3094 C C . ALA A 1 407 ? 1.339 -2.380 -34.910 1.00 33.06 407 ALA A C 1
ATOM 3096 O O . ALA A 1 407 ? 0.937 -2.837 -35.983 1.00 33.06 407 ALA A O 1
ATOM 3097 N N . PRO A 1 408 ? 2.527 -1.748 -34.816 1.00 36.44 408 PRO A N 1
ATOM 3098 C CA . PRO A 1 408 ? 3.409 -1.522 -35.965 1.00 36.44 408 PRO A CA 1
ATOM 3099 C C . PRO A 1 408 ? 4.013 -2.826 -36.530 1.00 36.44 408 PRO A C 1
ATOM 3101 O O . PRO A 1 408 ? 4.277 -3.770 -35.795 1.00 36.44 408 PRO A O 1
ATOM 3104 N N . GLU A 1 409 ? 4.309 -2.859 -37.836 1.00 36.34 409 GLU A N 1
ATOM 3105 C CA . GLU A 1 409 ? 4.869 -4.017 -38.579 1.00 36.34 409 GLU A CA 1
ATOM 3106 C C . GLU A 1 409 ? 6.210 -4.558 -38.042 1.00 36.34 409 GLU A C 1
ATOM 3108 O O . GLU A 1 409 ? 6.611 -5.671 -38.373 1.00 36.34 409 GLU A O 1
ATOM 3113 N N . ARG A 1 410 ? 6.894 -3.817 -37.161 1.00 35.66 410 ARG A N 1
ATOM 3114 C CA . ARG A 1 410 ? 8.158 -4.226 -36.520 1.00 35.66 410 ARG A CA 1
ATOM 3115 C C . ARG A 1 410 ? 8.049 -5.460 -35.614 1.00 35.66 410 ARG A C 1
ATOM 3117 O O . ARG A 1 410 ? 9.074 -5.989 -35.206 1.00 35.66 410 ARG A O 1
ATOM 3124 N N . TRP A 1 411 ? 6.832 -5.887 -35.285 1.00 35.22 411 TRP A N 1
ATOM 3125 C CA . TRP A 1 411 ? 6.552 -7.001 -34.372 1.00 35.22 411 TRP A CA 1
ATOM 3126 C C . TRP A 1 411 ? 6.264 -8.330 -35.092 1.00 35.22 411 TRP A C 1
ATOM 3128 O O . TRP A 1 411 ? 6.028 -9.346 -34.439 1.00 35.22 411 TRP A O 1
ATOM 3138 N N . SER A 1 412 ? 6.266 -8.345 -36.429 1.00 36.28 412 SER A N 1
ATOM 3139 C CA . SER A 1 412 ? 6.139 -9.565 -37.235 1.00 36.28 412 SER A CA 1
ATOM 3140 C C . SER A 1 412 ? 7.492 -10.032 -37.776 1.00 36.28 412 SER A C 1
ATOM 3142 O O . SER A 1 412 ? 8.285 -9.213 -38.229 1.00 36.28 412 SER A O 1
ATOM 3144 N N . GLU A 1 413 ? 7.729 -11.352 -37.761 1.00 32.75 413 GLU A N 1
ATOM 3145 C CA . GLU A 1 413 ? 8.874 -11.992 -38.433 1.00 32.75 413 GLU A CA 1
ATOM 3146 C C . GLU A 1 413 ? 9.008 -11.499 -39.888 1.00 32.75 413 GLU A C 1
ATOM 3148 O O . GLU A 1 413 ? 7.985 -11.354 -40.573 1.00 32.75 413 GLU A O 1
ATOM 3153 N N . PRO A 1 414 ? 10.237 -11.308 -40.409 1.00 31.38 414 PRO A N 1
ATOM 3154 C CA . PRO A 1 414 ? 10.430 -11.118 -41.836 1.00 31.38 414 PRO A CA 1
ATOM 3155 C C . PRO A 1 414 ? 9.972 -12.394 -42.548 1.00 31.38 414 PRO A C 1
ATOM 3157 O O . PRO A 1 414 ? 10.566 -13.462 -42.406 1.00 31.38 414 PRO A O 1
ATOM 3160 N N . ARG A 1 415 ? 8.873 -12.301 -43.303 1.00 33.53 415 ARG A N 1
ATOM 3161 C CA . ARG A 1 415 ? 8.442 -13.379 -44.196 1.00 33.53 415 ARG A CA 1
ATOM 3162 C C . ARG A 1 415 ? 9.458 -13.496 -45.330 1.00 33.53 415 ARG A C 1
ATOM 3164 O O . ARG A 1 415 ? 9.327 -12.820 -46.345 1.00 33.53 415 ARG A O 1
ATOM 3171 N N . ASN A 1 416 ? 10.450 -14.362 -45.171 1.00 32.34 416 ASN A N 1
ATOM 3172 C CA . ASN A 1 416 ? 11.253 -14.811 -46.299 1.00 32.34 416 ASN A CA 1
ATOM 3173 C C . ASN A 1 416 ? 10.411 -15.743 -47.177 1.00 32.34 416 ASN A C 1
ATOM 3175 O O . ASN A 1 416 ? 9.914 -16.770 -46.718 1.00 32.34 416 ASN A O 1
ATOM 3179 N N . GLY A 1 417 ? 10.274 -15.363 -48.449 1.00 34.44 417 GLY A N 1
ATOM 3180 C CA . GLY A 1 417 ? 9.729 -16.202 -49.512 1.00 34.44 417 GLY A CA 1
ATOM 3181 C C . GLY A 1 417 ? 8.444 -15.665 -50.138 1.00 34.44 417 GLY A C 1
ATOM 3182 O O . GLY A 1 417 ? 7.359 -16.157 -49.849 1.00 34.44 417 GLY A O 1
ATOM 3183 N N . ALA A 1 418 ? 8.566 -14.720 -51.070 1.00 27.33 418 ALA A N 1
ATOM 3184 C CA . ALA A 1 418 ? 7.541 -14.503 -52.086 1.00 27.33 418 ALA A CA 1
ATOM 3185 C C . ALA A 1 418 ? 8.208 -14.479 -53.463 1.00 27.33 418 ALA A C 1
ATOM 3187 O O . ALA A 1 418 ? 8.719 -13.460 -53.922 1.00 27.33 418 ALA A O 1
ATOM 3188 N N . ARG A 1 419 ? 8.210 -15.657 -54.097 1.00 26.97 419 ARG A N 1
ATOM 3189 C CA . ARG A 1 419 ? 8.322 -15.801 -55.548 1.00 26.97 419 ARG A CA 1
ATOM 3190 C C . ARG A 1 419 ? 7.296 -14.879 -56.208 1.00 26.97 419 ARG A C 1
ATOM 3192 O O . ARG A 1 419 ? 6.150 -14.818 -55.762 1.00 26.97 419 ARG A O 1
ATOM 3199 N N . LEU A 1 420 ? 7.706 -14.230 -57.295 1.00 29.27 420 LEU A N 1
ATOM 3200 C CA . LEU A 1 420 ? 6.781 -13.694 -58.285 1.00 29.27 420 LEU A CA 1
ATOM 3201 C C . LEU A 1 420 ? 5.766 -14.783 -58.662 1.00 29.27 420 LEU A C 1
ATOM 3203 O O . LEU A 1 420 ? 6.146 -15.841 -59.159 1.00 29.27 420 LEU A O 1
ATOM 3207 N N . ALA A 1 421 ? 4.487 -14.493 -58.462 1.00 24.92 421 ALA A N 1
ATOM 3208 C CA . ALA A 1 421 ? 3.398 -15.150 -59.164 1.00 24.92 421 ALA A CA 1
ATOM 3209 C C . ALA A 1 421 ? 2.317 -14.103 -59.446 1.00 24.92 421 ALA A C 1
ATOM 3211 O O . ALA A 1 421 ? 1.553 -13.694 -58.573 1.00 24.92 421 ALA A O 1
ATOM 3212 N N . LEU A 1 422 ? 2.317 -13.642 -60.693 1.00 28.44 422 LEU A N 1
ATOM 3213 C CA . LEU A 1 422 ? 1.178 -13.032 -61.362 1.00 28.44 422 LEU A CA 1
ATOM 3214 C C . LEU A 1 422 ? 0.048 -14.068 -61.444 1.00 28.44 422 LEU A C 1
ATOM 3216 O O . LEU A 1 422 ? 0.261 -15.117 -62.041 1.00 28.44 422 LEU A O 1
ATOM 3220 N N . ALA A 1 423 ? -1.134 -13.768 -60.905 1.00 25.50 423 ALA A N 1
ATOM 3221 C CA . ALA A 1 423 ? -2.424 -14.197 -61.459 1.00 25.50 423 ALA A CA 1
ATOM 3222 C C . ALA A 1 423 ? -3.574 -13.549 -60.676 1.00 25.50 423 ALA A C 1
ATOM 3224 O O . ALA A 1 423 ? -3.626 -13.600 -59.448 1.00 25.50 423 ALA A O 1
ATOM 3225 N N . GLY A 1 424 ? -4.483 -12.910 -61.410 1.00 25.25 424 GLY A N 1
ATOM 3226 C CA . GLY A 1 424 ? -5.640 -12.214 -60.873 1.00 25.25 424 GLY A CA 1
ATOM 3227 C C . GLY A 1 424 ? -6.816 -13.114 -60.490 1.00 25.25 424 GLY A C 1
ATOM 3228 O O . GLY A 1 424 ? -7.040 -14.170 -61.063 1.00 25.25 424 GLY A O 1
ATOM 3229 N N . ALA A 1 425 ? -7.598 -12.605 -59.545 1.00 26.05 425 ALA A N 1
ATOM 3230 C CA . ALA A 1 425 ? -9.048 -12.738 -59.394 1.00 26.05 425 ALA A CA 1
ATOM 3231 C C . ALA A 1 425 ? -9.396 -11.729 -58.281 1.00 26.05 425 ALA A C 1
ATOM 3233 O O . ALA A 1 425 ? -8.846 -11.788 -57.191 1.00 26.05 425 ALA A O 1
ATOM 3234 N N . GLY A 1 426 ? -10.138 -10.650 -58.508 1.00 23.45 42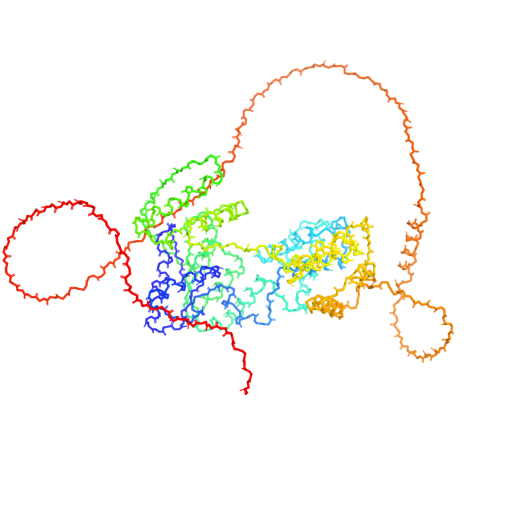6 GLY A N 1
ATOM 3235 C CA . GLY A 1 426 ? -11.488 -10.674 -59.040 1.00 23.45 426 GLY A CA 1
ATOM 3236 C C . GLY A 1 426 ? -12.477 -10.825 -57.885 1.00 23.45 426 GLY A C 1
ATOM 3237 O O . GLY A 1 426 ? -13.045 -11.892 -57.718 1.00 23.45 426 GLY A O 1
ATOM 3238 N N . CYS A 1 427 ? -12.695 -9.771 -57.089 1.00 23.20 427 CYS A N 1
ATOM 3239 C CA . CYS A 1 427 ? -13.959 -9.624 -56.367 1.00 23.20 427 CYS A CA 1
ATOM 3240 C C . CYS A 1 427 ? -14.293 -8.142 -56.149 1.00 23.20 427 CYS A C 1
ATOM 3242 O O . CYS A 1 427 ? -13.685 -7.439 -55.341 1.00 23.20 427 CYS A O 1
ATOM 3244 N N . ARG A 1 428 ? -15.244 -7.666 -56.959 1.00 23.69 428 ARG A N 1
ATOM 3245 C CA . ARG A 1 428 ? -15.970 -6.405 -56.792 1.00 23.69 428 ARG A CA 1
ATOM 3246 C C . ARG A 1 428 ? -17.098 -6.639 -55.792 1.00 23.69 428 ARG A C 1
ATOM 3248 O O . ARG A 1 428 ? -17.774 -7.647 -55.927 1.00 23.69 428 ARG A O 1
ATOM 3255 N N . CYS A 1 429 ? -17.285 -5.681 -54.881 1.00 24.11 429 CYS A N 1
ATOM 3256 C CA . CYS A 1 429 ? -18.542 -5.165 -54.297 1.00 24.11 429 CYS A CA 1
ATOM 3257 C C . CYS A 1 429 ? -18.124 -4.175 -53.178 1.00 24.11 429 CYS A C 1
ATOM 3259 O O . CYS A 1 429 ? -17.625 -4.603 -52.146 1.00 24.11 429 CYS A O 1
ATOM 3261 N N . LEU A 1 430 ? -17.968 -2.860 -53.428 1.00 26.03 430 LEU A N 1
ATOM 3262 C CA . LEU A 1 430 ? -18.991 -1.784 -53.362 1.00 26.03 430 LEU A CA 1
ATOM 3263 C C . LEU A 1 430 ? -19.769 -1.794 -52.029 1.00 26.03 430 LEU A C 1
ATOM 3265 O O . LEU A 1 430 ? -20.300 -2.833 -51.681 1.00 26.03 430 LEU A O 1
ATOM 3269 N N . ARG A 1 431 ? -19.999 -0.733 -51.241 1.00 26.25 431 ARG A N 1
ATOM 3270 C CA . ARG A 1 431 ? -19.753 0.734 -51.140 1.00 26.25 431 ARG A CA 1
ATOM 3271 C C . ARG A 1 431 ? -20.144 1.045 -49.662 1.00 26.25 431 ARG A C 1
ATOM 3273 O O . ARG A 1 431 ? -20.993 0.351 -49.130 1.00 26.25 431 ARG A O 1
ATOM 3280 N N . GLY A 1 432 ? -19.629 2.012 -48.903 1.00 23.23 432 GLY A N 1
ATOM 3281 C CA . GLY A 1 432 ? -19.274 3.392 -49.206 1.00 23.23 432 GLY A CA 1
ATOM 3282 C C . GLY A 1 432 ? -19.125 4.219 -47.906 1.00 23.23 432 GLY A C 1
ATOM 3283 O O . GLY A 1 432 ? -19.426 3.744 -46.817 1.00 23.23 432 GLY A O 1
ATOM 3284 N N . ARG A 1 433 ? -18.725 5.488 -48.091 1.00 26.53 433 ARG A N 1
ATOM 3285 C CA . ARG A 1 433 ? -18.636 6.620 -47.134 1.00 26.53 433 ARG A CA 1
ATOM 3286 C C . ARG A 1 433 ? -17.382 6.730 -46.243 1.00 26.53 433 ARG A C 1
ATOM 3288 O O . ARG A 1 433 ? -17.392 6.479 -45.051 1.00 26.53 433 ARG A O 1
ATOM 3295 N N . GLY A 1 434 ? -16.336 7.298 -46.854 1.00 26.03 434 GLY A N 1
ATOM 3296 C CA . GLY A 1 434 ? -15.907 8.664 -46.520 1.00 26.03 434 GLY A CA 1
ATOM 3297 C C . GLY A 1 434 ? -14.906 8.866 -45.378 1.00 26.03 434 GLY A C 1
ATOM 3298 O O . GLY A 1 434 ? -15.309 9.209 -44.277 1.00 26.03 434 GLY A O 1
ATOM 3299 N N . ARG A 1 435 ? -13.600 8.855 -45.691 1.00 28.78 435 ARG A N 1
ATOM 3300 C CA . ARG A 1 435 ? -12.592 9.713 -45.030 1.00 28.78 435 ARG A CA 1
ATOM 3301 C C . ARG A 1 435 ? -11.497 10.125 -46.022 1.00 28.78 435 ARG A C 1
ATOM 3303 O O . ARG A 1 435 ? -10.605 9.344 -46.341 1.00 28.78 435 ARG A O 1
ATOM 3310 N N . ARG A 1 436 ? -11.555 11.374 -46.500 1.00 31.64 436 ARG A N 1
ATOM 3311 C CA . ARG A 1 436 ? -10.380 12.077 -47.043 1.00 31.64 436 ARG A CA 1
ATOM 3312 C C . ARG A 1 436 ? -9.505 12.464 -45.846 1.00 31.64 436 ARG A C 1
ATOM 3314 O O . ARG A 1 436 ? -10.010 13.062 -44.905 1.00 31.64 436 ARG A O 1
ATOM 3321 N N . GLY A 1 437 ? -8.229 12.077 -45.867 1.00 31.16 437 GLY A N 1
ATOM 3322 C CA . GLY A 1 437 ? -7.259 12.423 -44.815 1.00 31.16 437 GLY A CA 1
ATOM 3323 C C . GLY A 1 437 ? -6.023 11.517 -44.720 1.00 31.16 437 GLY A C 1
ATOM 3324 O O . GLY A 1 437 ? -5.054 11.890 -44.074 1.00 31.16 437 GLY A O 1
ATOM 3325 N N . GLY A 1 438 ? -6.009 10.350 -45.377 1.00 29.94 438 GLY A N 1
ATOM 3326 C CA . GLY A 1 438 ? -4.898 9.384 -45.270 1.00 29.94 438 GLY A CA 1
ATOM 3327 C C . GLY A 1 438 ? -3.781 9.503 -46.318 1.00 29.94 438 GLY A C 1
ATOM 3328 O O . GLY A 1 438 ? -2.716 8.916 -46.142 1.00 29.94 438 GLY A O 1
ATOM 3329 N N . ALA A 1 439 ? -3.986 10.251 -47.407 1.00 30.73 439 ALA A N 1
ATOM 3330 C CA . ALA A 1 439 ? -3.064 10.226 -48.549 1.00 30.73 439 ALA A CA 1
ATOM 3331 C C . ALA A 1 439 ? -1.802 11.097 -48.369 1.00 30.73 439 ALA A C 1
ATOM 3333 O O . ALA A 1 439 ? -0.772 10.793 -48.963 1.00 30.73 439 ALA A O 1
ATOM 3334 N N . LEU A 1 440 ? -1.833 12.130 -47.514 1.00 30.59 440 LEU A N 1
ATOM 3335 C CA . LEU A 1 440 ? -0.674 13.015 -47.297 1.00 30.59 440 LEU A CA 1
ATOM 3336 C C . LEU A 1 440 ? 0.330 12.508 -46.245 1.00 30.59 440 LEU A C 1
ATOM 3338 O O . LEU A 1 440 ? 1.470 12.969 -46.216 1.00 30.59 440 LEU A O 1
ATOM 3342 N N . VAL A 1 441 ? -0.064 11.568 -45.379 1.00 33.44 441 VAL A N 1
ATOM 3343 C CA . VAL A 1 441 ? 0.805 11.067 -44.296 1.00 33.44 441 VAL A CA 1
ATOM 3344 C C . VAL A 1 441 ? 1.708 9.929 -44.784 1.00 33.44 441 VAL A C 1
ATOM 3346 O O . VAL A 1 441 ? 2.866 9.854 -44.379 1.00 33.44 441 VAL A O 1
ATOM 3349 N N . ARG A 1 442 ? 1.236 9.099 -45.727 1.00 31.86 442 ARG A N 1
ATOM 3350 C CA . ARG A 1 442 ? 2.052 8.027 -46.326 1.00 31.86 442 ARG A CA 1
ATOM 3351 C C . ARG A 1 442 ? 3.213 8.562 -47.171 1.00 31.86 442 ARG A C 1
ATOM 3353 O O . ARG A 1 442 ? 4.329 8.074 -47.016 1.00 31.86 442 ARG A O 1
ATOM 3360 N N . SER A 1 443 ? 3.002 9.615 -47.968 1.00 34.38 443 SER A N 1
ATOM 3361 C CA . SER A 1 443 ? 4.057 10.136 -48.857 1.00 34.38 443 SER A CA 1
ATOM 3362 C C . SER A 1 443 ? 5.208 10.827 -48.110 1.00 34.38 443 SER A C 1
ATOM 3364 O O . SER A 1 443 ? 6.354 10.778 -48.555 1.00 34.38 443 SER A O 1
ATOM 3366 N N . ARG A 1 444 ? 4.951 11.417 -46.930 1.00 35.53 444 ARG A N 1
ATOM 3367 C CA . ARG A 1 444 ? 5.999 12.045 -46.100 1.00 35.53 444 ARG A CA 1
ATOM 3368 C C . ARG A 1 444 ? 6.860 11.040 -45.335 1.00 35.53 444 ARG A C 1
ATOM 3370 O O . ARG A 1 444 ? 8.021 11.341 -45.062 1.00 35.53 444 ARG A O 1
ATOM 3377 N N . ILE A 1 445 ? 6.324 9.863 -45.011 1.00 37.22 445 ILE A N 1
ATOM 3378 C CA . ILE A 1 445 ? 7.070 8.802 -44.321 1.00 37.22 445 ILE A CA 1
ATOM 3379 C C . ILE A 1 445 ? 7.959 8.049 -45.322 1.00 37.22 445 ILE A C 1
ATOM 3381 O O . ILE A 1 445 ? 9.148 7.878 -45.053 1.00 37.22 445 ILE A O 1
ATOM 3385 N N . GLU A 1 446 ? 7.460 7.732 -46.523 1.00 35.22 446 GLU A N 1
ATOM 3386 C CA . GLU A 1 446 ? 8.283 7.131 -47.590 1.00 35.22 446 GLU A CA 1
ATOM 3387 C C . GLU A 1 446 ? 9.434 8.047 -48.042 1.00 35.22 446 GLU A C 1
ATOM 3389 O O . GLU A 1 446 ? 10.561 7.581 -48.224 1.00 35.22 446 GLU A O 1
ATOM 3394 N N . ALA A 1 447 ? 9.206 9.363 -48.140 1.00 34.62 447 ALA A N 1
ATOM 3395 C CA . ALA A 1 447 ? 10.241 10.330 -48.524 1.00 34.62 447 ALA A CA 1
ATOM 3396 C C . ALA A 1 447 ? 11.308 10.584 -47.436 1.00 34.62 447 ALA A C 1
ATOM 3398 O O . ALA A 1 447 ? 12.370 11.145 -47.727 1.00 34.62 447 ALA A O 1
ATOM 3399 N N . ARG A 1 448 ? 11.039 10.202 -46.178 1.00 35.38 448 ARG A N 1
ATOM 3400 C CA . ARG A 1 448 ? 11.996 10.302 -45.062 1.00 35.38 448 ARG A CA 1
ATOM 3401 C C . ARG A 1 448 ? 12.802 9.014 -44.898 1.00 35.38 448 ARG A C 1
ATOM 3403 O O . ARG A 1 448 ? 13.998 9.092 -44.645 1.00 35.38 448 ARG A O 1
ATOM 3410 N N . VAL A 1 449 ? 12.187 7.858 -45.147 1.00 35.59 449 VAL A N 1
ATOM 3411 C CA . VAL A 1 449 ? 12.868 6.552 -45.159 1.00 35.59 449 VAL A CA 1
ATOM 3412 C C . VAL A 1 449 ? 13.819 6.431 -46.356 1.00 35.59 449 VAL A C 1
ATOM 3414 O O . VAL A 1 449 ? 14.961 6.021 -46.173 1.00 35.59 449 VAL A O 1
ATOM 3417 N N . LYS A 1 450 ? 13.434 6.910 -47.551 1.00 36.38 450 LYS A N 1
ATOM 3418 C CA . LYS A 1 450 ? 14.340 6.949 -48.718 1.00 36.38 450 LYS A CA 1
ATOM 3419 C C . LYS A 1 450 ? 15.558 7.863 -48.537 1.00 36.38 450 LYS A C 1
ATOM 3421 O O . LYS A 1 450 ? 16.591 7.597 -49.132 1.00 36.38 450 LYS A O 1
ATOM 3426 N N . ARG A 1 451 ? 15.464 8.911 -47.709 1.00 36.88 451 ARG A N 1
ATOM 3427 C CA . ARG A 1 451 ? 16.590 9.826 -47.433 1.00 36.88 451 ARG A CA 1
ATOM 3428 C C . ARG A 1 451 ? 17.592 9.271 -46.425 1.00 36.88 451 ARG A C 1
ATOM 3430 O O . ARG A 1 451 ? 18.765 9.597 -46.508 1.00 36.88 451 ARG A O 1
ATOM 3437 N N . ILE A 1 452 ? 17.129 8.439 -45.493 1.00 38.09 452 ILE A N 1
ATOM 3438 C CA . ILE A 1 452 ? 17.979 7.798 -44.478 1.00 38.09 452 ILE A CA 1
ATOM 3439 C C . ILE A 1 452 ? 18.721 6.591 -45.071 1.00 38.09 452 ILE A C 1
ATOM 3441 O O . ILE A 1 452 ? 19.834 6.295 -44.659 1.00 38.09 452 ILE A O 1
ATOM 3445 N N . LEU A 1 453 ? 18.139 5.931 -46.076 1.00 35.66 453 LEU A N 1
ATOM 3446 C CA . LEU A 1 453 ? 18.751 4.783 -46.754 1.00 35.66 453 LEU A CA 1
ATOM 3447 C C . LEU A 1 453 ? 19.713 5.161 -47.899 1.00 35.66 453 LEU A C 1
ATOM 3449 O O . LEU A 1 453 ? 20.365 4.274 -48.436 1.00 35.66 453 LEU A O 1
ATOM 3453 N N . ALA A 1 454 ? 19.814 6.441 -48.277 1.00 33.62 454 ALA A N 1
ATOM 3454 C CA . ALA A 1 454 ? 20.602 6.899 -49.430 1.00 33.62 454 ALA A CA 1
ATOM 3455 C C . ALA A 1 454 ? 21.856 7.723 -49.068 1.00 33.62 454 ALA A C 1
ATOM 3457 O O . ALA A 1 454 ? 22.409 8.391 -49.934 1.00 33.62 454 ALA A O 1
ATOM 3458 N N . GLY A 1 455 ? 22.303 7.718 -47.809 1.00 29.52 455 GLY A N 1
ATOM 3459 C CA . GLY A 1 455 ? 23.434 8.541 -47.371 1.00 29.52 455 GLY A CA 1
ATOM 3460 C C . GLY A 1 455 ? 24.314 7.828 -46.358 1.00 29.52 455 GLY A C 1
ATOM 3461 O O . GLY A 1 455 ? 24.236 8.113 -45.167 1.00 29.52 455 GLY A O 1
ATOM 3462 N N . GLY A 1 456 ? 25.138 6.904 -46.840 1.00 26.95 456 GLY A N 1
ATOM 3463 C CA . GLY A 1 456 ? 26.329 6.454 -46.138 1.00 26.95 456 GLY A CA 1
ATOM 3464 C C . GLY A 1 456 ? 27.527 6.772 -47.013 1.00 26.95 456 GLY A C 1
ATOM 3465 O O . GLY A 1 456 ? 27.740 6.064 -47.985 1.00 26.95 456 GLY A O 1
ATOM 3466 N N . GLU A 1 457 ? 28.268 7.828 -46.685 1.00 27.58 457 GLU A N 1
ATOM 3467 C CA . GLU A 1 457 ? 29.684 7.930 -47.027 1.00 27.58 457 GLU A CA 1
ATOM 3468 C C . GLU A 1 457 ? 30.399 8.941 -46.118 1.00 27.58 457 GLU A C 1
ATOM 3470 O O . GLU A 1 457 ? 29.845 9.936 -45.652 1.00 27.58 457 GLU A O 1
ATOM 3475 N N . SER A 1 458 ? 31.630 8.559 -45.818 1.00 30.38 458 SER A N 1
ATOM 3476 C CA . SER A 1 458 ? 32.655 9.117 -44.945 1.00 30.38 458 SER A CA 1
ATOM 3477 C C . SER A 1 458 ? 33.134 10.526 -45.306 1.00 30.38 458 SER A C 1
ATOM 3479 O O . SER A 1 458 ? 33.264 10.855 -46.480 1.00 30.38 458 SER A O 1
ATOM 3481 N N . GLY A 1 459 ? 33.560 11.294 -44.297 1.00 24.14 459 GLY A N 1
ATOM 3482 C CA . GLY A 1 459 ? 34.405 12.475 -44.496 1.00 24.14 459 GLY A CA 1
ATOM 3483 C C . GLY A 1 459 ? 34.689 13.239 -43.203 1.00 24.14 459 GLY A C 1
ATOM 3484 O O . GLY A 1 459 ? 33.856 14.020 -42.751 1.00 24.14 459 GLY A O 1
ATOM 3485 N N . ALA A 1 460 ? 35.871 13.030 -42.619 1.00 26.30 460 ALA A N 1
ATOM 3486 C CA . ALA A 1 460 ? 36.504 14.026 -41.749 1.00 26.30 460 ALA A CA 1
ATOM 3487 C C . ALA A 1 460 ? 36.879 15.272 -42.584 1.00 26.30 460 ALA A C 1
ATOM 3489 O O . ALA A 1 460 ? 37.067 15.145 -43.798 1.00 26.30 460 ALA A O 1
ATOM 3490 N N . PRO A 1 461 ? 37.020 16.460 -41.967 1.00 28.42 461 PRO A N 1
ATOM 3491 C CA . PRO A 1 461 ? 38.388 16.969 -41.833 1.00 28.42 461 PRO A CA 1
ATOM 3492 C C . PRO A 1 461 ? 38.681 17.760 -40.546 1.00 28.42 461 PRO A C 1
ATOM 3494 O O . PRO A 1 461 ? 37.799 18.212 -39.817 1.00 28.42 461 PRO A O 1
ATOM 3497 N N . ASP A 1 462 ? 39.986 17.901 -40.337 1.00 23.53 462 ASP A N 1
ATOM 3498 C CA . ASP A 1 462 ? 40.723 18.526 -39.245 1.00 23.53 462 ASP A CA 1
ATOM 3499 C C . ASP A 1 462 ? 41.132 19.986 -39.573 1.00 23.53 462 ASP A C 1
ATOM 3501 O O . ASP A 1 462 ? 41.304 20.318 -40.746 1.00 23.53 462 ASP A O 1
ATOM 3505 N N . HIS A 1 463 ? 41.402 20.779 -38.517 1.00 25.67 463 HIS A N 1
ATOM 3506 C CA . HIS A 1 463 ? 42.236 22.016 -38.450 1.00 25.67 463 HIS A CA 1
ATOM 3507 C C . HIS A 1 463 ? 41.729 23.309 -39.169 1.00 25.67 463 HIS A C 1
ATOM 3509 O O . HIS A 1 463 ? 41.114 23.240 -40.219 1.00 25.67 463 HIS A O 1
ATOM 3515 N N . ALA A 1 464 ? 41.951 24.570 -38.743 1.00 23.95 464 ALA A N 1
ATOM 3516 C CA . ALA A 1 464 ? 42.739 25.202 -37.675 1.00 23.95 464 ALA A CA 1
ATOM 3517 C C . ALA A 1 464 ? 42.455 26.741 -37.566 1.00 23.95 464 ALA A C 1
ATOM 3519 O O . ALA A 1 464 ? 42.087 27.376 -38.547 1.00 23.95 464 ALA A O 1
ATOM 3520 N N . LEU A 1 465 ? 42.765 27.303 -36.379 1.00 23.70 465 LEU A N 1
ATOM 3521 C CA . LEU A 1 465 ? 43.366 28.630 -36.054 1.00 23.70 465 LEU A CA 1
ATOM 3522 C C . LEU A 1 465 ? 42.625 29.986 -36.228 1.00 23.70 465 LEU A C 1
ATOM 3524 O O . LEU A 1 465 ? 42.483 30.500 -37.330 1.00 23.70 465 LEU A O 1
ATOM 3528 N N . ALA A 1 466 ? 42.389 30.658 -35.083 1.00 23.39 466 ALA A N 1
ATOM 3529 C CA . ALA A 1 466 ? 42.821 32.035 -34.714 1.00 23.39 466 ALA A CA 1
ATOM 3530 C C . ALA A 1 466 ? 42.405 32.288 -33.234 1.00 23.39 466 ALA A C 1
ATOM 3532 O O . ALA A 1 466 ? 41.228 32.187 -32.915 1.00 23.39 466 ALA A O 1
ATOM 3533 N N . GLY A 1 467 ? 43.281 32.396 -32.218 1.00 21.50 467 GLY A N 1
ATOM 3534 C CA . GLY A 1 467 ? 44.186 33.520 -31.910 1.00 21.50 467 GLY A CA 1
ATOM 3535 C C . GLY A 1 467 ? 43.379 34.757 -31.460 1.00 21.50 467 GLY A C 1
ATOM 3536 O O . GLY A 1 467 ? 42.695 35.325 -32.292 1.00 21.50 467 GLY A O 1
ATOM 3537 N N . VAL A 1 468 ? 43.387 35.260 -30.211 1.00 22.50 468 VAL A N 1
ATOM 3538 C CA . VAL A 1 468 ? 44.515 35.967 -29.565 1.00 22.50 468 VAL A CA 1
ATOM 3539 C C . VAL A 1 468 ? 44.104 36.512 -28.157 1.00 22.50 468 VAL A C 1
ATOM 3541 O O . VAL A 1 468 ? 43.104 37.205 -28.030 1.00 22.50 468 VAL A O 1
ATOM 3544 N N . ARG A 1 469 ? 44.952 36.224 -27.145 1.00 21.70 469 ARG A N 1
ATOM 3545 C CA . ARG A 1 469 ? 45.452 37.046 -25.994 1.00 21.70 469 ARG A CA 1
ATOM 3546 C C . ARG A 1 469 ? 44.592 37.499 -24.779 1.00 21.70 469 ARG A C 1
ATOM 3548 O O . ARG A 1 469 ? 43.844 38.460 -24.826 1.00 21.70 469 ARG A O 1
ATOM 3555 N N . SER A 1 470 ? 44.927 36.865 -23.640 1.00 21.95 470 SER A N 1
ATOM 3556 C CA . SER A 1 470 ? 45.512 37.389 -22.370 1.00 21.95 470 SER A CA 1
ATOM 3557 C C . SER A 1 470 ? 44.883 38.539 -21.545 1.00 21.95 470 SER A C 1
ATOM 3559 O O . SER A 1 470 ? 44.730 39.663 -22.005 1.00 21.95 470 SER A O 1
ATOM 3561 N N . ALA A 1 471 ? 44.708 38.227 -20.248 1.00 22.47 471 ALA A N 1
ATOM 3562 C CA . ALA A 1 471 ? 44.417 39.050 -19.050 1.00 22.47 471 ALA A CA 1
ATOM 3563 C C . ALA A 1 471 ? 45.496 40.143 -18.743 1.00 22.47 471 ALA A C 1
ATOM 3565 O O . ALA A 1 471 ? 46.511 40.101 -19.443 1.00 22.47 471 ALA A O 1
ATOM 3566 N N . PRO A 1 472 ? 45.407 41.058 -17.716 1.00 30.00 472 PRO A N 1
ATOM 3567 C CA . PRO A 1 472 ? 45.184 40.740 -16.277 1.00 30.00 472 PRO A CA 1
ATOM 3568 C C . PRO A 1 472 ? 44.536 41.795 -15.306 1.00 30.00 472 PRO A C 1
ATOM 3570 O O . PRO A 1 472 ? 44.601 42.999 -15.498 1.00 30.00 472 PRO A O 1
ATOM 3573 N N . ARG A 1 473 ? 44.032 41.268 -14.166 1.00 23.73 473 ARG A N 1
ATOM 3574 C CA . ARG A 1 473 ? 44.066 41.722 -12.735 1.00 23.73 473 ARG A CA 1
ATOM 3575 C C . ARG A 1 473 ? 43.720 43.176 -12.297 1.00 23.73 473 ARG A C 1
ATOM 3577 O O . ARG A 1 473 ? 44.491 44.087 -12.556 1.00 23.73 473 ARG A O 1
ATOM 3584 N N . ARG A 1 474 ? 42.805 43.315 -11.312 1.00 22.17 474 ARG A N 1
ATOM 3585 C CA . ARG A 1 474 ? 43.029 43.531 -9.840 1.00 22.17 474 ARG A CA 1
ATOM 3586 C C . ARG A 1 474 ? 41.785 44.158 -9.170 1.00 22.17 474 ARG A C 1
ATOM 3588 O O . ARG A 1 474 ? 41.196 45.071 -9.726 1.00 22.17 474 ARG A O 1
ATOM 3595 N N . GLY A 1 475 ? 41.474 43.753 -7.932 1.00 22.97 475 GLY A N 1
ATOM 3596 C CA . GLY A 1 475 ? 40.591 44.511 -7.028 1.00 22.97 475 GLY A CA 1
ATOM 3597 C C . GLY A 1 475 ? 39.919 43.652 -5.954 1.00 22.97 475 GLY A C 1
ATOM 3598 O O . GLY A 1 475 ? 39.049 42.851 -6.255 1.00 22.97 475 GLY A O 1
ATOM 3599 N N . ALA A 1 476 ? 40.364 43.790 -4.710 1.00 22.83 476 ALA A N 1
ATOM 3600 C CA . ALA A 1 476 ? 40.008 42.975 -3.553 1.00 22.83 476 ALA A CA 1
ATOM 3601 C C . ALA A 1 476 ? 38.666 43.351 -2.892 1.00 22.83 476 ALA A C 1
ATOM 3603 O O . ALA A 1 476 ? 38.343 44.532 -2.818 1.00 22.83 476 ALA A O 1
ATOM 3604 N N . ARG A 1 477 ? 37.994 42.384 -2.247 1.00 22.61 477 ARG A N 1
ATOM 3605 C CA . ARG A 1 477 ? 37.741 42.383 -0.787 1.00 22.61 477 ARG A CA 1
ATOM 3606 C C . ARG A 1 477 ? 37.081 41.080 -0.337 1.00 22.61 477 ARG A C 1
ATOM 3608 O O . ARG A 1 477 ? 36.220 40.528 -1.008 1.00 22.61 477 ARG A O 1
ATOM 3615 N N . ALA A 1 478 ? 37.559 40.596 0.802 1.00 23.00 478 ALA A N 1
ATOM 3616 C CA . ALA A 1 478 ? 37.113 39.396 1.483 1.00 23.00 478 ALA A CA 1
ATOM 3617 C C . ALA A 1 478 ? 35.940 39.711 2.414 1.00 23.00 478 ALA A C 1
ATOM 3619 O O . ALA A 1 478 ? 36.005 40.687 3.157 1.00 23.00 478 ALA A O 1
ATOM 3620 N N . GLU A 1 479 ? 34.953 38.821 2.465 1.00 23.08 479 GLU A N 1
ATOM 3621 C CA . GLU A 1 479 ? 34.053 38.713 3.608 1.00 23.08 479 GLU A CA 1
ATOM 3622 C C . GLU A 1 479 ? 33.771 37.230 3.880 1.00 23.08 479 GLU A C 1
ATOM 3624 O O . GLU A 1 479 ? 33.420 36.455 2.990 1.00 23.08 479 GLU A O 1
ATOM 3629 N N . ARG A 1 480 ? 34.066 36.808 5.113 1.00 22.05 480 ARG A N 1
ATOM 3630 C CA . ARG A 1 480 ? 33.937 35.431 5.595 1.00 22.05 480 ARG A CA 1
ATOM 3631 C C . ARG A 1 480 ? 32.514 35.220 6.094 1.00 22.05 480 ARG A C 1
ATOM 3633 O O . ARG A 1 480 ? 32.116 35.899 7.031 1.00 22.05 480 ARG A O 1
ATOM 3640 N N . VAL A 1 481 ? 31.833 34.181 5.616 1.00 24.05 481 VAL A N 1
ATOM 3641 C CA . VAL A 1 481 ? 30.741 33.543 6.366 1.00 24.05 481 VAL A CA 1
ATOM 3642 C C . VAL A 1 481 ? 30.941 32.030 6.311 1.00 24.05 481 VAL A C 1
ATOM 3644 O O . VAL A 1 481 ? 30.999 31.424 5.244 1.00 24.05 481 VAL A O 1
ATOM 3647 N N . ARG A 1 482 ? 31.135 31.434 7.492 1.00 23.03 482 ARG A N 1
ATOM 3648 C CA . ARG A 1 482 ? 31.302 29.993 7.719 1.00 23.03 482 ARG A CA 1
ATOM 3649 C C . ARG A 1 482 ? 29.956 29.286 7.515 1.00 23.03 482 ARG A C 1
ATOM 3651 O O . ARG A 1 482 ? 29.010 29.591 8.232 1.00 23.03 482 ARG A O 1
ATOM 3658 N N . GLY A 1 483 ? 29.895 28.317 6.603 1.00 24.47 483 GLY A N 1
ATOM 3659 C CA . GLY A 1 483 ? 28.816 27.323 6.530 1.00 24.47 483 GLY A CA 1
ATOM 3660 C C . GLY A 1 483 ? 29.227 26.018 7.233 1.00 24.47 483 GLY A C 1
ATOM 3661 O O . GLY A 1 483 ? 30.403 25.652 7.154 1.00 24.47 483 GLY A O 1
ATOM 3662 N N . PRO A 1 484 ? 28.321 25.316 7.940 1.00 26.47 484 PRO A N 1
ATOM 3663 C CA . PRO A 1 484 ? 28.649 24.060 8.599 1.00 26.47 484 PRO A CA 1
ATOM 3664 C C . PRO A 1 484 ? 28.604 22.886 7.612 1.00 26.47 484 PRO A C 1
ATOM 3666 O O . PRO A 1 484 ? 27.697 22.764 6.789 1.00 26.47 484 PRO A O 1
ATOM 3669 N N . ALA A 1 485 ? 29.594 22.004 7.733 1.00 23.97 485 ALA A N 1
ATOM 3670 C CA . ALA A 1 485 ? 29.659 20.721 7.051 1.00 23.97 485 ALA A CA 1
ATOM 3671 C C . ALA A 1 485 ? 28.579 19.765 7.592 1.00 23.97 485 ALA A C 1
ATOM 3673 O O . ALA A 1 485 ? 28.493 19.540 8.798 1.00 23.97 485 ALA A O 1
ATOM 3674 N N . VAL A 1 486 ? 27.786 19.170 6.698 1.00 26.27 486 VAL A N 1
ATOM 3675 C CA . VAL A 1 486 ? 26.862 18.073 7.015 1.00 26.27 486 VAL A CA 1
ATOM 3676 C C . VAL A 1 486 ? 27.453 16.783 6.452 1.00 26.27 486 VAL A C 1
ATOM 3678 O O . VAL A 1 486 ? 27.332 16.496 5.266 1.00 26.27 486 VAL A O 1
ATOM 3681 N N . GLY A 1 487 ? 28.109 16.012 7.319 1.00 23.70 487 GLY A N 1
ATOM 3682 C CA . GLY A 1 487 ? 28.376 14.593 7.100 1.00 23.70 487 GLY A CA 1
ATOM 3683 C C . GLY A 1 487 ? 27.178 13.786 7.597 1.00 23.70 487 GLY A C 1
ATOM 3684 O O . GLY A 1 487 ? 26.853 13.821 8.783 1.00 23.70 487 GLY A O 1
ATOM 3685 N N . ALA A 1 488 ? 26.484 13.097 6.695 1.00 25.86 488 ALA A N 1
ATOM 3686 C CA . ALA A 1 488 ? 25.344 12.256 7.034 1.00 25.86 488 ALA A CA 1
ATOM 3687 C C . ALA A 1 488 ? 25.826 10.880 7.523 1.00 25.86 488 ALA A C 1
ATOM 3689 O O . ALA A 1 488 ? 26.298 10.064 6.737 1.00 25.86 488 ALA A O 1
ATOM 3690 N N . ALA A 1 489 ? 25.683 10.619 8.823 1.00 25.58 489 ALA A N 1
ATOM 3691 C CA . ALA A 1 489 ? 25.826 9.288 9.402 1.00 25.58 489 ALA A CA 1
ATOM 3692 C C . ALA A 1 489 ? 24.531 8.483 9.186 1.00 25.58 489 ALA A C 1
ATOM 3694 O O . ALA A 1 489 ? 23.456 8.852 9.666 1.00 25.58 489 ALA A O 1
ATOM 3695 N N . SER A 1 490 ? 24.632 7.373 8.458 1.00 27.44 490 SER A N 1
ATOM 3696 C CA . SER A 1 490 ? 23.619 6.320 8.384 1.00 27.44 490 SER A CA 1
ATOM 3697 C C . SER A 1 490 ? 23.621 5.529 9.694 1.00 27.44 490 SER A C 1
ATOM 3699 O O . SER A 1 490 ? 24.624 4.911 10.029 1.00 27.44 490 SER A O 1
ATOM 3701 N N . GLY A 1 491 ? 22.522 5.560 10.453 1.00 26.12 491 GLY A N 1
ATOM 3702 C CA . GLY A 1 491 ? 22.384 4.795 11.696 1.00 26.12 491 GLY A CA 1
ATOM 3703 C C . GLY A 1 491 ? 21.131 3.923 11.698 1.00 26.12 491 GLY A C 1
ATOM 3704 O O . GLY A 1 491 ? 20.029 4.416 11.431 1.00 26.12 491 GLY A O 1
ATOM 3705 N N . VAL A 1 492 ? 21.289 2.639 12.029 1.00 29.44 492 VAL A N 1
ATOM 3706 C CA . VAL A 1 492 ? 20.191 1.704 12.312 1.00 29.44 492 VAL A CA 1
ATOM 3707 C C . VAL A 1 492 ? 19.693 1.921 13.743 1.00 29.44 492 VAL A C 1
ATOM 3709 O O . VAL A 1 492 ? 20.469 2.097 14.680 1.00 29.44 492 VAL A O 1
ATOM 3712 N N . ARG A 1 493 ? 18.368 1.921 13.944 1.00 30.34 493 ARG A N 1
ATOM 3713 C CA . ARG A 1 493 ? 17.747 2.100 15.268 1.00 30.34 493 ARG A CA 1
ATOM 3714 C C . ARG A 1 493 ? 17.093 0.788 15.705 1.00 30.34 493 ARG A C 1
ATOM 3716 O O . ARG A 1 493 ? 16.020 0.435 15.223 1.00 30.34 493 ARG A O 1
ATOM 3723 N N . VAL A 1 494 ? 17.709 0.079 16.650 1.00 29.53 494 VAL A N 1
ATOM 3724 C CA . VAL A 1 494 ? 17.116 -1.119 17.269 1.00 29.53 494 VAL A CA 1
ATOM 3725 C C . VAL A 1 494 ? 16.262 -0.691 18.468 1.00 29.53 494 VAL A C 1
ATOM 3727 O O . VAL A 1 494 ? 16.764 -0.071 19.406 1.00 29.53 494 VAL A O 1
ATOM 3730 N N . ARG A 1 495 ? 14.954 -0.985 18.447 1.00 30.00 495 ARG A N 1
ATOM 3731 C CA . ARG A 1 495 ? 14.012 -0.634 19.527 1.00 30.00 495 ARG A CA 1
ATOM 3732 C C . ARG A 1 495 ? 13.522 -1.901 20.223 1.00 30.00 495 ARG A C 1
ATOM 3734 O O . ARG A 1 495 ? 12.836 -2.713 19.614 1.00 30.00 495 ARG A O 1
ATOM 3741 N N . PHE A 1 496 ? 13.806 -2.034 21.517 1.00 31.92 496 PHE A N 1
ATOM 3742 C CA . PHE A 1 496 ? 13.260 -3.106 22.353 1.00 31.92 496 PHE A CA 1
ATOM 3743 C C . PHE A 1 496 ? 12.076 -2.579 23.167 1.00 31.92 496 PHE A C 1
ATOM 3745 O O . PHE A 1 496 ? 12.218 -1.613 23.916 1.00 31.92 496 PHE A O 1
ATOM 3752 N N . THR A 1 497 ? 10.913 -3.221 23.054 1.00 28.14 497 THR A N 1
ATOM 3753 C CA . THR A 1 497 ? 9.770 -2.970 23.949 1.00 28.14 497 THR A CA 1
ATOM 3754 C C . THR A 1 497 ? 9.683 -4.095 24.985 1.00 28.14 497 THR A C 1
ATOM 3756 O O . THR A 1 497 ? 10.009 -5.244 24.693 1.00 28.14 497 THR A O 1
ATOM 3759 N N . ARG A 1 498 ? 9.339 -3.769 26.237 1.00 28.42 498 ARG A N 1
ATOM 3760 C CA . ARG A 1 498 ? 8.985 -4.752 27.275 1.00 28.42 498 ARG A CA 1
ATOM 3761 C C . ARG A 1 498 ? 7.461 -4.741 27.402 1.00 28.42 498 ARG A C 1
ATOM 3763 O O . ARG A 1 498 ? 6.902 -3.682 27.667 1.00 28.42 498 ARG A O 1
ATOM 3770 N N . ARG A 1 499 ? 6.799 -5.890 27.252 1.00 25.59 499 ARG A N 1
ATOM 3771 C CA . ARG A 1 499 ? 5.448 -6.104 27.796 1.00 25.59 499 ARG A CA 1
ATOM 3772 C C . ARG A 1 499 ? 5.590 -6.814 29.151 1.00 25.59 499 ARG A C 1
ATOM 3774 O O . ARG A 1 499 ? 6.401 -7.735 29.237 1.00 25.59 499 ARG A O 1
ATOM 3781 N N . PRO A 1 500 ? 4.860 -6.413 30.204 1.00 24.80 500 PRO A N 1
ATOM 3782 C CA . PRO A 1 500 ? 4.815 -7.185 31.437 1.00 24.80 500 PRO A CA 1
ATOM 3783 C C . PRO A 1 500 ? 3.994 -8.463 31.216 1.00 24.80 500 PRO A C 1
ATOM 3785 O O . PRO A 1 500 ? 2.910 -8.428 30.636 1.00 24.80 500 PRO A O 1
ATOM 3788 N N . VAL A 1 501 ? 4.534 -9.590 31.674 1.00 24.64 501 VAL A N 1
ATOM 3789 C CA . VAL A 1 501 ? 3.834 -10.874 31.768 1.00 24.64 501 VAL A CA 1
ATOM 3790 C C . VAL A 1 501 ? 3.080 -10.871 33.094 1.00 24.64 501 VAL A C 1
ATOM 3792 O O . VAL A 1 501 ? 3.702 -10.857 34.151 1.00 24.64 501 VAL A O 1
ATOM 3795 N N . SER A 1 502 ? 1.750 -10.866 33.059 1.00 23.98 502 SER A N 1
ATOM 3796 C CA . SER A 1 502 ? 0.931 -11.184 34.228 1.00 23.98 502 SER A CA 1
ATOM 3797 C C . SER A 1 502 ? 0.726 -12.697 34.277 1.00 23.98 502 SER A C 1
ATOM 3799 O O . SER A 1 502 ? -0.113 -13.245 33.562 1.00 23.98 502 SER A O 1
ATOM 3801 N N . THR A 1 503 ? 1.512 -13.375 35.105 1.00 23.97 503 THR A N 1
ATOM 3802 C CA . THR A 1 503 ? 1.226 -14.726 35.594 1.00 23.97 503 THR A CA 1
ATOM 3803 C C . THR A 1 503 ? -0.002 -14.675 36.503 1.00 23.97 503 THR A C 1
ATOM 3805 O O . THR A 1 503 ? 0.065 -14.156 37.614 1.00 23.97 503 THR A O 1
ATOM 3808 N N . LEU A 1 504 ? -1.129 -15.207 36.030 1.00 24.09 504 LEU A N 1
ATOM 3809 C CA . LEU A 1 504 ? -2.288 -15.529 36.863 1.00 24.09 504 LEU A CA 1
ATOM 3810 C C . LEU A 1 504 ? -1.985 -16.828 37.620 1.00 24.09 504 LEU A C 1
ATOM 3812 O O . LEU A 1 504 ? -2.038 -17.917 37.054 1.00 24.09 504 LEU A O 1
ATOM 3816 N N . SER A 1 505 ? -1.627 -16.682 38.895 1.00 22.83 505 SER A N 1
ATOM 3817 C CA . SER A 1 505 ? -1.611 -17.765 39.877 1.00 22.83 505 SER A CA 1
ATOM 3818 C C . SER A 1 505 ? -3.047 -18.043 40.323 1.00 22.83 505 SER A C 1
ATOM 3820 O O . SER A 1 505 ? -3.736 -17.149 40.814 1.00 22.83 505 SER A O 1
ATOM 3822 N N . PHE A 1 506 ? -3.502 -19.278 40.122 1.00 23.14 506 PHE A N 1
ATOM 3823 C CA . PHE A 1 506 ? -4.743 -19.801 40.684 1.00 23.14 506 PHE A CA 1
ATOM 3824 C C . PHE A 1 506 ? -4.490 -20.142 42.160 1.00 23.14 506 PHE A C 1
ATOM 3826 O O . PHE A 1 506 ? -3.830 -21.133 42.467 1.00 23.14 506 PHE A O 1
ATOM 3833 N N . ALA A 1 507 ? -5.008 -19.328 43.079 1.00 22.66 507 ALA A N 1
ATOM 3834 C CA . ALA A 1 507 ? -5.047 -19.667 44.496 1.00 22.66 507 ALA A CA 1
ATOM 3835 C C . ALA A 1 507 ? -6.254 -20.581 44.763 1.00 22.66 507 ALA A C 1
ATOM 3837 O O . ALA A 1 507 ? -7.403 -20.148 44.679 1.00 22.66 507 ALA A O 1
ATOM 3838 N N . ARG A 1 508 ? -5.991 -21.851 45.087 1.00 24.52 508 ARG A N 1
ATOM 3839 C CA . ARG A 1 508 ? -6.935 -22.723 45.798 1.00 24.52 508 ARG A CA 1
ATOM 3840 C C . ARG A 1 508 ? -6.536 -22.738 47.270 1.00 24.52 508 ARG A C 1
ATOM 3842 O O . ARG A 1 508 ? -5.444 -23.172 47.617 1.00 24.52 508 ARG A O 1
ATOM 3849 N N . SER A 1 509 ? -7.436 -22.249 48.110 1.00 21.52 509 SER A N 1
ATOM 3850 C CA . SER A 1 509 ? -7.400 -22.363 49.563 1.00 21.52 509 SER A CA 1
ATOM 3851 C C . SER A 1 509 ? -7.664 -23.807 49.994 1.00 21.52 509 SER A C 1
ATOM 3853 O O . SER A 1 509 ? -8.769 -24.294 49.767 1.00 21.52 509 SER A O 1
ATOM 3855 N N . VAL A 1 510 ? -6.704 -24.456 50.653 1.00 24.62 510 VAL A N 1
ATOM 3856 C CA . VAL A 1 510 ? -6.971 -25.475 51.681 1.00 24.62 510 VAL A CA 1
ATOM 3857 C C . VAL A 1 510 ? -5.888 -25.354 52.754 1.00 24.62 510 VAL A C 1
ATOM 3859 O O . VAL A 1 510 ? -4.696 -25.285 52.471 1.00 24.62 510 VAL A O 1
ATOM 3862 N N . SER A 1 511 ? -6.368 -25.254 53.982 1.00 22.30 511 SER A N 1
ATOM 3863 C CA . SER A 1 511 ? -5.692 -25.175 55.268 1.00 22.30 511 SER A CA 1
ATOM 3864 C C . SER A 1 511 ? -4.927 -26.452 55.637 1.00 22.30 511 SER A C 1
ATOM 3866 O O . SER A 1 511 ? -5.406 -27.545 55.359 1.00 22.30 511 SER A O 1
ATOM 3868 N N . ALA A 1 512 ? -3.796 -26.288 56.338 1.00 24.30 512 ALA A N 1
ATOM 3869 C CA . ALA A 1 512 ? -3.382 -27.016 57.555 1.00 24.30 512 ALA A CA 1
ATOM 3870 C C . ALA A 1 512 ? -1.852 -27.156 57.662 1.00 24.30 512 ALA A C 1
ATOM 3872 O O . ALA A 1 512 ? -1.180 -27.490 56.693 1.00 24.30 512 ALA A O 1
ATOM 3873 N N . GLY A 1 513 ? -1.345 -27.020 58.891 1.00 22.67 513 GLY A N 1
ATOM 3874 C CA . GLY A 1 513 ? -0.246 -27.862 59.371 1.00 22.67 513 GLY A CA 1
ATOM 3875 C C . GLY A 1 513 ? 1.147 -27.244 59.382 1.00 22.67 513 GLY A C 1
ATOM 3876 O O . GLY A 1 513 ? 1.794 -27.092 58.356 1.00 22.67 513 GLY A O 1
ATOM 3877 N N . ALA A 1 514 ? 1.616 -26.958 60.592 1.00 22.83 514 ALA A N 1
ATOM 3878 C CA . ALA A 1 514 ? 2.987 -26.623 60.944 1.00 22.83 514 ALA A CA 1
ATOM 3879 C C . ALA A 1 514 ? 4.020 -27.685 60.507 1.00 22.83 514 ALA A C 1
ATOM 3881 O O . ALA A 1 514 ? 3.692 -28.862 60.399 1.00 22.83 514 ALA A O 1
ATOM 3882 N N . VAL A 1 515 ? 5.288 -27.278 60.370 1.00 25.59 515 VAL A N 1
AT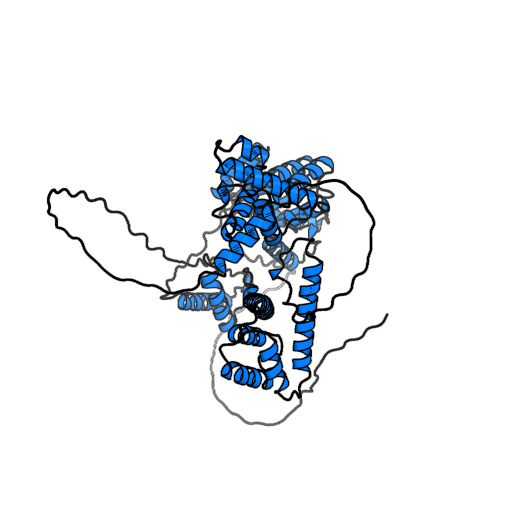OM 3883 C CA . VAL A 1 515 ? 6.439 -27.722 61.193 1.00 25.59 515 VAL A CA 1
ATOM 3884 C C . VAL A 1 515 ? 7.758 -27.287 60.531 1.00 25.59 515 VAL A C 1
ATOM 3886 O O . VAL A 1 515 ? 7.883 -27.129 59.321 1.00 25.59 515 VAL A O 1
ATOM 3889 N N . ALA A 1 516 ? 8.711 -27.005 61.412 1.00 24.09 516 ALA A N 1
ATOM 3890 C CA . ALA A 1 516 ? 10.019 -26.407 61.243 1.00 24.09 516 ALA A CA 1
ATOM 3891 C C . ALA A 1 516 ? 11.038 -27.172 60.374 1.00 24.09 516 ALA A C 1
ATOM 3893 O O . ALA A 1 516 ? 10.915 -28.366 60.126 1.00 24.09 516 ALA A O 1
ATOM 3894 N N . SER A 1 517 ? 12.142 -26.455 60.119 1.00 25.97 517 SER A N 1
ATOM 3895 C CA . SER A 1 517 ? 13.552 -26.887 60.213 1.00 25.97 517 SER A CA 1
ATOM 3896 C C . SER A 1 517 ? 14.406 -26.812 58.932 1.00 25.97 517 SER A C 1
ATOM 3898 O O . SER A 1 517 ? 14.276 -27.579 57.993 1.00 25.97 517 SER A O 1
ATOM 3900 N N . ARG A 1 518 ? 15.247 -25.766 58.959 1.00 26.28 518 ARG A N 1
ATOM 3901 C CA . ARG A 1 518 ? 16.672 -25.589 58.606 1.00 26.28 518 ARG A CA 1
ATOM 3902 C C . ARG A 1 518 ? 17.432 -26.520 57.615 1.00 26.28 518 ARG A C 1
ATOM 3904 O O . ARG A 1 518 ? 17.072 -27.665 57.403 1.00 26.28 518 ARG A O 1
ATOM 3911 N N . PRO A 1 519 ? 18.535 -25.985 57.033 1.00 45.03 519 PRO A N 1
ATOM 3912 C CA . PRO A 1 519 ? 19.153 -26.391 55.763 1.00 45.03 519 PRO A CA 1
ATOM 3913 C C . PRO A 1 519 ? 20.438 -27.219 55.954 1.00 45.03 519 PRO A C 1
ATOM 3915 O O . PRO A 1 519 ? 20.904 -27.312 57.080 1.00 45.03 519 PRO A O 1
ATOM 3918 N N . GLU A 1 520 ? 21.070 -27.698 54.866 1.00 25.56 520 GLU A N 1
ATOM 3919 C CA . GLU A 1 520 ? 22.529 -27.573 54.633 1.00 25.56 520 GLU A CA 1
ATOM 3920 C C . GLU A 1 520 ? 23.066 -28.211 53.318 1.00 25.56 520 GLU A C 1
ATOM 3922 O O . GLU A 1 520 ? 22.673 -29.300 52.924 1.00 25.56 520 GLU A O 1
ATOM 3927 N N . ARG A 1 521 ? 24.022 -27.478 52.703 1.00 25.72 521 ARG A N 1
ATOM 3928 C CA . ARG A 1 521 ? 25.333 -27.869 52.096 1.00 25.72 521 ARG A CA 1
ATOM 3929 C C . ARG A 1 521 ? 25.403 -28.950 50.994 1.00 25.72 521 ARG A C 1
ATOM 3931 O O . ARG A 1 521 ? 25.022 -30.088 51.181 1.00 25.72 521 ARG A O 1
ATOM 3938 N N . LYS A 1 522 ? 25.873 -28.605 49.780 1.00 25.81 522 LYS A N 1
ATOM 3939 C CA . LYS A 1 522 ? 27.274 -28.443 49.267 1.00 25.81 522 LYS A CA 1
ATOM 3940 C C . LYS A 1 522 ? 28.037 -29.756 48.970 1.00 25.81 522 LYS A C 1
ATOM 3942 O O . LYS A 1 522 ? 28.317 -30.499 49.900 1.00 25.81 522 LYS A O 1
ATOM 3947 N N . ARG A 1 523 ? 28.537 -29.846 47.716 1.00 26.22 523 ARG A N 1
ATOM 3948 C CA . ARG A 1 523 ? 29.786 -30.459 47.146 1.00 26.22 523 ARG A CA 1
ATOM 3949 C C . ARG A 1 523 ? 29.423 -31.221 45.849 1.00 26.22 523 ARG A C 1
ATOM 3951 O O . ARG A 1 523 ? 28.555 -32.072 45.897 1.00 26.22 523 ARG A O 1
ATOM 3958 N N . ALA A 1 524 ? 29.815 -30.831 44.630 1.00 26.89 524 ALA A N 1
ATOM 3959 C CA . ALA A 1 524 ? 31.137 -30.656 44.001 1.00 26.89 524 ALA A CA 1
ATOM 3960 C C . ALA A 1 524 ? 31.936 -31.967 43.836 1.00 26.89 524 ALA A C 1
ATOM 3962 O O . ALA A 1 524 ? 32.454 -32.456 44.834 1.00 26.89 524 ALA A O 1
ATOM 3963 N N . ALA A 1 525 ? 32.065 -32.470 42.593 1.00 26.23 525 ALA A N 1
ATOM 3964 C CA . ALA A 1 525 ? 33.331 -32.820 41.910 1.00 26.23 525 ALA A CA 1
ATOM 3965 C C . ALA A 1 525 ? 33.133 -33.743 40.674 1.00 26.23 525 ALA A C 1
ATOM 3967 O O . ALA A 1 525 ? 32.411 -34.731 40.716 1.00 26.23 525 ALA A O 1
ATOM 3968 N N . HIS A 1 526 ? 33.820 -33.377 39.588 1.00 26.36 526 HIS A N 1
ATOM 3969 C CA . HIS A 1 526 ? 34.225 -34.147 38.387 1.00 26.36 526 HIS A CA 1
ATOM 3970 C C . HIS A 1 526 ? 35.415 -35.108 38.734 1.00 26.36 526 HIS A C 1
ATOM 3972 O O . HIS A 1 526 ? 35.795 -35.071 39.906 1.00 26.36 526 HIS A O 1
ATOM 3978 N N . PRO A 1 527 ? 36.145 -35.831 37.823 1.00 46.47 527 PRO A N 1
ATOM 3979 C CA . PRO A 1 527 ? 36.032 -36.100 36.361 1.00 46.47 527 PRO A CA 1
ATOM 3980 C C . PRO A 1 527 ? 36.423 -37.560 35.905 1.00 46.47 527 PRO A C 1
ATOM 3982 O O . PRO A 1 527 ? 36.674 -38.426 36.733 1.00 46.47 527 PRO A O 1
ATOM 3985 N N . TYR A 1 528 ? 36.566 -37.757 34.571 1.00 26.36 528 TYR A N 1
ATOM 3986 C CA . TYR A 1 528 ? 37.148 -38.891 33.790 1.00 26.36 528 TYR A CA 1
ATOM 3987 C C . TYR A 1 528 ? 36.335 -40.202 33.742 1.00 26.36 528 TYR A C 1
ATOM 3989 O O . TYR A 1 528 ? 35.786 -40.629 34.740 1.00 26.36 528 TYR A O 1
ATOM 3997 N N . GLY A 1 529 ? 36.182 -40.949 32.643 1.00 25.05 529 GLY A N 1
ATOM 3998 C CA . GLY A 1 529 ? 36.751 -40.973 31.292 1.00 25.05 529 GLY A CA 1
ATOM 3999 C C . GLY A 1 529 ? 36.759 -42.448 30.840 1.00 25.05 529 GLY A C 1
ATOM 4000 O O . GLY A 1 529 ? 37.196 -43.295 31.608 1.00 25.05 529 GLY A O 1
ATOM 4001 N N . GLY A 1 530 ? 36.270 -42.797 29.641 1.00 25.52 530 GLY A N 1
ATOM 4002 C CA . GLY A 1 530 ? 36.396 -44.179 29.139 1.00 25.52 530 GLY A CA 1
ATOM 4003 C C . GLY A 1 530 ? 35.418 -44.580 28.033 1.00 25.52 530 GLY A C 1
ATOM 4004 O O . GLY A 1 530 ? 34.224 -44.730 28.262 1.00 25.52 530 GLY A O 1
ATOM 4005 N N . ARG A 1 531 ? 35.948 -44.782 26.822 1.00 27.20 531 ARG A N 1
ATOM 4006 C CA . ARG A 1 531 ? 35.271 -45.401 25.670 1.00 27.20 531 ARG A CA 1
ATOM 4007 C C . ARG A 1 531 ? 35.266 -46.929 25.818 1.00 27.20 531 ARG A C 1
ATOM 4009 O O . ARG A 1 531 ? 36.323 -47.489 26.070 1.00 27.20 531 ARG A O 1
ATOM 4016 N N . SER A 1 532 ? 34.171 -47.604 25.463 1.00 27.20 532 SER A N 1
ATOM 4017 C CA . SER A 1 532 ? 34.212 -48.832 24.644 1.00 27.20 532 SER A CA 1
ATOM 4018 C C . SER A 1 532 ? 32.837 -49.115 24.013 1.00 27.20 532 SER A C 1
ATOM 4020 O O . SER A 1 532 ? 31.818 -48.579 24.437 1.00 27.20 532 SER A O 1
ATOM 4022 N N . ARG A 1 533 ? 32.859 -49.839 22.891 1.00 27.91 533 ARG A N 1
ATOM 4023 C CA . ARG A 1 533 ? 31.810 -49.980 21.867 1.00 27.91 533 ARG A CA 1
ATOM 4024 C C . ARG A 1 533 ? 30.953 -51.245 22.057 1.00 27.91 533 ARG A C 1
ATOM 4026 O O . ARG A 1 533 ? 31.391 -52.185 22.705 1.00 27.91 533 ARG A O 1
ATOM 4033 N N . THR A 1 534 ? 29.881 -51.305 21.247 1.00 27.66 534 THR A N 1
ATOM 4034 C CA . THR A 1 534 ? 29.097 -52.477 20.760 1.00 27.66 534 THR A CA 1
ATOM 4035 C C . THR A 1 534 ? 28.024 -52.997 21.717 1.00 27.66 534 THR A C 1
ATOM 4037 O O . THR A 1 534 ? 28.286 -53.095 22.900 1.00 27.66 534 THR A O 1
ATOM 4040 N N . ARG A 1 535 ? 26.783 -53.346 21.351 1.00 27.23 535 ARG A N 1
ATOM 4041 C CA . ARG A 1 535 ? 25.913 -53.492 20.150 1.00 27.23 535 ARG A CA 1
ATOM 4042 C C . ARG A 1 535 ? 24.498 -53.123 20.680 1.00 27.23 535 ARG A C 1
ATOM 4044 O O . ARG A 1 535 ? 24.286 -53.222 21.878 1.00 27.23 535 ARG A O 1
ATOM 4051 N N . GLY A 1 536 ? 23.459 -52.715 19.967 1.00 24.56 536 GLY A N 1
ATOM 4052 C CA . GLY A 1 536 ? 23.052 -52.759 18.571 1.00 24.56 536 GLY A CA 1
ATOM 4053 C C . GLY A 1 536 ? 21.516 -52.668 18.590 1.00 24.56 536 GLY A C 1
ATOM 4054 O O . GLY A 1 536 ? 20.902 -53.293 19.444 1.00 24.56 536 GLY A O 1
ATOM 4055 N N . ALA A 1 537 ? 20.905 -51.876 17.711 1.00 26.91 537 ALA A N 1
ATOM 4056 C CA . ALA A 1 537 ? 19.522 -52.039 17.246 1.00 26.91 537 ALA A CA 1
ATOM 4057 C C . ALA A 1 537 ? 19.235 -50.989 16.160 1.00 26.91 537 ALA A C 1
ATOM 4059 O O . ALA A 1 537 ? 19.634 -49.833 16.271 1.00 26.91 537 ALA A O 1
ATOM 4060 N N . LEU A 1 538 ? 18.595 -51.453 15.090 1.00 30.09 538 LEU A N 1
ATOM 4061 C CA . LEU A 1 538 ? 18.289 -50.773 13.830 1.00 30.09 538 LEU A CA 1
ATOM 4062 C C . LEU A 1 538 ? 17.512 -49.451 13.971 1.00 30.09 538 LEU A C 1
ATOM 4064 O O . LEU A 1 538 ? 16.720 -49.301 14.900 1.00 30.09 538 LEU A O 1
ATOM 4068 N N . PRO A 1 539 ? 17.553 -48.606 12.922 1.00 31.30 539 PRO A N 1
ATOM 4069 C CA . PRO A 1 539 ? 16.335 -47.941 12.490 1.00 31.30 539 PRO A CA 1
ATOM 4070 C C . PRO A 1 539 ? 15.979 -48.216 11.023 1.00 31.30 539 PRO A C 1
ATOM 4072 O O . PRO A 1 539 ? 16.799 -48.222 10.104 1.00 31.30 539 PRO A O 1
ATOM 4075 N N . VAL A 1 540 ? 14.680 -48.439 10.877 1.00 26.69 540 VAL A N 1
ATOM 4076 C CA . VAL A 1 540 ? 13.871 -48.683 9.689 1.00 26.69 540 VAL A CA 1
ATOM 4077 C C . VAL A 1 540 ? 13.877 -47.469 8.751 1.00 26.69 540 VAL A C 1
ATOM 4079 O O . VAL A 1 540 ? 13.705 -46.331 9.182 1.00 26.69 540 VAL A O 1
ATOM 4082 N N . ARG A 1 541 ? 14.027 -47.725 7.445 1.00 24.20 541 ARG A N 1
ATOM 4083 C CA . ARG A 1 541 ? 13.716 -46.782 6.359 1.00 24.20 541 ARG A CA 1
ATOM 4084 C C . ARG A 1 541 ? 12.204 -46.715 6.153 1.00 24.20 541 ARG A C 1
ATOM 4086 O O . ARG A 1 541 ? 11.610 -47.761 5.943 1.00 24.20 541 ARG A O 1
ATOM 4093 N N . PHE A 1 542 ? 11.645 -45.515 6.007 1.00 25.39 542 PHE A N 1
ATOM 4094 C CA . PHE A 1 542 ? 10.551 -45.279 5.059 1.00 25.39 542 PHE A CA 1
ATOM 4095 C C . PHE A 1 542 ? 10.687 -43.889 4.438 1.00 25.39 542 PHE A C 1
ATOM 4097 O O . PHE A 1 542 ? 10.684 -42.874 5.129 1.00 25.39 542 PHE A O 1
ATOM 4104 N N . GLY A 1 543 ? 10.842 -43.875 3.115 1.00 23.42 543 GLY A N 1
ATOM 4105 C CA . GLY A 1 543 ? 10.648 -42.694 2.288 1.00 23.42 543 GLY A CA 1
ATOM 4106 C C . GLY A 1 543 ? 9.177 -42.541 1.913 1.00 23.42 543 GLY A C 1
ATOM 4107 O O . GLY A 1 543 ? 8.432 -43.519 1.890 1.00 23.42 543 GLY A O 1
ATOM 4108 N N . VAL A 1 544 ? 8.780 -41.318 1.570 1.00 27.83 544 VAL A N 1
ATOM 4109 C CA . VAL A 1 544 ? 7.507 -41.041 0.901 1.00 27.83 544 VAL A CA 1
ATOM 4110 C C . VAL A 1 544 ? 7.774 -40.058 -0.235 1.00 27.83 544 VAL A C 1
ATOM 4112 O O . VAL A 1 544 ? 8.085 -38.891 -0.012 1.00 27.83 544 VAL A O 1
ATOM 4115 N N . GLY A 1 545 ? 7.687 -40.583 -1.457 1.00 23.72 545 GLY A N 1
ATOM 4116 C CA . GLY A 1 545 ? 7.445 -39.833 -2.686 1.00 23.72 545 GLY A CA 1
ATOM 4117 C C . GLY A 1 545 ? 5.942 -39.786 -3.024 1.00 23.72 545 GLY A C 1
ATOM 4118 O O . GLY A 1 545 ? 5.126 -40.336 -2.285 1.00 23.72 545 GLY A O 1
ATOM 4119 N N . PRO A 1 546 ? 5.568 -39.116 -4.127 1.00 35.78 546 PRO A N 1
ATOM 4120 C CA . PRO A 1 546 ? 4.280 -38.443 -4.310 1.00 35.78 546 PRO A CA 1
ATOM 4121 C C . PRO A 1 546 ? 3.187 -39.341 -4.910 1.00 35.78 546 PRO A C 1
ATOM 4123 O O . PRO A 1 546 ? 3.478 -40.345 -5.558 1.00 35.78 546 PRO A O 1
ATOM 4126 N N . ARG A 1 547 ? 1.915 -38.935 -4.782 1.00 27.11 547 ARG A N 1
ATOM 4127 C CA . ARG A 1 547 ? 0.798 -39.500 -5.558 1.00 27.11 547 ARG A CA 1
ATOM 4128 C C . ARG A 1 547 ? -0.028 -38.407 -6.235 1.00 27.11 547 ARG A C 1
ATOM 4130 O O . ARG A 1 547 ? -0.532 -37.502 -5.581 1.00 27.11 547 ARG A O 1
ATOM 4137 N N . HIS A 1 548 ? -0.156 -38.533 -7.553 1.00 29.62 548 HIS A N 1
ATOM 4138 C CA . HIS A 1 548 ? -1.293 -38.055 -8.339 1.00 29.62 548 HIS A CA 1
ATOM 4139 C C . HIS A 1 548 ? -2.421 -39.100 -8.287 1.00 29.62 548 HIS A C 1
ATOM 4141 O O . HIS A 1 548 ? -2.140 -40.293 -8.172 1.00 29.62 548 HIS A O 1
ATOM 4147 N N . GLY A 1 549 ? -3.669 -38.659 -8.447 1.00 24.59 549 GLY A N 1
ATOM 4148 C CA . GLY A 1 549 ? -4.825 -39.521 -8.701 1.00 24.59 549 GLY A CA 1
ATOM 4149 C C . GLY A 1 549 ? -6.096 -38.701 -8.930 1.00 24.59 549 GLY A C 1
ATOM 4150 O O . GLY A 1 549 ? -6.586 -38.059 -8.009 1.00 24.59 549 GLY A O 1
ATOM 4151 N N . ILE A 1 550 ? -6.584 -38.707 -10.171 1.00 30.08 550 ILE A N 1
ATOM 4152 C CA . ILE A 1 550 ? -7.876 -38.173 -10.632 1.00 30.08 550 ILE A CA 1
ATOM 4153 C C . ILE A 1 550 ? -8.933 -39.279 -10.475 1.00 30.08 550 ILE A C 1
ATOM 4155 O O . ILE A 1 550 ? -8.619 -40.409 -10.840 1.00 30.08 550 ILE A O 1
ATOM 4159 N N . ALA A 1 551 ? -10.144 -38.947 -9.996 1.00 27.30 551 ALA A N 1
ATOM 4160 C CA . ALA A 1 551 ? -11.464 -39.437 -10.459 1.00 27.30 551 ALA A CA 1
ATOM 4161 C C . ALA A 1 551 ? -12.551 -39.247 -9.376 1.00 27.30 551 ALA A C 1
ATOM 4163 O O . ALA A 1 551 ? -12.583 -39.992 -8.399 1.00 27.30 551 ALA A O 1
ATOM 4164 N N . HIS A 1 552 ? -13.415 -38.241 -9.545 1.00 31.83 552 HIS A N 1
ATOM 4165 C CA . HIS A 1 552 ? -14.864 -38.361 -9.784 1.00 31.83 552 HIS A CA 1
ATOM 4166 C C . HIS A 1 552 ? -15.485 -36.973 -9.946 1.00 31.83 552 HIS A C 1
ATOM 4168 O O . HIS A 1 552 ? -15.067 -36.055 -9.204 1.00 31.83 552 HIS A O 1
#

Secondary structure (DSSP, 8-state):
-EEEEE-TTSSHHHHHHHHHHHHHHTT-TTEEEEES-HHHHHHHHHHHHHTT----TTTEEEHHHHHGGG-TTSPBPPHHHHHHHHHHHHHHH--GGGTTTTT-HHHHHHHHHHHHHHHHTT--HHHHHHHS-S-HHHHHHHHHHHHHHHHHHHTT-B-HHHHHHHHHHHHHHH-STT-SEEEE-S-S---HHHHHHHHHHHTTSEEEEEEESSHHHHHHHHHHHHTTPEEEE---PPPPPP------SSHHHHHHHHHHHHHHHHHTT--GGGEEEE-S-HHHHHHHHHHHHHHTT------SPPPGGGSHHHHHHHHHHHHHHTT--HHHHHHHHTTSTTTTT-HHHHHHHHHHHTT-S--SHHHHHHHHHHS----HHHHHHHHHHHHHHHHHHHHHHHS-S---GGGS-------------------------SHHHHHHHHHHHHHHTT---------------------------PPPP-------EEEEPPPP----------------------------------------------------

Foldseek 3Di:
DAEEEEAVPLCLVVVVVVVVVVCVVVVNPQAAEAEADPVVLVVSQVVVVVVVDDDDSRRRYHPLVLLCVQQVLAAADDLVNLLVLLLVLLVVLVQPVCVVPSPPSVVSSVLSVVLLVCLLQVHALVNQLVPDDPDSVSVSSSSSRVSSVVVSVVVSYDHPLRSLQSSLVVCLVPNSPSHQEYEYPDDAAATPSRVSSQLSNVVRHHYYYYYYPDPSNVVVVVVVVVSVHHYDYRPDDDDDFDFDDDDDPDLLRVLLVVLVVLVVVVVVVDDLVLWDWDFPDCVPNVVSNVVSCVVSVHDDDDPDDDDCCVQLVNVLLVLVVVCVLVQNFPVSVLVSQLSPPPRNPDPLSVQLNVVSVVVPGDGHVPVSVVSSVVRDDPDCVVVVVVVVVVVVVVVLVVVVVVDPPDDDPSSDDPPPDDDDDDDDDDDDDDDDDDDDDPPVVVVVVVVVVVVVVPDDDDDDDDDDDDDDDDDDDDDDDDDDDDDDDDDDDRDIGIDGDDDDDDDDDDDDDDDDDDDDDDDDDDDDDDDDDDDDDDDDDDDDDDDDDDDDDDDD

Sequence (552 aa):
MQLLTGAAGSGKTFTVLEGLRAALRRKDASVRVLVPTVTMAQHLRDEMARGGLVFSPSVLQTLARFIDPWVKDLPQVSPPVFDLLVERCLHRVNCAEFAKVAHLAGFHAKLAAVIEECVTAGCDARALRERLPATGLGRALAEVFEEVSRSLDDRKLGLRATRLALAAARIGETGAGLAKTIWLDGFFSLTDPELALIKAMARRADVTVTLPSDEIAAATRARLLAMGFEEKTLARDHIPPKRELFVAPSIEREADEIARRILEKVAGGRSFREIGIIVRSGEVYVPLMRATLESFGIPARLYFDSVLTEQAAVRFLAGVVDAMLGGWEHAQTLAVMKLAPGAGISAPMDRFEFLVRERLPGAGLDPLREVGAAIETVDKRLAIARAETRGMVRAIKYAARALPSGAPERWSEPRNGARLALAGAGCRCLRGRGRRGGALVRSRIEARVKRILAGGESGAPDHALAGVRSAPRRGARAERVRGPAVGAASGVRVRFTRRPVSTLSFARSVSAGAVASRPERKRAAHPYGGRSRTRGALPVRFGVGPRHGIAH